Protein AF-A0A223NZZ7-F1 (afdb_monomer)

Mean predicted aligned error: 12.46 Å

Solvent-accessible surface area (backbone atoms only — not comparable to full-atom values): 20366 Å² total; per-residue (Å²): 135,74,71,70,68,56,54,58,55,52,51,55,54,51,55,56,48,53,51,50,51,50,50,53,50,53,52,50,52,50,52,50,52,53,50,51,53,49,51,53,51,51,52,52,51,51,52,50,52,51,56,57,59,68,68,74,76,74,84,75,76,86,71,84,75,83,88,75,85,91,85,79,91,77,83,76,76,84,88,73,86,75,86,69,79,71,74,71,56,69,60,80,87,71,56,55,80,60,72,72,20,53,35,27,52,51,10,44,48,48,32,52,42,22,5,54,37,30,2,76,68,23,78,78,38,70,36,34,41,19,54,30,56,25,80,64,16,28,77,68,17,52,31,71,26,25,37,24,29,42,56,49,52,41,54,45,68,36,77,34,52,47,72,66,41,77,38,55,66,63,56,58,52,37,52,39,27,48,11,51,27,54,28,53,52,75,65,70,87,37,69,65,48,51,14,37,51,43,24,34,45,56,40,17,62,92,52,54,68,84,60,85,57,74,44,37,42,48,43,86,67,84,72,51,93,53,50,44,41,35,74,62,6,45,54,50,34,65,77,61,41,26,93,55,22,30,95,77,27,64,20,33,67,33,96,85,67,40,36,48,72,29,58,33,66,24,34,83,56,10,41,17,68,65,17,76,64,50,20,32,63,44,29,14,17,30,35,26,25,55,30,44,90,87,23,29,82,92,51,50,75,42,54,71,67,54,19,34,8,29,25,32,27,48,61,66,48,64,48,42,82,54,96,53,85,77,47,26,77,50,45,82,60,45,64,75,36,50,58,61,75,83,66,79,61,94,72,52,47,67,35,20,45,35,29,43,47,57,66,58,54,50,52,56,52,51,53,56,52,56,68,71,78,109

Radius of gyration: 30.7 Å; Cα contacts (8 Å, |Δi|>4): 581; chains: 1; bounding box: 74×106×78 Å

Nearest PDB structures (foldseek):
  4v2k-assembly1_A-2  TM=9.300E-01  e=8.451E-21  Allochromatium vinosum
  4wqb-assembly1_A  TM=9.318E-01  e=1.172E-20  Allochromatium vinosum DSM 180
  4wq7-assembly1_A  TM=9.227E-01  e=8.002E-21  Allochromatium vinosum DSM 180
  4wq8-assembly1_A  TM=9.331E-01  e=4.111E-20  Allochromatium vinosum DSM 180
  4wqe-assembly1_A  TM=9.307E-01  e=3.686E-20  Allochromatium vinosum DSM 180

Foldseek 3Di:
DPPVVVVVVVVVVVVVVVVVVVVVVVVVVVVVVVVVVVVVVVVVVVVVVVVVVVVPPDPPPDDDDDDDDDDDDPPPPPPDDDPPPADAFDDLVPQDDDDLSVLLVLLLCCQAQVLCQADCVHPPYHWFLQAHNCLQCPPSQRAQLSQHLQCQQLAPQDQDLWQRDRDGSLVVQQLCRVFFRVGGDDDCPDSNVVSNVSNSCSRNPPPHRPDDHHRNAFDQDDFDPDFQAQVLLLVLCVVFPCVACNPQQCGAADPVNRHGPGHRLAAASGGELSDPLLQLRRQLRSCQACPDDPRHPVRGPDDSSNSSNNSLNSSVDHHDYDDSVSTRPPLLSPDLQNLDDDHPDPDHSSCSPTHSSVVVVVVSVVVVVVVVVD

Organism: NCBI:txid1234841

InterPro domains:
  IPR009056 Cytochrome c-like domain [PF00034] (231-316)
  IPR009056 Cytochrome c-like domain [PF21342] (128-204)
  IPR009056 Cytochrome c-like domain [PS51007] (228-318)
  IPR036909 Cytochrome c-like domain superfamily [G3DSA:1.10.760.10] (81-216)
  IPR036909 Cytochrome c-like domain superfamily [G3DSA:1.10.760.10] (220-334)
  IPR036909 Cytochrome c-like domain superfamily [SSF46626] (126-208)
  IPR036909 Cytochrome c-like domain superfamily [SSF46626] (220-322)
  IPR051459 Cytochrome c-type Dehydrogenase [PTHR35008] (192-319)

Secondary structure (DSSP, 8-state):
--SHHHHHHHHHHHHHHHHHHHHHHHHHHHHHHHHHHHHHHHHHHHHHHHHHHTTS-------PPPPPPP------------------PPPGGGSPSSHHHHHHHHHHHHHHSHHHHHSTT-SS---S-S--GGGTSHHHHTSTTS--STTTGGG-SEE-TTTSSEE-HHHHHHHHHHHTTSS-PPPTTSHHHHHHHHHHHHHTTTPPTTPPPTTSSS--PPPPSS---HHHHHHHHHHHTHHHH-TTS--EE-TTSSSEEE--SSBTTS--TTSGGGSHHHHHHHHHHH-STT-BTTB-SS-HHHHHHHHHHHTTS-B-----TTS-SSGGGS-TT--SS--SSS--HHHHHH---HHHHHHHHHHHHHTT--

pLDDT: mean 89.08, std 16.86, range [34.28, 98.94]

Structure (mmCIF, N/CA/C/O backbone):
data_AF-A0A223NZZ7-F1
#
_entry.id   AF-A0A223NZZ7-F1
#
loop_
_atom_site.group_PDB
_atom_site.id
_atom_site.type_symbol
_atom_site.label_atom_id
_atom_site.label_alt_id
_atom_site.label_comp_id
_atom_site.label_asym_id
_atom_site.label_entity_id
_atom_site.label_seq_id
_atom_site.pdbx_PDB_ins_code
_atom_site.Cartn_x
_atom_site.Cartn_y
_atom_site.Cartn_z
_atom_site.occupancy
_atom_site.B_iso_or_equiv
_atom_site.auth_seq_id
_atom_site.auth_comp_id
_atom_site.auth_asym_id
_atom_site.auth_atom_id
_atom_site.pdbx_PDB_model_num
ATOM 1 N N . MET A 1 1 ? -20.165 -72.805 -48.816 1.00 53.00 1 MET A N 1
ATOM 2 C CA . MET A 1 1 ? -20.071 -72.667 -47.343 1.00 53.00 1 MET A CA 1
ATOM 3 C C . MET A 1 1 ? -18.656 -72.905 -46.776 1.00 53.00 1 MET A C 1
ATOM 5 O O . MET A 1 1 ? -18.505 -72.920 -45.567 1.00 53.00 1 MET A O 1
ATOM 9 N N . LEU A 1 2 ? -17.601 -73.033 -47.603 1.00 52.88 2 LEU A N 1
ATOM 10 C CA . LEU A 1 2 ? -16.214 -73.268 -47.138 1.00 52.88 2 LEU A CA 1
ATOM 11 C C . LEU A 1 2 ? -15.301 -72.024 -47.174 1.00 52.88 2 LEU A C 1
ATOM 13 O O . LEU A 1 2 ? -14.226 -72.046 -46.591 1.00 52.88 2 LEU A O 1
ATOM 17 N N . ILE A 1 3 ? -15.727 -70.931 -47.818 1.00 52.84 3 ILE A N 1
ATOM 18 C CA . ILE A 1 3 ? -14.901 -69.719 -47.981 1.00 52.84 3 ILE A CA 1
ATOM 19 C C . ILE A 1 3 ? -15.071 -68.746 -46.797 1.00 52.84 3 ILE A C 1
ATOM 21 O O . ILE A 1 3 ? -14.115 -68.083 -46.410 1.00 52.84 3 ILE A O 1
ATOM 25 N N . PHE A 1 4 ? -16.238 -68.727 -46.142 1.00 51.16 4 PHE A N 1
ATOM 26 C CA . PHE A 1 4 ? -16.500 -67.824 -45.011 1.00 51.16 4 PHE A CA 1
ATOM 27 C C . PHE A 1 4 ? -15.818 -68.253 -43.696 1.00 51.16 4 PHE A C 1
ATOM 29 O O . PHE A 1 4 ? -15.387 -67.392 -42.941 1.00 51.16 4 PHE A O 1
ATOM 36 N N . ASN A 1 5 ? -15.588 -69.552 -43.462 1.00 52.72 5 ASN A N 1
ATOM 37 C CA . ASN A 1 5 ? -14.913 -70.025 -42.238 1.00 52.72 5 ASN A CA 1
ATOM 38 C C . ASN A 1 5 ? -13.404 -69.713 -42.182 1.00 52.72 5 ASN A C 1
ATOM 40 O O . ASN A 1 5 ? -12.802 -69.815 -41.113 1.00 52.72 5 ASN A O 1
ATOM 44 N N . ASN A 1 6 ? -12.771 -69.367 -43.309 1.00 53.22 6 ASN A N 1
ATOM 45 C CA . ASN A 1 6 ? -11.324 -69.126 -43.357 1.00 53.22 6 ASN A CA 1
ATOM 46 C C . ASN A 1 6 ? -10.953 -67.649 -43.126 1.00 53.22 6 ASN A C 1
ATOM 48 O O . ASN A 1 6 ? -9.854 -67.367 -42.649 1.00 53.22 6 ASN A O 1
ATOM 52 N N . LEU A 1 7 ? -11.872 -66.713 -43.405 1.00 55.41 7 LEU A N 1
ATOM 53 C CA . LEU A 1 7 ? -11.662 -65.283 -43.148 1.00 55.41 7 LEU A CA 1
ATOM 54 C C . LEU A 1 7 ? -11.720 -64.951 -41.654 1.00 55.41 7 LEU A C 1
ATOM 56 O O . LEU A 1 7 ? -10.827 -64.253 -41.173 1.00 55.41 7 LEU A O 1
ATOM 60 N N . ASP A 1 8 ? -12.685 -65.511 -40.918 1.00 55.94 8 ASP A N 1
ATOM 61 C CA . ASP A 1 8 ? -12.820 -65.294 -39.469 1.00 55.94 8 ASP A CA 1
ATOM 62 C C . ASP A 1 8 ? -11.627 -65.858 -38.690 1.00 55.94 8 ASP A C 1
ATOM 64 O O . ASP A 1 8 ? -11.154 -65.262 -37.724 1.00 55.94 8 ASP A O 1
ATOM 68 N N . LYS A 1 9 ? -11.063 -66.987 -39.136 1.00 56.53 9 LYS A N 1
ATOM 69 C CA . LYS A 1 9 ? -9.878 -67.576 -38.500 1.00 56.53 9 LYS A CA 1
ATOM 70 C C . LYS A 1 9 ? -8.635 -66.704 -38.705 1.00 56.53 9 LYS A C 1
ATOM 72 O O . LYS A 1 9 ? -7.840 -66.551 -37.781 1.00 56.53 9 LYS A O 1
ATOM 77 N N . HIS A 1 10 ? -8.481 -66.096 -39.882 1.00 57.81 10 HIS A N 1
ATOM 78 C CA . HIS A 1 10 ? -7.356 -65.206 -40.185 1.00 57.81 10 HIS A CA 1
ATOM 79 C C . HIS A 1 10 ? -7.435 -63.859 -39.452 1.00 57.81 10 HIS A C 1
ATOM 81 O O . HIS A 1 10 ? -6.409 -63.379 -38.971 1.00 57.81 10 HIS A O 1
ATOM 87 N N . THR A 1 11 ? -8.627 -63.270 -39.316 1.00 58.94 11 THR A N 1
ATOM 88 C CA . THR A 1 11 ? -8.822 -62.017 -38.559 1.00 58.94 11 THR A CA 1
ATOM 89 C C . THR A 1 11 ? -8.588 -62.220 -37.065 1.00 58.94 11 THR A C 1
ATOM 91 O O . THR A 1 11 ? -7.885 -61.425 -36.446 1.00 58.94 11 THR A O 1
ATOM 94 N N . ASN A 1 12 ? -9.061 -63.334 -36.500 1.00 58.56 12 ASN A N 1
ATOM 95 C CA . ASN A 1 12 ? -8.864 -63.650 -35.083 1.00 58.56 12 ASN A CA 1
ATOM 96 C C . ASN A 1 12 ? -7.381 -63.929 -34.740 1.00 58.56 12 ASN A C 1
ATOM 98 O O . ASN A 1 12 ? -6.896 -63.559 -33.672 1.00 58.56 12 ASN A O 1
ATOM 102 N N . ILE A 1 13 ? -6.615 -64.520 -35.668 1.00 60.41 13 ILE A N 1
ATOM 103 C CA . ILE A 1 13 ? -5.161 -64.724 -35.509 1.00 60.41 13 ILE A CA 1
ATOM 104 C C . ILE A 1 13 ? -4.390 -63.394 -35.572 1.00 60.41 13 ILE A C 1
ATOM 106 O O . ILE A 1 13 ? -3.450 -63.202 -34.800 1.00 60.41 13 ILE A O 1
ATOM 110 N N . MET A 1 14 ? -4.779 -62.477 -36.465 1.00 60.47 14 MET A N 1
ATOM 111 C CA . MET A 1 14 ? -4.142 -61.158 -36.603 1.00 60.47 14 MET A CA 1
ATOM 112 C C . MET A 1 14 ? -4.401 -60.279 -35.371 1.00 60.47 14 MET A C 1
ATOM 114 O O . MET A 1 14 ? -3.458 -59.721 -34.814 1.00 60.47 14 MET A O 1
ATOM 118 N N . GLN A 1 15 ? -5.640 -60.252 -34.875 1.00 63.25 15 GLN A N 1
ATOM 119 C CA . GLN A 1 15 ? -6.022 -59.480 -33.689 1.00 63.25 15 GLN A CA 1
ATOM 120 C C . GLN A 1 15 ? -5.305 -59.972 -32.416 1.00 63.25 15 GLN A C 1
ATOM 122 O O . GLN A 1 15 ? -4.792 -59.175 -31.635 1.00 63.25 15 GLN A O 1
ATOM 127 N N . ASN A 1 16 ? -5.157 -61.290 -32.256 1.00 69.25 16 ASN A N 1
ATOM 128 C CA . ASN A 1 16 ? -4.431 -61.894 -31.131 1.00 69.25 16 ASN A CA 1
ATOM 129 C C . ASN A 1 16 ? -2.903 -61.665 -31.217 1.00 69.25 16 ASN A C 1
ATOM 131 O O . ASN A 1 16 ? -2.193 -61.709 -30.212 1.00 69.25 16 ASN A O 1
ATOM 135 N N . ARG A 1 17 ? -2.363 -61.406 -32.417 1.00 74.31 17 ARG A N 1
ATOM 136 C CA . ARG A 1 17 ? -0.950 -61.045 -32.602 1.00 74.31 17 ARG A CA 1
ATOM 137 C C . ARG A 1 17 ? -0.685 -59.589 -32.216 1.00 74.31 17 ARG A C 1
ATOM 139 O O . ARG A 1 17 ? 0.277 -59.340 -31.494 1.00 74.31 17 ARG A O 1
ATOM 146 N N . GLU A 1 18 ? -1.537 -58.660 -32.644 1.00 78.62 18 GLU A N 1
ATOM 147 C CA . GLU A 1 18 ? -1.423 -57.239 -32.283 1.00 78.62 18 GLU A CA 1
ATOM 148 C C . GLU A 1 18 ? -1.588 -57.017 -30.774 1.00 78.62 18 GLU A C 1
ATOM 150 O O . GLU A 1 18 ? -0.804 -56.291 -30.165 1.00 78.62 18 GLU A O 1
ATOM 155 N N . GLU A 1 19 ? -2.535 -57.714 -30.140 1.00 81.00 19 GLU A N 1
ATOM 156 C CA . GLU A 1 19 ? -2.734 -57.648 -28.688 1.00 81.00 19 GLU A CA 1
ATOM 157 C C . GLU A 1 19 ? -1.502 -58.152 -27.916 1.00 81.00 19 GLU A C 1
ATOM 159 O O . GLU A 1 19 ? -1.045 -57.511 -26.967 1.00 81.00 19 GLU A O 1
ATOM 164 N N . LYS A 1 20 ? -0.885 -59.253 -28.365 1.00 82.31 20 LYS A N 1
ATOM 165 C CA . LYS A 1 20 ? 0.357 -59.772 -27.766 1.00 82.31 20 LYS A CA 1
ATOM 166 C C . LYS A 1 20 ? 1.543 -58.829 -27.946 1.00 82.31 20 LYS A C 1
ATOM 168 O O . LYS A 1 20 ? 2.358 -58.703 -27.030 1.00 82.31 20 LYS A O 1
ATOM 173 N N . GLU A 1 21 ? 1.665 -58.175 -29.099 1.00 88.31 21 GLU A N 1
ATOM 174 C CA . GLU A 1 21 ? 2.723 -57.185 -29.322 1.00 88.31 21 GLU A CA 1
ATOM 175 C C . GLU A 1 21 ? 2.521 -55.936 -28.455 1.00 88.31 21 GLU A C 1
ATOM 177 O O . GLU A 1 21 ? 3.486 -55.456 -27.853 1.00 88.31 21 GLU A O 1
ATOM 182 N N . LEU A 1 22 ? 1.276 -55.480 -28.289 1.00 85.50 22 LEU A N 1
ATOM 183 C CA . LEU A 1 22 ? 0.934 -54.371 -27.400 1.00 85.50 22 LEU A CA 1
ATOM 184 C C . LEU A 1 22 ? 1.252 -54.697 -25.933 1.00 85.50 22 LEU A C 1
ATOM 186 O O . LEU A 1 22 ? 1.915 -53.908 -25.258 1.00 85.50 22 LEU A O 1
ATOM 190 N N . ILE A 1 23 ? 0.851 -55.875 -25.448 1.00 85.44 23 ILE A N 1
ATOM 191 C CA . ILE A 1 23 ? 1.145 -56.324 -24.078 1.00 85.44 23 ILE A CA 1
ATOM 192 C C . ILE A 1 23 ? 2.661 -56.408 -23.854 1.00 85.44 23 ILE A C 1
ATOM 194 O O . ILE A 1 23 ? 3.169 -55.903 -22.851 1.00 85.44 23 ILE A O 1
ATOM 198 N N . ASN A 1 24 ? 3.412 -56.968 -24.807 1.00 87.00 24 ASN A N 1
ATOM 199 C CA . ASN A 1 24 ? 4.871 -57.029 -24.718 1.00 87.00 24 ASN A CA 1
ATOM 200 C C . ASN A 1 24 ? 5.523 -55.637 -24.712 1.00 87.00 24 ASN A C 1
ATOM 202 O O . ASN A 1 24 ? 6.501 -55.427 -23.990 1.00 87.00 24 ASN A O 1
ATOM 206 N N . ALA A 1 25 ? 5.003 -54.680 -25.484 1.00 88.50 25 ALA A N 1
ATOM 207 C CA . ALA A 1 25 ? 5.500 -53.307 -25.491 1.00 88.50 25 ALA A CA 1
ATOM 208 C C . ALA A 1 25 ? 5.249 -52.605 -24.146 1.00 88.50 25 ALA A C 1
ATOM 210 O O . ALA A 1 25 ? 6.173 -52.016 -23.581 1.00 88.50 25 ALA A O 1
ATOM 211 N N . VAL A 1 26 ? 4.041 -52.734 -23.587 1.00 90.00 26 VAL A N 1
ATOM 212 C CA . VAL A 1 26 ? 3.687 -52.173 -22.273 1.00 90.00 26 VAL A CA 1
ATOM 213 C C . VAL A 1 26 ? 4.552 -52.779 -21.168 1.00 90.00 26 VAL A C 1
ATOM 215 O O . VAL A 1 26 ? 5.105 -52.043 -20.351 1.00 90.00 26 VAL A O 1
ATOM 218 N N . MET A 1 27 ? 4.758 -54.098 -21.181 1.00 92.00 27 MET A N 1
ATOM 219 C CA . MET A 1 27 ? 5.625 -54.770 -20.210 1.00 92.00 27 MET A CA 1
ATOM 220 C C . MET A 1 27 ? 7.082 -54.313 -20.322 1.00 92.00 27 MET A C 1
ATOM 222 O O . MET A 1 27 ? 7.740 -54.129 -19.299 1.00 92.00 27 MET A O 1
ATOM 226 N N . LYS A 1 28 ? 7.609 -54.079 -21.531 1.00 90.50 28 LYS A N 1
ATOM 227 C CA . LYS A 1 28 ? 8.961 -53.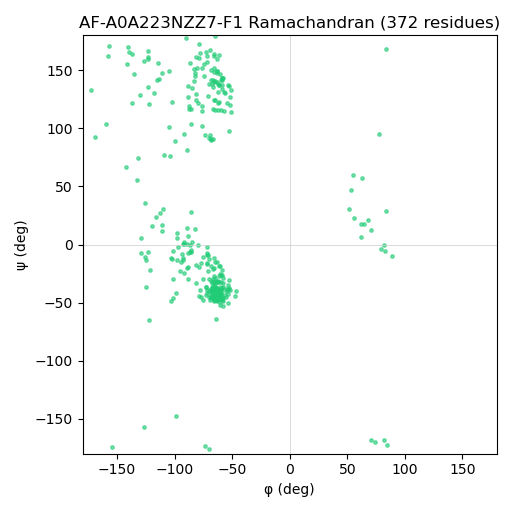517 -21.704 1.00 90.50 28 LYS A CA 1
ATOM 228 C C . LYS A 1 28 ? 9.058 -52.097 -21.150 1.00 90.50 28 LYS A C 1
ATOM 230 O O . LYS A 1 28 ? 10.003 -51.804 -20.425 1.00 90.50 28 LYS A O 1
ATOM 235 N N . ILE A 1 29 ? 8.081 -51.235 -21.438 1.00 91.69 29 ILE A N 1
ATOM 236 C CA . ILE A 1 29 ? 8.042 -49.858 -20.918 1.00 91.69 29 ILE A CA 1
ATOM 237 C C . ILE A 1 29 ? 7.975 -49.858 -19.387 1.00 91.69 29 ILE A C 1
ATOM 239 O O . ILE A 1 29 ? 8.715 -49.114 -18.747 1.00 91.69 29 ILE A O 1
ATOM 243 N N . ALA A 1 30 ? 7.153 -50.728 -18.794 1.00 91.12 30 ALA A N 1
ATOM 244 C CA . ALA A 1 30 ? 7.067 -50.872 -17.344 1.00 91.12 30 ALA A CA 1
ATOM 245 C C . ALA A 1 30 ? 8.415 -51.301 -16.737 1.00 91.12 30 ALA A C 1
ATOM 247 O O . ALA A 1 30 ? 8.882 -50.673 -15.788 1.00 91.12 30 ALA A O 1
ATOM 248 N N . HIS A 1 31 ? 9.092 -52.295 -17.324 1.00 91.94 31 HIS A N 1
ATOM 249 C CA . HIS A 1 31 ? 10.430 -52.703 -16.881 1.00 91.94 31 HIS A CA 1
ATOM 250 C C . HIS A 1 31 ? 11.464 -51.577 -17.012 1.00 91.94 31 HIS A C 1
ATOM 252 O O . HIS A 1 31 ? 12.262 -51.384 -16.096 1.00 91.94 31 HIS A O 1
ATOM 258 N N . TYR A 1 32 ? 11.438 -50.794 -18.098 1.00 94.00 32 TYR A N 1
ATOM 259 C CA . TYR A 1 32 ? 12.332 -49.643 -18.255 1.00 94.00 32 TYR A CA 1
ATOM 260 C C . TYR A 1 32 ? 12.066 -48.552 -17.215 1.00 94.00 32 TYR A C 1
ATOM 262 O O . TYR A 1 32 ? 13.017 -48.015 -16.652 1.00 94.00 32 TYR A O 1
ATOM 270 N N . LEU A 1 33 ? 10.802 -48.248 -16.911 1.00 92.06 33 LEU A N 1
ATOM 271 C CA . LEU A 1 33 ? 10.444 -47.282 -15.869 1.00 92.06 33 LEU A CA 1
ATOM 272 C C . LEU A 1 33 ? 10.936 -47.741 -14.492 1.00 92.06 33 LEU A C 1
ATOM 274 O O . LEU A 1 33 ? 11.584 -46.969 -13.786 1.00 92.06 33 LEU A O 1
ATOM 278 N N . VAL A 1 34 ? 10.711 -49.009 -14.137 1.00 93.75 34 VAL A N 1
ATOM 279 C CA . VAL A 1 34 ? 11.211 -49.588 -12.880 1.00 93.75 34 VAL A CA 1
ATOM 280 C C . VAL A 1 34 ? 12.741 -49.530 -12.827 1.00 93.75 34 VAL A C 1
ATOM 282 O O . VAL A 1 34 ? 13.304 -49.069 -11.836 1.00 93.75 34 VAL A O 1
ATOM 285 N N . PHE A 1 35 ? 13.427 -49.893 -13.911 1.00 94.75 35 PHE A N 1
ATOM 286 C CA . PHE A 1 35 ? 14.887 -49.842 -13.986 1.00 94.75 35 PHE A CA 1
ATOM 287 C C . PHE A 1 35 ? 15.438 -48.414 -13.833 1.00 94.75 35 PHE A C 1
ATOM 289 O O . PHE A 1 35 ? 16.354 -48.188 -13.042 1.00 94.75 35 PHE A O 1
ATOM 296 N N . ILE A 1 36 ? 14.846 -47.428 -14.516 1.00 94.69 36 ILE A N 1
ATOM 297 C CA . ILE A 1 36 ? 15.243 -46.015 -14.413 1.00 94.69 36 ILE A CA 1
ATOM 298 C C . ILE A 1 36 ? 15.007 -45.490 -12.993 1.00 94.69 36 ILE A C 1
ATOM 300 O O . ILE A 1 36 ? 15.893 -44.855 -12.424 1.00 94.69 36 ILE A O 1
ATOM 304 N N . THR A 1 37 ? 13.849 -45.779 -12.388 1.00 90.50 37 THR A N 1
ATOM 305 C CA . THR A 1 37 ? 13.582 -45.365 -11.000 1.00 90.50 37 THR A CA 1
ATOM 306 C C . THR A 1 37 ? 14.568 -45.998 -10.015 1.00 90.50 37 THR A C 1
ATOM 308 O O . THR A 1 37 ? 15.078 -45.296 -9.144 1.00 90.50 37 THR A O 1
ATOM 311 N N . SER A 1 38 ? 14.932 -47.273 -10.200 1.00 92.88 38 SER A N 1
ATOM 312 C CA . SER A 1 38 ? 15.957 -47.941 -9.391 1.00 92.88 38 SER A CA 1
ATOM 313 C C . SER A 1 38 ? 17.328 -47.276 -9.537 1.00 92.88 38 SER A C 1
ATOM 315 O O . SER A 1 38 ? 18.005 -47.066 -8.533 1.00 92.88 38 SER A O 1
ATOM 317 N N . LEU A 1 39 ? 17.735 -46.894 -10.753 1.00 95.31 39 LEU A N 1
ATOM 318 C CA . LEU A 1 39 ? 19.002 -46.188 -10.981 1.00 95.31 39 LEU A CA 1
ATOM 319 C C . LEU A 1 39 ? 19.033 -44.820 -10.289 1.00 95.31 39 LEU A C 1
ATOM 321 O O . LEU A 1 39 ? 20.042 -44.467 -9.679 1.00 95.31 39 LEU A O 1
ATOM 325 N N . VAL A 1 40 ? 17.929 -44.067 -10.336 1.00 94.88 40 VAL A N 1
ATOM 326 C CA . VAL A 1 40 ? 17.814 -42.764 -9.660 1.00 94.88 40 VAL A CA 1
ATOM 327 C C . VAL A 1 40 ? 17.902 -42.922 -8.141 1.00 94.88 40 VAL A C 1
ATOM 329 O O . VAL A 1 40 ? 18.617 -42.161 -7.489 1.00 94.88 40 VAL A O 1
ATOM 332 N N . VAL A 1 41 ? 17.233 -43.929 -7.571 1.00 95.06 41 VAL A N 1
ATOM 333 C CA . VAL A 1 41 ? 17.311 -44.225 -6.131 1.00 95.06 41 VAL A CA 1
ATOM 334 C C . VAL A 1 41 ? 18.732 -44.633 -5.733 1.00 95.06 41 VAL A C 1
ATOM 336 O O . VAL A 1 41 ? 19.260 -44.102 -4.758 1.00 95.06 41 VAL A O 1
ATOM 339 N N . CYS A 1 42 ? 19.396 -45.496 -6.509 1.00 94.88 42 CYS A N 1
ATOM 340 C CA . CYS A 1 42 ? 20.795 -45.858 -6.271 1.00 94.88 42 CYS A CA 1
ATOM 341 C C . CYS A 1 42 ? 21.727 -44.638 -6.332 1.00 94.88 42 CYS A C 1
ATOM 343 O O . CYS A 1 42 ? 22.565 -44.475 -5.448 1.00 94.88 42 CYS A O 1
ATOM 345 N N . ALA A 1 43 ? 21.559 -43.748 -7.314 1.00 94.38 43 ALA A N 1
ATOM 346 C CA . ALA A 1 43 ? 22.355 -42.525 -7.419 1.00 94.38 43 ALA A CA 1
ATOM 347 C C . ALA A 1 43 ? 22.141 -41.591 -6.215 1.00 94.38 43 ALA A C 1
ATOM 349 O O . ALA A 1 43 ? 23.108 -41.068 -5.663 1.00 94.38 43 ALA A O 1
ATOM 350 N N . MET A 1 44 ? 20.896 -41.430 -5.756 1.00 93.31 44 MET A N 1
ATOM 351 C CA . MET A 1 44 ? 20.578 -40.640 -4.561 1.00 93.31 44 MET A CA 1
ATOM 352 C C . MET A 1 44 ? 21.204 -41.239 -3.296 1.00 93.31 44 MET A C 1
ATOM 354 O O . MET A 1 44 ? 21.773 -40.504 -2.493 1.00 93.31 44 MET A O 1
ATOM 358 N N . LEU A 1 45 ? 21.169 -42.566 -3.140 1.00 93.50 45 LEU A N 1
ATOM 359 C CA . LEU A 1 45 ? 21.808 -43.254 -2.014 1.00 93.50 45 LEU A CA 1
ATOM 360 C C . LEU A 1 45 ? 23.335 -43.093 -2.028 1.00 93.50 45 LEU A C 1
ATOM 362 O O . LEU A 1 45 ? 23.916 -42.868 -0.969 1.00 93.50 45 LEU A O 1
ATOM 366 N N . ILE A 1 46 ? 23.974 -43.132 -3.204 1.00 93.00 46 ILE A N 1
ATOM 367 C CA . ILE A 1 46 ? 25.418 -42.878 -3.358 1.00 93.00 46 ILE A CA 1
ATOM 368 C C . ILE A 1 46 ? 25.766 -41.426 -2.993 1.00 93.00 46 ILE A C 1
ATOM 370 O O . ILE A 1 46 ? 26.753 -41.174 -2.306 1.00 93.00 46 ILE A O 1
ATOM 374 N N . ILE A 1 47 ? 24.951 -40.453 -3.410 1.00 90.44 47 ILE A N 1
ATOM 375 C CA . ILE A 1 47 ? 25.165 -39.042 -3.052 1.00 90.44 47 ILE A CA 1
ATOM 376 C C . ILE A 1 47 ? 25.052 -38.853 -1.533 1.00 90.44 47 ILE A C 1
ATOM 378 O O . ILE A 1 47 ? 25.885 -38.173 -0.932 1.00 90.44 47 ILE A O 1
ATOM 382 N N . ILE A 1 48 ? 24.063 -39.486 -0.895 1.00 89.06 48 ILE A N 1
ATOM 383 C CA . ILE A 1 48 ? 23.875 -39.423 0.559 1.00 89.06 48 ILE A CA 1
ATOM 384 C C . ILE A 1 48 ? 25.061 -40.063 1.293 1.00 89.06 48 ILE A C 1
ATOM 386 O O . ILE A 1 48 ? 25.563 -39.469 2.246 1.00 89.06 48 ILE A O 1
ATOM 390 N N . THR A 1 49 ? 25.561 -41.223 0.854 1.00 82.00 49 THR A N 1
ATOM 391 C CA . THR A 1 49 ? 26.725 -41.856 1.497 1.00 82.00 49 THR A CA 1
ATOM 392 C C . THR A 1 49 ? 28.003 -41.037 1.334 1.00 82.00 49 THR A C 1
ATOM 394 O O . THR A 1 49 ? 28.752 -40.918 2.300 1.00 82.00 49 THR A O 1
ATOM 397 N N . VAL A 1 50 ? 28.231 -40.397 0.181 1.00 84.88 50 VAL A N 1
ATOM 398 C CA . VAL A 1 50 ? 29.370 -39.478 -0.015 1.00 84.88 50 VAL A CA 1
ATOM 399 C C . VAL A 1 50 ? 29.266 -38.252 0.897 1.00 84.88 50 VAL A C 1
ATOM 401 O O . VAL A 1 50 ? 30.260 -37.854 1.504 1.00 84.88 50 VAL A O 1
ATOM 404 N N . LEU A 1 51 ? 28.071 -37.673 1.047 1.00 79.62 51 LEU A N 1
ATOM 405 C CA . LEU A 1 51 ? 27.855 -36.523 1.931 1.00 79.62 51 LEU A CA 1
ATOM 406 C C . LEU A 1 51 ? 28.041 -36.882 3.410 1.00 79.62 51 LEU A C 1
ATOM 408 O O . LEU A 1 51 ? 28.632 -36.102 4.150 1.00 79.62 51 LEU A O 1
ATOM 412 N N . VAL A 1 52 ? 27.585 -38.061 3.842 1.00 77.62 52 VAL A N 1
ATOM 413 C CA . VAL A 1 52 ? 27.758 -38.524 5.228 1.00 77.62 52 VAL A CA 1
ATOM 414 C C . VAL A 1 52 ? 29.220 -38.893 5.510 1.00 77.62 52 VAL A C 1
ATOM 416 O O . VAL A 1 52 ? 29.752 -38.502 6.547 1.00 77.62 52 VAL A O 1
ATOM 419 N N . ALA A 1 53 ? 29.907 -39.564 4.579 1.00 71.12 53 ALA A N 1
ATOM 420 C CA . ALA A 1 53 ? 31.324 -39.910 4.727 1.00 71.12 53 ALA A CA 1
ATOM 421 C C . ALA A 1 53 ? 32.248 -38.675 4.693 1.00 71.12 53 ALA A C 1
ATOM 423 O O . ALA A 1 53 ? 33.266 -38.645 5.387 1.00 71.12 53 ALA A O 1
ATOM 424 N N . GLY A 1 54 ? 31.873 -37.627 3.947 1.00 61.59 54 GLY A N 1
ATOM 425 C CA . GLY A 1 54 ? 32.603 -36.355 3.879 1.00 61.59 54 GLY A CA 1
ATOM 426 C C . GLY A 1 54 ? 32.546 -35.506 5.157 1.00 61.59 54 GLY A C 1
ATOM 427 O O . GLY A 1 54 ? 33.320 -34.562 5.294 1.00 61.59 54 GLY A O 1
ATOM 428 N N . VAL A 1 55 ? 31.669 -35.840 6.111 1.00 60.31 55 VAL A N 1
ATOM 429 C CA . VAL A 1 55 ? 31.536 -35.127 7.397 1.00 60.31 55 VAL A CA 1
ATOM 430 C C . VAL A 1 55 ? 32.392 -35.761 8.510 1.00 60.31 55 VAL A C 1
ATOM 432 O O . VAL A 1 55 ? 32.632 -35.127 9.536 1.00 60.31 55 VAL A O 1
ATOM 435 N N . SER A 1 56 ? 32.943 -36.964 8.308 1.00 56.25 56 SER A N 1
ATOM 436 C CA . SER A 1 56 ? 33.673 -37.718 9.347 1.00 56.25 56 SER A CA 1
ATOM 437 C C . SER A 1 56 ? 35.208 -37.616 9.329 1.00 56.25 56 SER A C 1
ATOM 439 O O . SER A 1 56 ? 35.860 -38.263 10.145 1.00 56.25 56 SER A O 1
ATOM 441 N N . SER A 1 57 ? 35.821 -36.787 8.476 1.00 53.00 57 SER A N 1
ATOM 442 C CA . SER A 1 57 ? 37.289 -36.638 8.429 1.00 53.00 57 SER A CA 1
ATOM 443 C C . SER A 1 57 ? 37.759 -35.181 8.409 1.00 53.00 57 SER A C 1
ATOM 445 O O . SER A 1 57 ? 38.506 -34.772 7.525 1.00 53.00 57 SER A O 1
ATOM 447 N N . ASN A 1 58 ? 37.346 -34.393 9.402 1.00 51.03 58 ASN A N 1
ATOM 448 C CA . ASN A 1 58 ? 38.016 -33.137 9.744 1.00 51.03 58 ASN A CA 1
ATOM 449 C C . ASN A 1 58 ? 38.258 -33.072 11.257 1.00 51.03 58 ASN A C 1
ATOM 451 O O . ASN A 1 58 ? 37.603 -32.344 12.000 1.00 51.03 58 ASN A O 1
ATOM 455 N N . THR A 1 59 ? 39.238 -33.844 11.727 1.00 47.00 59 THR A N 1
ATOM 456 C CA . THR A 1 59 ? 39.911 -33.558 12.996 1.00 47.00 59 THR A CA 1
ATOM 457 C C . THR A 1 59 ? 40.720 -32.276 12.812 1.00 47.00 59 THR A C 1
ATOM 459 O O . THR A 1 59 ? 41.867 -32.298 12.364 1.00 47.00 59 THR A O 1
ATOM 462 N N . TRP A 1 60 ? 40.089 -31.138 13.099 1.00 42.88 60 TRP A N 1
ATOM 463 C CA . TRP A 1 60 ? 40.736 -29.832 13.116 1.00 42.88 60 TRP A CA 1
ATOM 464 C C . TRP A 1 60 ? 41.705 -29.771 14.301 1.00 42.88 60 TRP A C 1
ATOM 466 O O . TRP A 1 60 ? 41.331 -29.480 15.437 1.00 42.88 60 TRP A O 1
ATOM 476 N N . SER A 1 61 ? 42.969 -30.085 14.029 1.00 39.25 61 SER A N 1
ATOM 477 C CA . SER A 1 61 ? 44.082 -29.907 14.955 1.00 39.25 61 SER A CA 1
ATOM 478 C C . SER A 1 61 ? 44.179 -28.442 15.381 1.00 39.25 61 SER A C 1
ATOM 480 O O . SER A 1 61 ? 44.469 -27.556 14.577 1.00 39.25 61 SER A O 1
ATOM 482 N N . TYR A 1 62 ? 43.955 -28.188 16.669 1.00 40.38 62 TYR A N 1
ATOM 483 C CA . TYR A 1 62 ? 44.099 -26.876 17.291 1.00 40.38 62 TYR A CA 1
ATOM 484 C C . TYR A 1 62 ? 45.585 -26.476 17.317 1.00 40.38 62 TYR A C 1
ATOM 486 O O . TYR A 1 62 ? 46.328 -26.797 18.245 1.00 40.38 62 TYR A O 1
ATOM 494 N N . ARG A 1 63 ? 46.055 -25.792 16.268 1.00 38.81 63 ARG A N 1
ATOM 495 C CA . ARG A 1 63 ? 47.383 -25.164 16.249 1.00 38.81 63 ARG A CA 1
ATOM 496 C C . ARG A 1 63 ? 47.331 -23.880 17.079 1.00 38.81 63 ARG A C 1
ATOM 498 O O . ARG A 1 63 ? 46.651 -22.926 16.708 1.00 38.81 63 ARG A O 1
ATOM 505 N N . LYS A 1 64 ? 48.072 -23.853 18.194 1.00 40.00 64 LYS A N 1
ATOM 506 C CA . LYS A 1 64 ? 48.394 -22.626 18.943 1.00 40.00 64 LYS A CA 1
ATOM 507 C C . LYS A 1 64 ? 48.986 -21.585 17.987 1.00 40.00 64 LYS A C 1
ATOM 509 O O . LYS A 1 64 ? 50.035 -21.825 17.392 1.00 40.00 64 LYS A O 1
ATOM 514 N N . VAL A 1 65 ? 48.328 -20.436 17.871 1.00 42.84 65 VAL A N 1
ATOM 515 C CA . VAL A 1 65 ? 48.858 -19.248 17.189 1.00 42.84 65 VAL A CA 1
ATOM 516 C C . VAL A 1 65 ? 49.715 -18.457 18.191 1.00 42.84 65 VAL A C 1
ATOM 518 O O . VAL A 1 65 ? 49.274 -18.284 19.330 1.00 42.84 65 VAL A O 1
ATOM 521 N N . PRO A 1 66 ? 50.924 -17.986 17.827 1.00 39.88 66 PRO A N 1
ATOM 522 C CA . PRO A 1 66 ? 51.753 -17.175 18.714 1.00 39.88 66 PRO A CA 1
ATOM 523 C C . PRO A 1 66 ? 51.123 -15.800 18.961 1.00 39.88 66 PRO A C 1
ATOM 525 O O . PRO A 1 66 ? 50.628 -15.150 18.041 1.00 39.88 66 PRO A O 1
ATOM 528 N N . SER A 1 67 ? 51.178 -15.344 20.209 1.00 39.91 67 SER A N 1
ATOM 529 C CA . SER A 1 67 ? 50.770 -14.006 20.636 1.00 39.91 67 SER A CA 1
ATOM 530 C C . SER A 1 67 ? 51.687 -12.929 20.044 1.00 39.91 67 SER A C 1
ATOM 532 O O . SER A 1 67 ? 52.868 -12.869 20.390 1.00 39.91 67 SER A O 1
ATOM 534 N N . VAL A 1 68 ? 51.139 -12.050 19.203 1.00 41.00 68 VAL A N 1
ATOM 535 C CA . VAL A 1 68 ? 51.793 -10.799 18.782 1.00 41.00 68 VAL A CA 1
ATOM 536 C C . VAL A 1 68 ? 51.444 -9.696 19.795 1.00 41.00 68 VAL A C 1
ATOM 538 O O . VAL A 1 68 ? 50.281 -9.609 20.200 1.00 41.00 68 VAL A O 1
ATOM 541 N N . PRO A 1 69 ? 52.399 -8.853 20.238 1.00 39.84 69 PRO A N 1
ATOM 542 C CA . PRO A 1 69 ? 52.146 -7.871 21.284 1.00 39.84 69 PRO A CA 1
ATOM 543 C C . PRO A 1 69 ? 51.253 -6.733 20.784 1.00 39.84 69 PRO A C 1
ATOM 545 O O . PRO A 1 69 ? 51.541 -6.064 19.793 1.00 39.84 69 PRO A O 1
ATOM 548 N N . SER A 1 70 ? 50.187 -6.483 21.538 1.00 44.31 70 SER A N 1
ATOM 549 C CA . SER A 1 70 ? 49.346 -5.293 21.449 1.00 44.31 70 SER A CA 1
ATOM 550 C C . SER A 1 70 ? 50.156 -4.040 21.784 1.00 44.31 70 SER A C 1
ATOM 552 O O . SER A 1 70 ? 50.569 -3.886 22.932 1.00 44.31 70 SER A O 1
ATOM 554 N N . LYS A 1 71 ? 50.317 -3.133 20.812 1.00 46.06 71 LYS A N 1
ATOM 555 C CA . LYS A 1 71 ? 50.441 -1.674 21.008 1.00 46.06 71 LYS A CA 1
ATOM 556 C C . LYS A 1 71 ? 50.335 -0.946 19.661 1.00 46.06 71 LYS A C 1
ATOM 558 O O . LYS A 1 71 ? 51.324 -0.729 18.974 1.00 46.06 71 LYS A O 1
ATOM 563 N N . SER A 1 72 ? 49.120 -0.539 19.307 1.00 36.75 72 SER A N 1
ATOM 564 C CA . SER A 1 72 ? 48.881 0.700 18.560 1.00 36.75 72 SER A CA 1
ATOM 565 C C . SER A 1 72 ? 47.427 1.110 18.761 1.00 36.75 72 SER A C 1
ATOM 567 O O . SER A 1 72 ? 46.494 0.504 18.237 1.00 36.75 72 SER A O 1
ATOM 569 N N . SER A 1 73 ? 47.240 2.112 19.609 1.00 42.44 73 SER A N 1
ATOM 570 C CA . SER A 1 73 ? 45.981 2.803 19.830 1.00 42.44 73 SER A CA 1
ATOM 571 C C . SER A 1 73 ? 45.632 3.635 18.595 1.00 42.44 73 SER A C 1
ATOM 573 O O . SER A 1 73 ? 46.018 4.800 18.497 1.00 42.44 73 SER A O 1
ATOM 575 N N . ILE A 1 74 ? 44.880 3.053 17.661 1.00 36.91 74 ILE A N 1
ATOM 576 C CA . ILE A 1 74 ? 44.130 3.836 16.677 1.00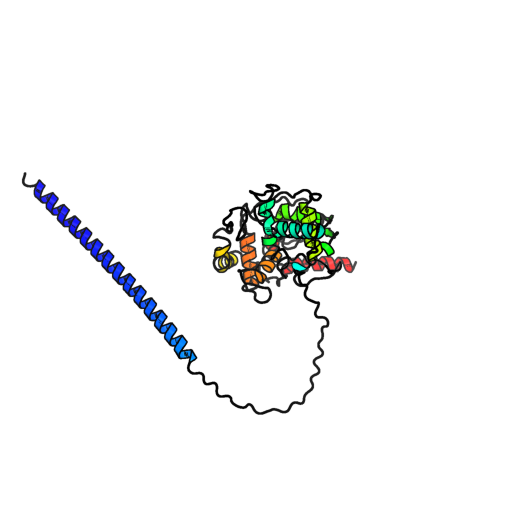 36.91 74 ILE A CA 1
ATOM 577 C C . ILE A 1 74 ? 42.797 4.183 17.331 1.00 36.91 74 ILE A C 1
ATOM 579 O O . ILE A 1 74 ? 41.902 3.349 17.462 1.00 36.91 74 ILE A O 1
ATOM 583 N N . ILE A 1 75 ? 42.685 5.433 17.776 1.00 42.31 75 ILE A N 1
ATOM 584 C CA . ILE A 1 75 ? 41.424 6.041 18.193 1.00 42.31 75 ILE A CA 1
ATOM 585 C C . ILE A 1 75 ? 40.552 6.152 16.938 1.00 42.31 75 ILE A C 1
ATOM 587 O O . ILE A 1 75 ? 40.608 7.137 16.204 1.00 42.31 75 ILE A O 1
ATOM 591 N N . ILE A 1 76 ? 39.745 5.126 16.673 1.00 38.66 76 ILE A N 1
ATOM 592 C CA . ILE A 1 76 ? 38.619 5.247 15.751 1.00 38.66 76 ILE A CA 1
ATOM 593 C C . ILE A 1 76 ? 37.534 6.001 16.514 1.00 38.66 76 ILE A C 1
ATOM 595 O O . ILE A 1 76 ? 36.847 5.442 17.367 1.00 38.66 76 ILE A O 1
ATOM 599 N N . LYS A 1 77 ? 37.396 7.298 16.222 1.00 34.28 77 LYS A N 1
ATOM 600 C CA . LYS A 1 77 ? 36.201 8.068 16.582 1.00 34.28 77 LYS A CA 1
ATOM 601 C C . LYS A 1 77 ? 34.970 7.343 16.018 1.00 34.28 77 LYS A C 1
ATOM 603 O O . LYS A 1 77 ? 34.884 7.206 14.797 1.00 34.28 77 LYS A O 1
ATOM 608 N N . PRO A 1 78 ? 33.981 6.947 16.836 1.00 39.47 78 PRO A N 1
ATOM 609 C CA . PRO A 1 78 ? 32.679 6.586 16.306 1.00 39.47 78 PRO A CA 1
ATOM 610 C C . PRO A 1 78 ? 31.968 7.877 15.889 1.00 39.47 78 PRO A C 1
ATOM 612 O O . PRO A 1 78 ? 31.341 8.550 16.702 1.00 39.47 78 PRO A O 1
ATOM 615 N N . SER A 1 79 ? 32.071 8.258 14.616 1.00 44.28 79 SER A N 1
ATOM 616 C CA . SER A 1 79 ? 31.185 9.268 14.032 1.00 44.28 79 SER A CA 1
ATOM 617 C C . SER A 1 79 ? 29.947 8.588 13.452 1.00 44.28 79 SER A C 1
ATOM 619 O O . SER A 1 79 ? 29.880 8.299 12.260 1.00 44.28 79 SER A O 1
ATOM 621 N N . ASN A 1 80 ? 28.982 8.289 14.318 1.00 42.28 80 ASN A N 1
ATOM 622 C CA . ASN A 1 80 ? 27.668 8.929 14.256 1.00 42.28 80 ASN A CA 1
ATOM 623 C C . ASN A 1 80 ? 26.814 8.529 15.474 1.00 42.28 80 ASN A C 1
ATOM 625 O O . ASN A 1 80 ? 26.751 7.348 15.818 1.00 42.28 80 ASN A O 1
ATOM 629 N N . PRO A 1 81 ? 26.170 9.502 16.140 1.00 45.75 81 PRO A N 1
ATOM 630 C CA . PRO A 1 81 ? 25.447 9.288 17.381 1.00 45.75 81 PRO A CA 1
ATOM 631 C C . PRO A 1 81 ? 23.995 8.841 17.146 1.00 45.75 81 PRO A C 1
ATOM 633 O O . PRO A 1 81 ? 23.361 9.190 16.153 1.00 45.75 81 PRO A O 1
ATOM 636 N N . VAL A 1 82 ? 23.471 8.162 18.171 1.00 39.69 82 VAL A N 1
ATOM 637 C CA . VAL A 1 82 ? 22.070 7.790 18.426 1.00 39.69 82 VAL A CA 1
ATOM 638 C C . VAL A 1 82 ? 21.556 6.607 17.603 1.00 39.69 82 VAL A C 1
ATOM 640 O O . VAL A 1 82 ? 21.008 6.751 16.510 1.00 39.69 82 VAL A O 1
ATOM 643 N N . ALA A 1 83 ? 21.623 5.420 18.215 1.00 43.62 83 ALA A N 1
ATOM 644 C CA . ALA A 1 83 ? 20.621 4.388 17.991 1.00 43.62 83 ALA A CA 1
ATOM 645 C C . ALA A 1 83 ? 19.250 5.031 18.239 1.00 43.62 83 ALA A C 1
ATOM 647 O O . ALA A 1 83 ? 18.827 5.220 19.377 1.00 43.62 83 ALA A O 1
ATOM 648 N N . THR A 1 84 ? 18.587 5.456 17.167 1.00 53.97 84 THR A N 1
ATOM 649 C CA . THR A 1 84 ? 17.166 5.773 17.225 1.00 53.97 84 THR A CA 1
ATOM 650 C C . THR A 1 84 ? 16.501 4.481 17.657 1.00 53.97 84 THR A C 1
ATOM 652 O O . THR A 1 84 ? 16.635 3.471 16.964 1.00 53.97 84 THR A O 1
ATOM 655 N N . GLU A 1 85 ? 15.878 4.472 18.836 1.00 72.06 85 GLU A N 1
ATOM 656 C CA . GLU A 1 85 ? 15.147 3.298 19.296 1.00 72.06 85 GLU A CA 1
ATOM 657 C C . GLU A 1 85 ? 14.194 2.867 18.183 1.00 72.06 85 GLU A C 1
ATOM 659 O O . GLU A 1 85 ? 13.299 3.610 17.767 1.00 72.06 85 GLU A O 1
ATOM 664 N N . VAL A 1 86 ? 14.462 1.687 17.623 1.00 88.69 86 VAL A N 1
ATOM 665 C CA . VAL A 1 86 ? 13.646 1.124 16.557 1.00 88.69 86 VAL A CA 1
ATOM 666 C C . VAL A 1 86 ? 12.250 0.939 17.133 1.00 88.69 86 VAL A C 1
ATOM 668 O O . VAL A 1 86 ? 12.094 0.264 18.151 1.00 88.69 86 VAL A O 1
ATOM 671 N N . TRP A 1 87 ? 11.253 1.553 16.492 1.00 93.38 87 TRP A N 1
ATOM 672 C CA . TRP A 1 87 ? 9.867 1.479 16.944 1.00 93.38 87 TRP A CA 1
ATOM 673 C C . TRP A 1 87 ? 9.428 0.023 17.114 1.00 93.38 87 TRP A C 1
ATOM 675 O O . TRP A 1 87 ? 9.718 -0.834 16.274 1.00 93.38 87 TRP A O 1
ATOM 685 N N . ARG A 1 88 ? 8.710 -0.239 18.206 1.00 92.38 88 ARG A N 1
ATOM 686 C CA . ARG A 1 88 ? 8.104 -1.532 18.509 1.00 92.38 88 ARG A CA 1
ATOM 687 C C . ARG A 1 88 ? 6.615 -1.328 18.705 1.00 92.38 88 ARG A C 1
ATOM 689 O O . ARG A 1 88 ? 6.205 -0.399 19.397 1.00 92.38 88 ARG A O 1
ATOM 696 N N . SER A 1 89 ? 5.825 -2.214 18.113 1.00 93.50 89 SER A N 1
ATOM 697 C CA . SER A 1 89 ? 4.390 -2.243 18.361 1.00 93.50 89 SER A CA 1
ATOM 698 C C . SER A 1 89 ? 4.113 -2.481 19.847 1.00 93.50 89 SER A C 1
ATOM 700 O O . SER A 1 89 ? 4.810 -3.299 20.460 1.00 93.50 89 SER A O 1
ATOM 702 N N . PRO A 1 90 ? 3.093 -1.829 20.432 1.00 95.00 90 PRO A N 1
ATOM 703 C CA . PRO A 1 90 ? 2.619 -2.200 21.757 1.00 95.00 90 PRO A CA 1
ATOM 704 C C . PRO A 1 90 ? 2.188 -3.674 21.774 1.00 95.00 90 PRO A C 1
ATOM 706 O O . PRO A 1 90 ? 1.647 -4.192 20.793 1.00 95.00 90 PRO A O 1
ATOM 709 N N . ALA A 1 91 ? 2.445 -4.358 22.891 1.00 94.56 91 ALA A N 1
ATOM 710 C CA . ALA A 1 91 ? 2.011 -5.739 23.085 1.00 94.56 91 ALA A CA 1
ATOM 711 C C . ALA A 1 91 ? 0.481 -5.789 23.245 1.00 94.56 91 ALA A C 1
ATOM 713 O O . ALA A 1 91 ? -0.041 -4.979 24.004 1.00 94.56 91 ALA A O 1
ATOM 714 N N . PRO A 1 92 ? -0.251 -6.743 22.639 1.00 93.44 92 PRO A N 1
ATOM 715 C CA . PRO A 1 92 ? -1.716 -6.806 22.738 1.00 93.44 92 PRO A CA 1
ATOM 716 C C . PRO A 1 92 ? -2.272 -6.779 24.174 1.00 93.44 92 PRO A C 1
ATOM 718 O O . PRO A 1 92 ? -3.342 -6.227 24.413 1.00 93.44 92 PRO A O 1
ATOM 721 N N . GLY A 1 93 ? -1.524 -7.309 25.149 1.00 95.25 93 GLY A N 1
ATOM 722 C CA . GLY A 1 93 ? -1.884 -7.262 26.571 1.00 95.25 93 GLY A CA 1
ATOM 723 C C . GLY A 1 93 ? -1.896 -5.859 27.197 1.00 95.25 93 GLY A C 1
ATOM 724 O O . GLY A 1 93 ? -2.397 -5.701 28.303 1.00 95.25 93 GLY A O 1
ATOM 725 N N . THR A 1 94 ? -1.377 -4.834 26.513 1.00 96.75 94 THR A N 1
ATOM 726 C CA . THR A 1 94 ? -1.414 -3.436 26.979 1.00 96.75 94 THR A CA 1
ATOM 727 C C . THR A 1 94 ? -2.711 -2.722 26.594 1.00 96.75 94 THR A C 1
ATOM 729 O O . THR A 1 94 ? -2.908 -1.568 26.978 1.00 96.75 94 THR A O 1
ATOM 732 N N . ILE A 1 95 ? -3.597 -3.366 25.824 1.00 97.81 95 ILE A N 1
ATOM 733 C CA . ILE A 1 95 ? -4.922 -2.816 25.530 1.00 97.81 95 ILE A CA 1
ATOM 734 C C . ILE A 1 95 ? -5.707 -2.736 26.851 1.00 97.81 95 ILE A C 1
ATOM 736 O O . ILE A 1 95 ? -5.865 -3.766 27.513 1.00 97.81 95 ILE A O 1
ATOM 740 N N . PRO A 1 96 ? -6.230 -1.555 27.239 1.00 97.06 96 PRO A N 1
ATOM 741 C CA . PRO A 1 96 ? -6.924 -1.384 28.514 1.00 97.06 96 PRO A CA 1
ATOM 742 C C . PRO A 1 96 ? -8.174 -2.272 28.625 1.00 97.06 96 PRO A C 1
ATOM 744 O O . PRO A 1 96 ? -8.694 -2.796 27.637 1.00 97.06 96 PRO A O 1
ATOM 747 N N . ALA A 1 97 ? -8.678 -2.450 29.843 1.00 97.19 97 ALA A N 1
ATOM 748 C CA . ALA A 1 97 ? -9.971 -3.087 30.074 1.00 97.19 97 ALA A CA 1
ATOM 749 C C . ALA A 1 97 ? -11.141 -2.121 29.787 1.00 97.19 97 ALA A C 1
ATOM 751 O O . ALA A 1 97 ? -10.965 -0.902 29.708 1.00 97.19 97 ALA A O 1
ATOM 752 N N . GLY A 1 98 ? -12.349 -2.676 29.657 1.00 97.69 98 GLY A N 1
ATOM 753 C CA . GLY A 1 98 ? -13.590 -1.925 29.462 1.00 97.69 98 GLY A CA 1
ATOM 754 C C . GLY A 1 98 ? -13.765 -1.341 28.057 1.00 97.69 98 GLY A C 1
ATOM 755 O O . GLY A 1 98 ? -12.990 -1.616 27.141 1.00 97.69 98 GLY A O 1
ATOM 756 N N . LYS A 1 99 ? -14.776 -0.473 27.909 1.00 97.75 99 LYS A N 1
ATOM 757 C CA . LYS A 1 99 ? -15.277 0.011 26.608 1.00 97.75 99 LYS A CA 1
ATOM 758 C C . LYS A 1 99 ? -14.195 0.573 25.679 1.00 97.75 99 LYS A C 1
ATOM 760 O O . LYS A 1 99 ? -14.237 0.345 24.476 1.00 97.75 99 LYS A O 1
ATOM 765 N N . ALA A 1 100 ? -13.221 1.309 26.222 1.00 97.25 100 ALA A N 1
ATOM 766 C CA . ALA A 1 100 ? -12.126 1.865 25.424 1.00 97.25 100 ALA A CA 1
ATOM 767 C C . ALA A 1 100 ? -11.226 0.766 24.836 1.00 97.25 100 ALA A C 1
ATOM 769 O O . ALA A 1 100 ? -10.822 0.846 23.677 1.00 97.25 100 ALA A O 1
ATOM 770 N N . GLY A 1 101 ? -10.941 -0.272 25.622 1.00 98.50 101 GLY A N 1
ATOM 771 C CA . GLY A 1 101 ? -10.215 -1.445 25.159 1.00 98.50 101 GLY A CA 1
ATOM 772 C C . GLY A 1 101 ? -10.993 -2.257 24.138 1.00 98.50 101 GLY A C 1
ATOM 773 O O . GLY A 1 101 ? -10.425 -2.679 23.135 1.00 98.50 101 GLY A O 1
ATOM 774 N N . ASP A 1 102 ? -12.292 -2.445 24.363 1.00 98.56 102 ASP A N 1
ATOM 775 C CA . ASP A 1 102 ? -13.159 -3.199 23.450 1.00 98.56 102 ASP A CA 1
ATOM 776 C C . ASP A 1 102 ? -13.202 -2.542 22.071 1.00 98.56 102 ASP A C 1
ATOM 778 O O . ASP A 1 102 ? -13.090 -3.221 21.053 1.00 98.56 102 ASP A O 1
ATOM 782 N N . GLN A 1 103 ? -13.225 -1.208 22.036 1.00 98.56 103 GLN A N 1
ATOM 783 C CA . GLN A 1 103 ? -13.148 -0.439 20.798 1.00 98.56 103 GLN A CA 1
ATOM 784 C C . GLN A 1 103 ? -11.808 -0.614 20.066 1.00 98.56 103 GLN A C 1
ATOM 786 O O . GLN A 1 103 ? -11.777 -0.688 18.838 1.00 98.56 103 GLN A O 1
ATOM 791 N N . ILE A 1 104 ? -10.695 -0.706 20.803 1.00 98.75 104 ILE A N 1
ATOM 792 C CA . ILE A 1 104 ? -9.367 -0.979 20.229 1.00 98.75 104 ILE A CA 1
ATOM 793 C C . ILE A 1 104 ? -9.312 -2.401 19.661 1.00 98.75 104 ILE A C 1
ATOM 795 O O . ILE A 1 104 ? -8.834 -2.583 18.542 1.00 98.75 104 ILE A O 1
ATOM 799 N N . ARG A 1 105 ? -9.823 -3.400 20.396 1.00 98.69 105 ARG A N 1
ATOM 800 C CA . ARG A 1 105 ? -9.878 -4.797 19.930 1.00 98.69 105 ARG A CA 1
ATOM 801 C C . ARG A 1 105 ? -10.737 -4.916 18.681 1.00 98.69 105 ARG A C 1
ATOM 803 O O . ARG A 1 105 ? -10.278 -5.470 17.691 1.00 98.69 105 ARG A O 1
ATOM 810 N N . TYR A 1 106 ? -11.921 -4.306 18.685 1.00 98.62 106 TYR A N 1
ATOM 811 C CA . TYR A 1 106 ? -12.793 -4.278 17.515 1.00 98.62 106 TYR A CA 1
ATOM 812 C C . TYR A 1 106 ? -12.121 -3.614 16.306 1.00 98.62 106 TYR A C 1
ATOM 814 O O . TYR A 1 106 ? -12.191 -4.129 15.195 1.00 98.62 106 TYR A O 1
ATOM 822 N N . GLY A 1 107 ? -11.395 -2.512 16.514 1.00 98.62 107 GLY A N 1
ATOM 823 C CA . GLY A 1 107 ? -10.593 -1.887 15.464 1.00 98.62 107 GLY A CA 1
ATOM 824 C C . GLY A 1 107 ? -9.515 -2.810 14.896 1.00 98.62 107 GLY A C 1
ATOM 825 O O . GLY A 1 107 ? -9.333 -2.855 13.680 1.00 98.62 107 GLY A O 1
ATOM 826 N N . GLY A 1 108 ? -8.833 -3.566 15.758 1.00 98.56 108 GLY A N 1
ATOM 827 C CA . GLY A 1 108 ? -7.868 -4.590 15.355 1.00 98.56 108 GLY A CA 1
ATOM 828 C C . GLY A 1 108 ? -8.509 -5.695 14.512 1.00 98.56 108 GLY A C 1
ATOM 829 O O . GLY A 1 108 ? -7.998 -6.011 13.438 1.00 98.56 108 GLY A O 1
ATOM 830 N N . GLU A 1 109 ? -9.670 -6.202 14.934 1.00 98.44 109 GLU A N 1
ATOM 831 C CA . GLU A 1 109 ? -10.453 -7.197 14.187 1.00 98.44 109 GLU A CA 1
ATOM 832 C C . GLU A 1 109 ? -10.872 -6.679 12.807 1.00 98.44 109 GLU A C 1
ATOM 834 O O . GLU A 1 109 ? -10.701 -7.361 11.800 1.00 98.44 109 GLU A O 1
ATOM 839 N N . LEU A 1 110 ? -11.343 -5.435 12.718 1.00 98.56 110 LEU A N 1
ATOM 840 C CA . LEU A 1 110 ? -11.712 -4.811 11.446 1.00 98.56 110 LEU A CA 1
ATOM 841 C C . LEU A 1 110 ? -10.521 -4.672 10.483 1.00 98.56 110 LEU A C 1
ATOM 843 O O . LEU A 1 110 ? -10.699 -4.733 9.265 1.00 98.56 110 LEU A O 1
ATOM 847 N N . ILE A 1 111 ? -9.303 -4.483 10.996 1.00 98.50 111 ILE A N 1
ATOM 848 C CA . ILE A 1 111 ? -8.075 -4.401 10.191 1.00 98.50 111 ILE A CA 1
ATOM 849 C C . ILE A 1 111 ? -7.589 -5.791 9.762 1.00 98.50 111 ILE A C 1
ATOM 851 O O . ILE A 1 111 ? -7.208 -5.985 8.602 1.00 98.50 111 ILE A O 1
ATOM 855 N N . ALA A 1 112 ? -7.590 -6.757 10.677 1.00 98.06 112 ALA A N 1
ATOM 856 C CA . ALA A 1 112 ? -7.135 -8.115 10.404 1.00 98.06 112 ALA A CA 1
ATOM 857 C C . ALA A 1 112 ? -8.129 -8.889 9.518 1.00 98.06 112 ALA A C 1
ATOM 859 O O . ALA A 1 112 ? -7.737 -9.621 8.610 1.00 98.06 112 ALA A O 1
ATOM 860 N N . HIS A 1 113 ? -9.422 -8.666 9.719 1.00 98.00 113 HIS A N 1
ATOM 861 C CA . HIS A 1 113 ? -10.505 -9.445 9.127 1.00 98.00 113 HIS A CA 1
ATOM 862 C C . HIS A 1 113 ? -11.511 -8.564 8.381 1.00 98.00 113 HIS A C 1
ATOM 864 O O . HIS A 1 113 ? -12.705 -8.850 8.366 1.00 98.00 113 HIS A O 1
ATOM 870 N N . THR A 1 114 ? -11.043 -7.494 7.732 1.00 98.38 114 THR A N 1
ATOM 871 C CA . THR A 1 114 ? -11.880 -6.530 6.995 1.00 98.38 114 THR A CA 1
ATOM 872 C C . THR A 1 114 ? -12.911 -7.189 6.077 1.00 98.38 114 THR A C 1
ATOM 874 O O . THR A 1 114 ? -14.050 -6.735 6.021 1.00 98.38 114 THR A O 1
ATOM 877 N N . ALA A 1 115 ? -12.552 -8.274 5.391 1.00 97.94 115 ALA A N 1
ATOM 878 C CA . ALA A 1 115 ? -13.435 -9.006 4.492 1.00 97.94 115 ALA A CA 1
ATOM 879 C C . ALA A 1 115 ? -14.645 -9.638 5.203 1.00 97.94 115 ALA A C 1
ATOM 881 O O . ALA A 1 115 ? -15.734 -9.679 4.631 1.00 97.94 115 ALA A O 1
ATOM 882 N N . ASN A 1 116 ? -14.496 -10.052 6.465 1.00 97.94 116 ASN A N 1
ATOM 883 C CA . ASN A 1 116 ? -15.598 -10.607 7.256 1.00 97.94 116 ASN A CA 1
ATOM 884 C C . ASN A 1 116 ? -16.682 -9.564 7.550 1.00 97.94 116 ASN A C 1
ATOM 886 O O . ASN A 1 116 ? -17.846 -9.924 7.706 1.00 97.94 116 ASN A O 1
ATOM 890 N N . TYR A 1 117 ? -16.312 -8.283 7.587 1.00 98.00 117 TYR A N 1
ATOM 891 C CA . TYR A 1 117 ? -17.221 -7.176 7.878 1.00 98.00 117 TYR A CA 1
ATOM 892 C C . TYR A 1 117 ? -17.703 -6.464 6.611 1.00 98.00 117 TYR A C 1
ATOM 894 O O . TYR A 1 117 ? -18.884 -6.142 6.506 1.00 98.00 117 TYR A O 1
ATOM 902 N N . PHE A 1 118 ? -16.803 -6.244 5.649 1.00 98.12 118 PHE A N 1
ATOM 903 C CA . PHE A 1 118 ? -17.027 -5.374 4.490 1.00 98.12 118 PHE A CA 1
ATOM 904 C C . PHE A 1 118 ? -16.841 -6.042 3.123 1.00 98.12 118 PHE A C 1
ATOM 906 O O . PHE A 1 118 ? -17.067 -5.396 2.096 1.00 98.12 118 PHE A O 1
ATOM 913 N N . GLY A 1 119 ? -16.379 -7.294 3.094 1.00 97.44 119 GLY A N 1
ATOM 914 C CA . GLY A 1 119 ? -16.157 -8.043 1.859 1.00 97.44 119 GLY A CA 1
ATOM 915 C C . GLY A 1 119 ? -17.459 -8.511 1.202 1.00 97.44 119 GLY A C 1
ATOM 916 O O . GLY A 1 119 ? -18.549 -8.197 1.678 1.00 97.44 119 GLY A O 1
ATOM 917 N N . PRO A 1 120 ? -17.379 -9.331 0.141 1.00 96.81 120 PRO A N 1
ATOM 918 C CA . PRO A 1 120 ? -18.558 -9.803 -0.592 1.00 96.81 120 PRO A CA 1
ATOM 919 C C . PRO A 1 120 ? -19.564 -10.578 0.274 1.00 96.81 120 PRO A C 1
ATOM 921 O O . PRO A 1 120 ? -20.752 -10.599 -0.022 1.00 96.81 120 PRO A O 1
ATOM 924 N N . LYS A 1 121 ? -19.093 -11.197 1.366 1.00 96.69 121 LYS A N 1
ATOM 925 C CA . LYS A 1 121 ? -19.908 -11.893 2.379 1.00 96.69 121 LYS A CA 1
ATOM 926 C C . LYS A 1 121 ? -19.872 -11.178 3.741 1.00 96.69 121 LYS A C 1
ATOM 928 O O . LYS A 1 121 ? -19.975 -11.825 4.786 1.00 96.69 121 LYS A O 1
ATOM 933 N N . GLY A 1 122 ? -19.647 -9.865 3.719 1.00 97.25 122 GLY A N 1
ATOM 934 C CA . GLY A 1 122 ? -19.477 -9.027 4.899 1.00 97.25 122 GLY A CA 1
ATOM 935 C C . GLY A 1 122 ? -20.739 -8.945 5.755 1.00 97.25 122 GLY A C 1
ATOM 936 O O . GLY A 1 122 ? -21.850 -8.875 5.231 1.00 97.25 122 GLY A O 1
ATOM 937 N N . THR A 1 123 ? -20.569 -8.951 7.076 1.00 97.44 123 THR A N 1
ATOM 938 C CA . THR A 1 123 ? -21.674 -8.864 8.047 1.00 97.44 123 THR A CA 1
ATOM 939 C C . THR A 1 123 ? -22.209 -7.447 8.253 1.00 97.44 123 THR A C 1
ATOM 941 O O . THR A 1 123 ? -23.323 -7.296 8.744 1.00 97.44 123 THR A O 1
ATOM 944 N N . ILE A 1 124 ? -21.439 -6.415 7.891 1.00 97.00 124 ILE A N 1
ATOM 945 C CA . ILE A 1 124 ? -21.822 -5.002 8.043 1.00 97.00 124 ILE A CA 1
ATOM 946 C C . ILE A 1 124 ? -22.258 -4.419 6.702 1.00 97.00 124 ILE A C 1
ATOM 948 O O . ILE A 1 124 ? -23.301 -3.775 6.619 1.00 97.00 124 ILE A O 1
ATOM 952 N N . ALA A 1 125 ? -21.461 -4.626 5.653 1.00 97.00 125 ALA A N 1
ATOM 953 C CA . ALA A 1 125 ? -21.793 -4.203 4.298 1.00 97.00 125 ALA A CA 1
ATOM 954 C C . ALA A 1 125 ? -21.018 -5.024 3.257 1.00 97.00 125 ALA A C 1
ATOM 956 O O . ALA A 1 125 ? -19.996 -5.625 3.564 1.00 97.00 125 ALA A O 1
ATOM 957 N N . GLN A 1 126 ? -21.475 -5.010 2.007 1.00 97.44 126 GLN A N 1
ATOM 958 C CA . GLN A 1 126 ? -20.807 -5.675 0.883 1.00 97.44 126 GLN A CA 1
ATOM 959 C C . GLN A 1 126 ? -20.213 -4.618 -0.045 1.00 97.44 126 GLN A C 1
ATOM 961 O O . GLN A 1 126 ? -20.796 -4.253 -1.063 1.00 97.44 126 GLN A O 1
ATOM 966 N N . ILE A 1 127 ? -19.086 -4.042 0.370 1.00 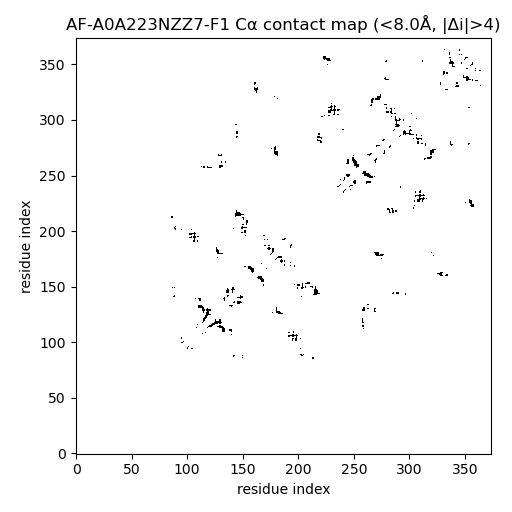96.88 127 ILE A N 1
ATOM 967 C CA . ILE A 1 127 ? -18.532 -2.825 -0.243 1.00 96.88 127 ILE A CA 1
ATOM 968 C C . ILE A 1 127 ? -17.058 -2.953 -0.625 1.00 96.88 127 ILE A C 1
ATOM 970 O O . ILE A 1 127 ? -16.475 -1.958 -1.039 1.00 96.88 127 ILE A O 1
ATOM 974 N N . SER A 1 128 ? -16.441 -4.131 -0.492 1.00 96.69 128 SER A N 1
ATOM 975 C CA . SER A 1 128 ? -15.009 -4.349 -0.734 1.00 96.69 128 SER A CA 1
ATOM 976 C C . SER A 1 128 ? -14.710 -5.674 -1.460 1.00 96.69 128 SER A C 1
ATOM 978 O O . SER A 1 128 ? -15.564 -6.554 -1.549 1.00 96.69 128 SER A O 1
ATOM 980 N N . ASN A 1 129 ? -13.486 -5.823 -1.979 1.00 94.31 129 ASN A N 1
ATOM 981 C CA . ASN A 1 129 ? -13.040 -6.938 -2.833 1.00 94.31 129 ASN A CA 1
ATOM 982 C C . ASN A 1 129 ? -12.618 -8.232 -2.098 1.00 94.31 129 ASN A C 1
ATOM 984 O O . ASN A 1 129 ? -12.000 -9.107 -2.699 1.00 94.31 129 ASN A O 1
ATOM 988 N N . GLY A 1 130 ? -12.929 -8.372 -0.806 1.00 95.88 130 GLY A N 1
ATOM 989 C CA . GLY A 1 130 ? -12.654 -9.593 -0.030 1.00 95.88 130 GLY A CA 1
ATOM 990 C C . GLY A 1 130 ? -11.223 -9.716 0.506 1.00 95.88 130 GLY A C 1
ATOM 991 O O . GLY A 1 130 ? -10.910 -10.684 1.203 1.00 95.88 130 GLY A O 1
ATOM 992 N N . MET A 1 131 ? -10.357 -8.736 0.232 1.00 97.88 131 MET A N 1
ATOM 993 C CA . MET A 1 131 ? -9.076 -8.591 0.923 1.00 97.88 131 MET A CA 1
ATOM 994 C C . MET A 1 131 ? -9.243 -7.949 2.307 1.00 97.88 131 MET A C 1
ATOM 996 O O . MET A 1 131 ? -10.217 -7.252 2.597 1.00 97.88 131 MET A O 1
ATOM 1000 N N . ASN A 1 132 ? -8.236 -8.150 3.151 1.00 98.31 132 ASN A N 1
ATOM 1001 C CA . ASN A 1 132 ? -8.099 -7.529 4.460 1.00 98.31 132 ASN A CA 1
ATOM 1002 C C . ASN A 1 132 ? -7.047 -6.416 4.426 1.00 98.31 132 ASN A C 1
ATOM 1004 O O . ASN A 1 132 ? -6.042 -6.529 3.720 1.00 98.31 132 ASN A O 1
ATOM 1008 N N . CYS A 1 133 ? -7.201 -5.380 5.257 1.00 98.31 133 CYS A N 1
ATOM 1009 C CA . CYS A 1 133 ? -6.171 -4.346 5.416 1.00 98.31 133 CYS A CA 1
ATOM 1010 C C . CYS A 1 133 ? -4.804 -4.966 5.751 1.00 98.31 133 CYS A C 1
ATOM 1012 O O . CYS A 1 133 ? -3.774 -4.541 5.215 1.00 98.31 133 CYS A O 1
ATOM 1014 N N . GLN A 1 134 ? -4.797 -6.029 6.564 1.00 97.44 134 GLN A N 1
ATOM 1015 C CA . GLN A 1 134 ? -3.571 -6.731 6.935 1.00 97.44 134 GLN A CA 1
ATOM 1016 C C . GLN A 1 134 ? -2.834 -7.425 5.781 1.00 97.44 134 GLN A C 1
ATOM 1018 O O . GLN A 1 134 ? -1.661 -7.754 5.927 1.00 97.44 134 GLN A O 1
ATOM 1023 N N . ASN A 1 135 ? -3.464 -7.613 4.614 1.00 97.19 135 ASN A N 1
ATOM 1024 C CA . ASN A 1 135 ? -2.769 -8.160 3.447 1.00 97.19 135 ASN A CA 1
ATOM 1025 C C . ASN A 1 135 ? -1.677 -7.210 2.915 1.00 97.19 135 ASN A C 1
ATOM 1027 O O . ASN A 1 135 ? -0.766 -7.657 2.223 1.00 97.19 135 ASN A O 1
ATOM 1031 N N . CYS A 1 136 ? -1.735 -5.914 3.249 1.00 97.19 136 CYS A N 1
ATOM 1032 C CA . CYS A 1 136 ? -0.681 -4.936 2.942 1.00 97.19 136 CYS A CA 1
ATOM 1033 C C . CYS A 1 136 ? -0.094 -4.254 4.186 1.00 97.19 136 CYS A C 1
ATOM 1035 O O . CYS A 1 136 ? 1.014 -3.720 4.114 1.00 97.19 136 CYS A O 1
ATOM 1037 N N . HIS A 1 137 ? -0.834 -4.252 5.296 1.00 98.12 137 HIS A N 1
ATOM 1038 C CA . HIS A 1 137 ? -0.416 -3.764 6.608 1.00 98.12 137 HIS A CA 1
ATOM 1039 C C . HIS A 1 137 ? -0.116 -4.966 7.505 1.00 98.12 137 HIS A C 1
ATOM 1041 O O . HIS A 1 137 ? -0.940 -5.371 8.322 1.00 98.12 137 HIS A O 1
ATOM 1047 N N . LEU A 1 138 ? 1.036 -5.593 7.282 1.00 97.56 138 LEU A N 1
ATOM 1048 C CA . LEU A 1 138 ? 1.324 -6.926 7.810 1.00 97.56 138 LEU A CA 1
ATOM 1049 C C . LEU A 1 138 ? 1.291 -6.964 9.342 1.00 97.56 138 LEU A C 1
ATOM 1051 O O . LEU A 1 138 ? 1.661 -5.992 10.008 1.00 97.56 138 LEU A O 1
ATOM 1055 N N . ASP A 1 139 ? 0.852 -8.101 9.881 1.00 96.62 139 ASP A N 1
ATOM 1056 C CA . ASP A 1 139 ? 0.648 -8.333 11.316 1.00 96.62 139 ASP A CA 1
ATOM 1057 C C . ASP A 1 139 ? -0.254 -7.259 11.957 1.00 96.62 139 ASP A C 1
ATOM 1059 O O . ASP A 1 139 ? 0.106 -6.644 12.964 1.00 96.62 139 ASP A O 1
ATOM 1063 N N . GLY A 1 140 ? -1.381 -6.939 11.311 1.00 97.25 140 GLY A N 1
ATOM 1064 C CA . GLY A 1 140 ? -2.279 -5.860 11.746 1.00 97.25 140 GLY A CA 1
ATOM 1065 C C . GLY A 1 140 ? -1.651 -4.461 11.685 1.00 97.25 140 GLY A C 1
ATOM 1066 O O . GLY A 1 140 ? -2.142 -3.527 12.308 1.00 97.25 140 GLY A O 1
ATOM 1067 N N . GLY A 1 141 ? -0.555 -4.290 10.945 1.00 97.62 141 GLY A N 1
ATOM 1068 C CA . GLY A 1 141 ? 0.208 -3.049 10.876 1.00 97.62 141 GLY A CA 1
ATOM 1069 C C . GLY A 1 141 ? 1.217 -2.895 12.012 1.00 97.62 141 GLY A C 1
ATOM 1070 O O . GLY A 1 141 ? 1.536 -1.766 12.383 1.00 97.62 141 GLY A O 1
ATOM 1071 N N . SER A 1 142 ? 1.734 -3.999 12.557 1.00 96.50 142 SER A N 1
ATOM 1072 C CA . SER A 1 142 ? 2.824 -3.999 13.545 1.00 96.50 142 SER A CA 1
ATOM 1073 C C . SER A 1 142 ? 4.210 -4.264 12.941 1.00 96.50 142 SER A C 1
ATOM 1075 O O . SER A 1 142 ? 5.226 -4.002 13.587 1.00 96.50 142 SER A O 1
ATOM 1077 N N . ARG A 1 143 ? 4.285 -4.729 11.685 1.00 96.19 143 ARG A N 1
ATOM 1078 C CA . ARG A 1 143 ? 5.547 -5.130 11.043 1.00 96.19 143 ARG A CA 1
ATOM 1079 C C . ARG A 1 143 ? 6.348 -3.947 10.478 1.00 96.19 143 ARG A C 1
ATOM 1081 O O . ARG A 1 143 ? 5.854 -3.139 9.686 1.00 96.19 143 ARG A O 1
ATOM 1088 N N . LEU A 1 144 ? 7.636 -3.874 10.825 1.00 96.56 144 LEU A N 1
ATOM 1089 C CA . LEU A 1 144 ? 8.593 -2.970 10.173 1.00 96.56 144 LEU A CA 1
ATOM 1090 C C . LEU A 1 144 ? 8.744 -3.322 8.693 1.00 96.56 144 LEU A C 1
ATOM 1092 O O . LEU A 1 144 ? 8.823 -4.491 8.336 1.00 96.56 144 LEU A O 1
ATOM 1096 N N . PHE A 1 145 ? 8.795 -2.304 7.840 1.00 97.00 145 PHE A N 1
ATOM 1097 C CA . PHE A 1 145 ? 8.801 -2.417 6.381 1.00 97.00 145 PHE A CA 1
ATOM 1098 C C . PHE A 1 145 ? 7.544 -3.066 5.769 1.00 97.00 145 PHE A C 1
ATOM 1100 O O . PHE A 1 145 ? 7.485 -3.276 4.558 1.00 97.00 145 PHE A O 1
ATOM 1107 N N . GLY A 1 146 ? 6.523 -3.343 6.587 1.00 96.69 146 GLY A N 1
ATOM 1108 C CA . GLY A 1 146 ? 5.239 -3.933 6.207 1.00 96.69 146 GLY A CA 1
ATOM 1109 C C . GLY A 1 146 ? 4.071 -2.949 6.310 1.00 96.69 146 GLY A C 1
ATOM 1110 O O . GLY A 1 146 ? 2.963 -3.372 6.621 1.00 96.69 146 GLY A O 1
ATOM 1111 N N . ASN A 1 147 ? 4.323 -1.650 6.090 1.00 96.94 147 ASN A N 1
ATOM 1112 C CA . ASN A 1 147 ? 3.358 -0.553 6.263 1.00 96.94 147 ASN A CA 1
ATOM 1113 C C . ASN A 1 147 ? 2.731 -0.512 7.671 1.00 96.94 147 ASN A C 1
ATOM 1115 O O . ASN A 1 147 ? 1.513 -0.617 7.815 1.00 96.94 147 ASN A O 1
ATOM 1119 N N . ASN A 1 148 ? 3.534 -0.359 8.724 1.00 96.75 148 ASN A N 1
ATOM 1120 C CA . ASN A 1 148 ? 2.983 -0.296 10.080 1.00 96.75 148 ASN A CA 1
ATOM 1121 C C . ASN A 1 148 ? 2.228 1.008 10.378 1.00 96.75 148 ASN A C 1
ATOM 1123 O O . ASN A 1 148 ? 2.382 2.033 9.710 1.00 96.75 148 ASN A O 1
ATOM 1127 N N . PHE A 1 149 ? 1.417 0.963 11.435 1.00 97.31 149 PHE A N 1
ATOM 1128 C CA . PHE A 1 149 ? 0.606 2.089 11.896 1.00 97.31 149 PHE A CA 1
ATOM 1129 C C . PHE A 1 149 ? 1.280 2.959 12.960 1.00 97.31 149 PHE A C 1
ATOM 1131 O O . PHE A 1 149 ? 0.683 3.951 13.372 1.00 97.31 149 PHE A O 1
ATOM 1138 N N . GLY A 1 150 ? 2.517 2.660 13.376 1.00 96.12 150 GLY A N 1
ATOM 1139 C CA . GLY A 1 150 ? 3.175 3.356 14.490 1.00 96.12 150 GLY A CA 1
ATOM 1140 C C . GLY A 1 150 ? 3.202 4.880 14.333 1.00 96.12 150 GLY A C 1
ATOM 1141 O O . GLY A 1 150 ? 2.892 5.620 15.259 1.00 96.12 150 GLY A O 1
ATOM 1142 N N . GLY A 1 151 ? 3.499 5.368 13.126 1.00 95.62 151 GLY A N 1
ATOM 1143 C CA . GLY A 1 151 ? 3.525 6.803 12.821 1.00 95.62 151 GLY A CA 1
ATOM 1144 C C . GLY A 1 151 ? 2.207 7.370 12.292 1.00 95.62 151 GLY A C 1
ATOM 1145 O O . GLY A 1 151 ? 2.156 8.550 11.947 1.00 95.62 151 GLY A O 1
ATOM 1146 N N . PHE A 1 152 ? 1.158 6.550 12.162 1.00 96.00 152 PHE A N 1
ATOM 1147 C CA . PHE A 1 152 ? -0.037 6.909 11.403 1.00 96.00 152 PHE A CA 1
ATOM 1148 C C . PHE A 1 152 ? -0.769 8.092 12.032 1.00 96.00 152 PHE A C 1
ATOM 1150 O O . PHE A 1 152 ? -0.808 9.159 11.423 1.00 96.00 152 PHE A O 1
ATOM 1157 N N . ILE A 1 153 ? -1.291 7.946 13.254 1.00 96.69 153 ILE A N 1
ATOM 1158 C CA . ILE A 1 153 ? -2.091 8.997 13.903 1.00 96.69 153 ILE A CA 1
ATOM 1159 C C . ILE A 1 153 ? -1.270 10.266 14.139 1.00 96.69 153 ILE A C 1
ATOM 1161 O O . ILE A 1 153 ? -1.753 11.359 13.857 1.00 96.69 153 ILE A O 1
ATOM 1165 N N . ALA A 1 154 ? -0.008 10.132 14.555 1.00 95.88 154 ALA A N 1
ATOM 1166 C CA . ALA A 1 154 ? 0.894 11.265 14.766 1.00 95.88 154 ALA A CA 1
ATOM 1167 C C . ALA A 1 154 ? 1.152 12.089 13.488 1.00 95.88 154 ALA A C 1
ATOM 1169 O O . ALA A 1 154 ? 1.599 13.234 13.571 1.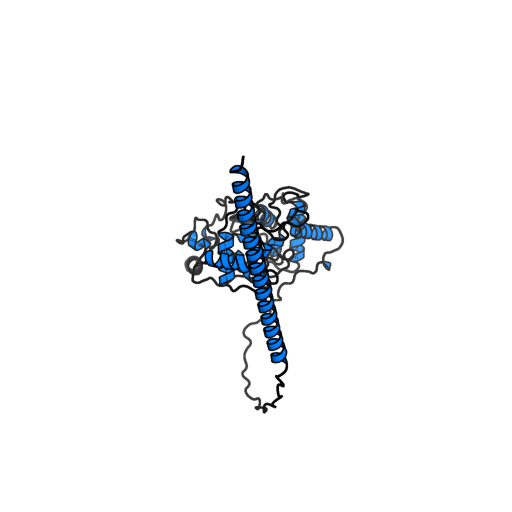00 95.88 154 ALA A O 1
ATOM 1170 N N . SER A 1 155 ? 0.875 11.525 12.306 1.00 94.88 155 SER A N 1
ATOM 1171 C CA . SER A 1 155 ? 1.006 12.221 11.028 1.00 94.88 155 SER A CA 1
ATOM 1172 C C . SER A 1 155 ? -0.225 13.033 10.621 1.00 94.88 155 SER A C 1
ATOM 1174 O O . SER A 1 155 ? -0.119 13.745 9.632 1.00 94.88 155 SER A O 1
ATOM 1176 N N . TYR A 1 156 ? -1.355 12.962 11.338 1.00 95.75 156 TYR A N 1
ATOM 1177 C CA . TYR A 1 156 ? -2.600 13.655 10.974 1.00 95.75 156 TYR A CA 1
ATOM 1178 C C . TYR A 1 156 ? -3.008 14.755 11.975 1.00 95.75 156 TYR A C 1
ATOM 1180 O O . TYR A 1 156 ? -2.626 14.700 13.146 1.00 95.75 156 TYR A O 1
ATOM 1188 N N . PRO A 1 157 ? -3.806 15.751 11.533 1.00 96.25 157 PRO A N 1
ATOM 1189 C CA . PRO A 1 157 ? -4.162 16.023 10.135 1.00 96.25 157 PRO A CA 1
ATOM 1190 C C . PRO A 1 157 ? -2.938 16.449 9.307 1.00 96.25 157 PRO A C 1
ATOM 1192 O O . PRO A 1 157 ? -1.976 16.998 9.855 1.00 96.25 157 PRO A O 1
ATOM 1195 N N . LYS A 1 158 ? -2.955 16.183 7.994 1.00 94.94 158 LYS A N 1
ATOM 1196 C CA . LYS A 1 158 ? -1.861 16.563 7.079 1.00 94.94 158 LYS A CA 1
ATOM 1197 C C . LYS A 1 158 ? -2.352 17.028 5.726 1.00 94.94 158 LYS A C 1
ATOM 1199 O O . LYS A 1 158 ? -3.400 16.597 5.264 1.00 94.94 158 LYS A O 1
ATOM 1204 N N . MET A 1 159 ? -1.521 17.831 5.069 1.00 96.12 159 MET A N 1
ATOM 1205 C CA . MET A 1 159 ? -1.676 18.145 3.655 1.00 96.12 159 MET A CA 1
ATOM 1206 C C . MET A 1 159 ? -1.482 16.876 2.812 1.00 96.12 159 MET A C 1
ATOM 1208 O O . MET A 1 159 ? -0.400 16.283 2.806 1.00 96.12 159 MET A O 1
ATOM 1212 N N . SER A 1 160 ? -2.531 16.450 2.116 1.00 96.31 160 SER A N 1
ATOM 1213 C CA . SER A 1 160 ? -2.496 15.340 1.171 1.00 96.31 160 SER A CA 1
ATOM 1214 C C . SER A 1 160 ? -2.094 15.859 -0.201 1.00 96.31 160 SER A C 1
ATOM 1216 O O . SER A 1 160 ? -2.815 16.634 -0.822 1.00 96.31 160 SER A O 1
ATOM 1218 N N . ASN A 1 161 ? -0.951 15.403 -0.715 1.00 95.88 161 ASN A N 1
ATOM 1219 C CA . ASN A 1 161 ? -0.541 15.722 -2.085 1.00 95.88 161 ASN A CA 1
ATOM 1220 C C . ASN A 1 161 ? -1.562 15.223 -3.122 1.00 95.88 161 ASN A C 1
ATOM 1222 O O . ASN A 1 161 ? -1.634 15.777 -4.214 1.00 95.88 161 ASN A O 1
ATOM 1226 N N . ARG A 1 162 ? -2.324 14.169 -2.793 1.00 96.06 162 ARG A N 1
ATOM 1227 C CA . ARG A 1 162 ? -3.299 13.576 -3.708 1.00 96.06 162 ARG A CA 1
ATOM 1228 C C . ARG A 1 162 ? -4.548 14.439 -3.826 1.00 96.06 162 ARG A C 1
ATOM 1230 O O . ARG A 1 162 ? -4.971 14.688 -4.940 1.00 96.06 162 ARG A O 1
ATOM 1237 N N . SER A 1 163 ? -5.129 14.903 -2.724 1.00 95.56 163 SER A N 1
ATOM 1238 C CA . SER A 1 163 ? -6.340 15.734 -2.788 1.00 95.56 163 SER A CA 1
ATOM 1239 C C . SER A 1 163 ? -6.062 17.236 -2.811 1.00 95.56 163 SER A C 1
ATOM 1241 O O . SER A 1 163 ? -6.973 18.016 -3.066 1.00 95.56 163 SER A O 1
ATOM 1243 N N . GLY A 1 164 ? -4.831 17.655 -2.503 1.00 95.81 164 GLY A N 1
ATOM 1244 C CA . GLY A 1 164 ? -4.456 19.061 -2.344 1.00 95.81 164 GLY A CA 1
ATOM 1245 C C . GLY A 1 164 ? -5.026 19.725 -1.087 1.00 95.81 164 GLY A C 1
ATOM 1246 O O . GLY A 1 164 ? -4.985 20.948 -0.983 1.00 95.81 164 GLY A O 1
ATOM 1247 N N . ARG A 1 165 ? -5.577 18.952 -0.141 1.00 96.19 165 ARG A N 1
ATOM 1248 C CA . ARG A 1 165 ? -6.254 19.469 1.059 1.00 96.19 165 ARG A CA 1
ATOM 1249 C C . ARG A 1 165 ? -5.632 18.930 2.342 1.00 96.19 165 ARG A C 1
ATOM 1251 O O . ARG A 1 165 ? -4.960 17.898 2.346 1.00 96.19 165 ARG A O 1
ATOM 1258 N N . VAL A 1 166 ? -5.879 19.627 3.451 1.00 97.44 166 VAL A N 1
ATOM 1259 C CA . VAL A 1 166 ? -5.592 19.102 4.791 1.00 97.44 166 VAL A CA 1
ATOM 1260 C C . VAL A 1 166 ? -6.666 18.082 5.150 1.00 97.44 166 VAL A C 1
ATOM 1262 O O . VAL A 1 166 ? -7.843 18.421 5.222 1.00 97.44 166 VAL A O 1
ATOM 1265 N N . GLU A 1 167 ? -6.257 16.839 5.377 1.00 96.25 167 GLU A N 1
ATOM 1266 C CA . GLU A 1 167 ? -7.169 15.723 5.622 1.00 96.25 167 GLU A CA 1
ATOM 1267 C C . GLU A 1 167 ? -7.041 15.185 7.052 1.00 96.25 167 GLU A C 1
ATOM 1269 O O . GLU A 1 167 ? -5.924 15.109 7.586 1.00 96.25 167 GLU A O 1
ATOM 1274 N N . PRO A 1 168 ? -8.162 14.781 7.681 1.00 97.12 168 PRO A N 1
ATOM 1275 C CA . PRO A 1 168 ? -8.140 14.012 8.917 1.00 97.12 168 PRO A CA 1
ATOM 1276 C C . PRO A 1 168 ? -7.698 12.564 8.657 1.00 97.12 168 PRO A C 1
ATOM 1278 O O . PRO A 1 168 ? -7.714 12.073 7.530 1.00 97.12 168 PRO A O 1
ATOM 1281 N N . ALA A 1 169 ? -7.351 11.835 9.721 1.00 96.88 169 ALA A N 1
ATOM 1282 C CA . ALA A 1 169 ? -6.922 10.437 9.613 1.00 96.88 169 ALA A CA 1
ATOM 1283 C C . ALA A 1 169 ? -7.992 9.511 8.996 1.00 96.88 169 ALA A C 1
ATOM 1285 O O . ALA A 1 169 ? -7.643 8.563 8.292 1.00 96.88 169 ALA A O 1
ATOM 1286 N N . ALA A 1 170 ? -9.280 9.796 9.230 1.00 97.50 170 ALA A N 1
ATOM 1287 C CA . ALA A 1 170 ? -10.402 9.021 8.696 1.00 97.50 170 ALA A CA 1
ATOM 1288 C C . ALA A 1 170 ? -10.428 9.002 7.158 1.00 97.50 170 ALA A C 1
ATOM 1290 O O . ALA A 1 170 ? -10.693 7.961 6.563 1.00 97.50 170 ALA A O 1
ATOM 1291 N N . GLU A 1 171 ? -10.061 10.111 6.511 1.00 96.62 171 GLU A N 1
ATOM 1292 C CA . GLU A 1 171 ? -10.036 10.210 5.045 1.00 96.62 171 GLU A CA 1
ATOM 1293 C C . GLU A 1 171 ? -9.051 9.207 4.434 1.00 96.62 171 GLU A C 1
ATOM 1295 O O . GLU A 1 171 ? -9.286 8.619 3.381 1.00 96.62 171 GLU A O 1
ATOM 1300 N N . ARG A 1 172 ? -7.959 8.898 5.140 1.00 95.75 172 ARG A N 1
ATOM 1301 C CA . ARG A 1 172 ? -7.012 7.895 4.655 1.00 95.75 172 ARG A CA 1
ATOM 1302 C C . ARG A 1 172 ? -7.611 6.485 4.633 1.00 95.75 172 ARG A C 1
ATOM 1304 O O . ARG A 1 172 ? -7.218 5.682 3.786 1.00 95.75 172 ARG A O 1
ATOM 1311 N N . ILE A 1 173 ? -8.552 6.183 5.529 1.00 97.56 173 ILE A N 1
ATOM 1312 C CA . ILE A 1 173 ? -9.308 4.922 5.510 1.00 97.56 173 ILE A CA 1
ATOM 1313 C C . ILE A 1 173 ? -10.232 4.910 4.287 1.00 97.56 173 ILE A C 1
ATOM 1315 O O . ILE A 1 173 ? -10.213 3.934 3.536 1.00 97.56 173 ILE A O 1
ATOM 1319 N N . VAL A 1 174 ? -10.932 6.019 4.018 1.00 97.00 174 VAL A N 1
ATOM 1320 C CA . VAL A 1 174 ? -11.778 6.197 2.822 1.00 97.00 174 VAL A CA 1
ATOM 1321 C C . VAL A 1 174 ? -10.988 5.913 1.545 1.00 97.00 174 VAL A C 1
ATOM 1323 O O . VAL A 1 174 ? -11.396 5.098 0.712 1.00 97.00 174 VAL A O 1
ATOM 1326 N N . GLU A 1 175 ? -9.807 6.516 1.404 1.00 96.25 175 GLU A N 1
ATOM 1327 C CA . GLU A 1 175 ? -8.927 6.264 0.264 1.00 96.25 175 GLU A CA 1
ATOM 1328 C C . GLU A 1 175 ? -8.507 4.793 0.140 1.00 96.25 175 GLU A C 1
ATOM 1330 O O . GLU A 1 175 ? -8.391 4.284 -0.977 1.00 96.25 175 GLU A O 1
ATOM 1335 N N . CYS A 1 176 ? -8.237 4.110 1.256 1.00 97.69 176 CYS A N 1
ATOM 1336 C CA . CYS A 1 176 ? -7.849 2.699 1.252 1.00 97.69 176 CYS A CA 1
ATOM 1337 C C . CYS A 1 176 ? -8.983 1.797 0.753 1.00 97.69 176 CYS A C 1
ATOM 1339 O O . CYS A 1 176 ? -8.728 0.960 -0.115 1.00 97.69 176 CYS A O 1
ATOM 1341 N N . PHE A 1 177 ? -10.219 1.992 1.221 1.00 98.25 177 PHE A N 1
ATOM 1342 C CA . PHE A 1 177 ? -11.382 1.247 0.721 1.00 98.25 177 PHE A CA 1
ATOM 1343 C C . PHE A 1 177 ? -11.574 1.449 -0.782 1.00 98.25 177 PHE A C 1
ATOM 1345 O O . PHE A 1 177 ? -11.668 0.495 -1.553 1.00 98.25 177 PHE A O 1
ATOM 1352 N N . ASN A 1 178 ? -11.521 2.708 -1.204 1.00 97.31 178 ASN A N 1
ATOM 1353 C CA . ASN A 1 178 ? -11.743 3.124 -2.581 1.00 97.31 178 ASN A CA 1
ATOM 1354 C C . ASN A 1 178 ? -10.643 2.667 -3.564 1.00 97.31 178 ASN A C 1
ATOM 1356 O O . ASN A 1 178 ? -10.836 2.690 -4.783 1.00 97.31 178 ASN A O 1
ATOM 1360 N N . ARG A 1 179 ? -9.457 2.301 -3.066 1.00 97.75 179 ARG A N 1
ATOM 1361 C CA . ARG A 1 179 ? -8.281 1.997 -3.898 1.00 97.75 179 ARG A CA 1
ATOM 1362 C C . ARG A 1 179 ? -7.748 0.592 -3.662 1.00 97.75 179 ARG A C 1
ATOM 1364 O O . ARG A 1 179 ? -7.801 -0.258 -4.547 1.00 97.75 179 ARG A O 1
ATOM 1371 N N . SER A 1 180 ? -7.253 0.344 -2.454 1.00 98.25 180 SER A N 1
ATOM 1372 C CA . SER A 1 180 ? -6.658 -0.939 -2.079 1.00 98.25 180 SER A CA 1
ATOM 1373 C C . SER A 1 180 ? -7.697 -2.056 -2.018 1.00 98.25 180 SER A C 1
ATOM 1375 O O . SER A 1 180 ? -7.406 -3.165 -2.448 1.00 98.25 180 SER A O 1
ATOM 1377 N N . LEU A 1 181 ? -8.907 -1.762 -1.534 1.00 98.12 181 LEU A N 1
ATOM 1378 C CA . LEU A 1 181 ? -9.989 -2.749 -1.452 1.00 98.12 181 LEU A CA 1
ATOM 1379 C C . LEU A 1 181 ? -10.981 -2.679 -2.624 1.00 98.12 181 LEU A C 1
ATOM 1381 O O . LEU A 1 181 ? -12.026 -3.324 -2.567 1.00 98.12 181 LEU A O 1
ATOM 1385 N N . GLY A 1 182 ? -10.668 -1.898 -3.669 1.00 94.94 182 GLY A N 1
ATOM 1386 C CA . GLY A 1 182 ? -11.443 -1.847 -4.917 1.00 94.94 182 GLY A CA 1
ATOM 1387 C C . GLY A 1 182 ? -12.925 -1.501 -4.741 1.00 94.94 182 GLY A C 1
ATOM 1388 O O . GLY A 1 182 ? -13.737 -1.882 -5.575 1.00 94.94 182 GLY A O 1
ATOM 1389 N N . GLY A 1 183 ? -13.279 -0.838 -3.641 1.00 93.81 183 GLY A N 1
ATOM 1390 C CA . GLY A 1 183 ? -14.641 -0.786 -3.135 1.00 93.81 183 GLY A CA 1
ATOM 1391 C C . GLY A 1 183 ? -15.174 0.622 -2.898 1.00 93.81 183 GLY A C 1
ATOM 1392 O O . GLY A 1 183 ? -14.691 1.599 -3.473 1.00 93.81 183 GLY A O 1
ATOM 1393 N N . LYS A 1 184 ? -16.171 0.719 -2.017 1.00 95.31 184 LYS A N 1
ATOM 1394 C CA . LYS A 1 184 ? -16.684 1.976 -1.459 1.00 95.31 184 LYS A CA 1
ATOM 1395 C C . LYS A 1 184 ? -16.324 2.055 0.020 1.00 95.31 184 LYS A C 1
ATOM 1397 O O . LYS A 1 184 ? -16.249 1.037 0.701 1.00 95.31 184 LYS A O 1
ATOM 1402 N N . SER A 1 185 ? -16.093 3.264 0.517 1.00 92.94 185 SER A N 1
ATOM 1403 C CA . SER A 1 185 ? -15.827 3.468 1.941 1.00 92.94 185 SER A CA 1
ATOM 1404 C C . SER A 1 185 ? -17.098 3.348 2.784 1.00 92.94 185 SER A C 1
ATOM 1406 O O . SER A 1 185 ? -18.147 3.826 2.343 1.00 92.94 185 SER A O 1
ATOM 1408 N N . PRO A 1 186 ? -17.013 2.806 4.015 1.00 93.44 186 PRO A N 1
ATOM 1409 C CA . PRO A 1 186 ? -18.015 3.086 5.035 1.00 93.44 186 PRO A CA 1
ATOM 1410 C C . PRO A 1 186 ? -18.021 4.581 5.391 1.00 93.44 186 PRO A C 1
ATOM 1412 O O . PRO A 1 186 ? -17.039 5.295 5.161 1.00 93.44 186 PRO A O 1
ATOM 1415 N N . ASP A 1 187 ? -19.126 5.038 5.975 1.00 93.44 187 ASP A N 1
ATOM 1416 C CA . ASP A 1 187 ? -19.244 6.381 6.544 1.00 93.44 187 ASP A CA 1
ATOM 1417 C C . ASP A 1 187 ? -18.243 6.560 7.704 1.00 93.44 187 ASP A C 1
ATOM 1419 O O . ASP A 1 187 ? -18.112 5.704 8.586 1.00 93.44 187 ASP A O 1
ATOM 1423 N N . THR A 1 188 ? -17.504 7.671 7.674 1.00 92.81 188 THR A N 1
ATOM 1424 C CA . THR A 1 188 ? -16.417 7.981 8.607 1.00 92.81 188 THR A CA 1
ATOM 1425 C C . THR A 1 188 ? -16.879 8.206 10.041 1.00 92.81 188 THR A C 1
ATOM 1427 O O . THR A 1 188 ? -16.074 8.055 10.961 1.00 92.81 188 THR A O 1
ATOM 1430 N N . ASP A 1 189 ? -18.159 8.523 10.249 1.00 90.81 189 ASP A N 1
ATOM 1431 C CA . ASP A 1 189 ? -18.733 8.715 11.581 1.00 90.81 189 ASP A CA 1
ATOM 1432 C C . ASP A 1 189 ? -19.233 7.428 12.237 1.00 90.81 189 ASP A C 1
ATOM 1434 O O . ASP A 1 189 ? -19.584 7.415 13.423 1.00 90.81 189 ASP A O 1
ATOM 1438 N N . ARG A 1 190 ? -19.222 6.316 11.501 1.00 93.88 190 ARG A N 1
ATOM 1439 C CA . ARG A 1 190 ? -19.680 5.024 12.006 1.00 93.88 190 ARG A CA 1
ATOM 1440 C C . ARG A 1 190 ? -18.704 4.432 13.015 1.00 93.88 190 ARG A C 1
ATOM 1442 O O . ARG A 1 190 ? -17.504 4.726 13.037 1.00 93.88 190 ARG A O 1
ATOM 1449 N N . ASN A 1 191 ? -19.248 3.551 13.851 1.00 96.88 191 ASN A N 1
ATOM 1450 C CA . ASN A 1 191 ? -18.514 2.882 14.916 1.00 96.88 191 ASN A CA 1
ATOM 1451 C C . ASN A 1 191 ? -17.252 2.176 14.395 1.00 96.88 191 ASN A C 1
ATOM 1453 O O . ASN A 1 191 ? -16.203 2.233 15.028 1.00 96.88 191 ASN A O 1
ATOM 1457 N N . GLU A 1 192 ? -17.335 1.579 13.210 1.00 97.94 192 GLU A N 1
ATOM 1458 C CA . GLU A 1 192 ? -16.271 0.799 12.581 1.00 97.94 192 GLU A CA 1
ATOM 1459 C C . GLU A 1 192 ? -15.037 1.653 12.273 1.00 97.94 192 GLU A C 1
ATOM 1461 O O . GLU A 1 192 ? -13.916 1.293 12.635 1.00 97.94 192 GLU A O 1
ATOM 1466 N N . VAL A 1 193 ? -15.224 2.823 11.654 1.00 98.00 193 VAL A N 1
ATOM 1467 C CA . VAL A 1 193 ? -14.110 3.729 11.333 1.00 98.00 193 VAL A CA 1
ATOM 1468 C C . VAL A 1 193 ? -13.515 4.310 12.615 1.00 98.00 193 VAL A C 1
ATOM 1470 O O . VAL A 1 193 ? -12.292 4.367 12.762 1.00 98.00 193 VAL A O 1
ATOM 1473 N N . ARG A 1 194 ? -14.357 4.662 13.596 1.00 98.19 194 ARG A N 1
ATOM 1474 C CA . ARG A 1 194 ? -13.901 5.114 14.921 1.00 98.19 194 ARG A CA 1
ATOM 1475 C C . ARG A 1 194 ? -13.084 4.038 15.642 1.00 98.19 194 ARG A C 1
ATOM 1477 O O . ARG A 1 194 ? -12.071 4.364 16.257 1.00 98.19 194 ARG A O 1
ATOM 1484 N N . ALA A 1 195 ? -13.481 2.770 15.541 1.00 98.62 195 ALA A N 1
ATOM 1485 C CA . ALA A 1 195 ? -12.755 1.635 16.103 1.00 98.62 195 ALA A CA 1
ATOM 1486 C C . ALA A 1 195 ? -11.391 1.436 15.431 1.00 98.62 195 ALA A C 1
ATOM 1488 O O . ALA A 1 195 ? -10.375 1.366 16.123 1.00 98.62 195 ALA A O 1
ATOM 1489 N N . MET A 1 196 ? -11.333 1.446 14.094 1.00 98.69 196 MET A N 1
ATOM 1490 C CA . MET A 1 196 ? -10.063 1.380 13.354 1.00 98.69 196 MET A CA 1
ATOM 1491 C C . MET A 1 196 ? -9.105 2.509 13.767 1.00 98.69 196 MET A C 1
ATOM 1493 O O . MET A 1 196 ? -7.920 2.268 13.996 1.00 98.69 196 MET A O 1
ATOM 1497 N N . LEU A 1 197 ? -9.608 3.739 13.919 1.00 98.44 197 LEU A N 1
ATOM 1498 C CA . LEU A 1 197 ? -8.803 4.874 14.382 1.00 98.44 197 LEU A CA 1
ATOM 1499 C C . LEU A 1 197 ? -8.347 4.718 15.837 1.00 98.44 197 LEU A C 1
ATOM 1501 O O . LEU A 1 197 ? -7.214 5.082 16.153 1.00 98.44 197 LEU A O 1
ATOM 1505 N N . ALA A 1 198 ? -9.185 4.162 16.716 1.00 98.56 198 ALA A N 1
ATOM 1506 C CA . ALA A 1 198 ? -8.806 3.859 18.095 1.00 98.56 198 ALA A CA 1
ATOM 1507 C C . ALA A 1 198 ? -7.664 2.832 18.143 1.00 98.56 198 ALA A C 1
ATOM 1509 O O . ALA A 1 198 ? -6.679 3.043 18.854 1.00 98.56 198 ALA A O 1
ATOM 1510 N N . TYR A 1 199 ? -7.745 1.782 17.322 1.00 98.75 199 TYR A N 1
ATOM 1511 C CA . TYR A 1 199 ? -6.679 0.796 17.164 1.00 98.75 199 TYR A CA 1
ATOM 1512 C C . TYR A 1 199 ? -5.375 1.426 16.662 1.00 98.75 199 TYR A C 1
ATOM 1514 O O . TYR A 1 199 ? -4.330 1.268 17.290 1.00 98.75 199 TYR A O 1
ATOM 1522 N N . MET A 1 200 ? -5.425 2.226 15.592 1.00 98.38 200 MET A N 1
ATOM 1523 C CA . MET A 1 200 ? -4.237 2.913 15.068 1.00 98.38 200 MET A CA 1
ATOM 1524 C C . MET A 1 200 ? -3.652 3.929 16.064 1.00 98.38 200 MET A C 1
ATOM 1526 O O . MET A 1 200 ? -2.440 4.143 16.090 1.00 98.38 200 MET A O 1
ATOM 1530 N N . LYS A 1 201 ? -4.491 4.549 16.906 1.00 97.88 201 LYS A N 1
ATOM 1531 C CA . LYS A 1 201 ? -4.049 5.445 17.986 1.00 97.88 201 LYS A CA 1
ATOM 1532 C C . LYS A 1 201 ? -3.318 4.684 19.083 1.00 97.88 201 LYS A C 1
ATOM 1534 O O . LYS A 1 201 ? -2.284 5.159 19.541 1.00 97.88 201 LYS A O 1
ATOM 1539 N N . TRP A 1 202 ? -3.828 3.520 19.478 1.00 98.25 202 TRP A N 1
ATOM 1540 C CA . TRP A 1 202 ? -3.148 2.638 20.424 1.00 98.25 202 TRP A CA 1
ATOM 1541 C C . TRP A 1 202 ? -1.807 2.141 19.860 1.00 98.25 202 TRP A C 1
ATOM 1543 O O . TRP A 1 202 ? -0.788 2.280 20.530 1.00 98.25 202 TRP A O 1
ATOM 1553 N N . MET A 1 203 ? -1.777 1.691 18.599 1.00 97.50 203 MET A N 1
ATOM 1554 C CA . MET A 1 203 ? -0.559 1.254 17.894 1.00 97.50 203 MET A CA 1
ATOM 1555 C C . MET A 1 203 ? 0.551 2.315 17.877 1.00 97.50 203 MET A C 1
ATOM 1557 O O . MET A 1 203 ? 1.729 1.995 18.021 1.00 97.50 203 MET A O 1
ATOM 1561 N N . GLY A 1 204 ? 0.178 3.583 17.691 1.00 96.00 204 GLY A N 1
ATOM 1562 C CA . GLY A 1 204 ? 1.096 4.724 17.696 1.00 96.00 204 GLY A CA 1
ATOM 1563 C C . GLY A 1 204 ? 1.332 5.354 19.071 1.00 96.00 204 GLY A C 1
ATOM 1564 O O . GLY A 1 204 ? 1.837 6.477 19.136 1.00 96.00 204 GLY A O 1
ATOM 1565 N N . GLY A 1 205 ? 0.948 4.688 20.166 1.00 93.56 205 GLY A N 1
ATOM 1566 C CA . GLY A 1 205 ? 1.141 5.195 21.524 1.00 93.56 205 GLY A CA 1
ATOM 1567 C C . GLY A 1 205 ? 2.595 5.609 21.779 1.00 93.56 205 GLY A C 1
ATOM 1568 O O . GLY A 1 205 ? 3.522 4.847 21.525 1.00 93.56 205 GLY A O 1
ATOM 1569 N N . GLY A 1 206 ? 2.800 6.841 22.250 1.00 88.69 206 GLY A N 1
ATOM 1570 C CA . GLY A 1 206 ? 4.133 7.392 22.534 1.00 88.69 206 GLY A CA 1
ATOM 1571 C C . GLY A 1 206 ? 4.884 7.976 21.330 1.00 88.69 206 GLY A C 1
ATOM 1572 O O . GLY A 1 206 ? 5.927 8.600 21.522 1.00 88.69 206 GLY A O 1
ATOM 1573 N N . VAL A 1 207 ? 4.362 7.853 20.104 1.00 94.62 207 VAL A N 1
ATOM 1574 C CA . VAL A 1 207 ? 4.973 8.459 18.911 1.00 94.62 207 VAL A CA 1
ATOM 1575 C C . VAL A 1 207 ? 4.586 9.934 18.806 1.00 94.62 207 VAL A C 1
ATOM 1577 O O . VAL A 1 207 ? 3.408 10.292 18.772 1.00 94.62 207 VAL A O 1
ATOM 1580 N N . LYS A 1 208 ? 5.589 10.813 18.725 1.00 93.44 208 LYS A N 1
ATOM 1581 C CA . LYS A 1 208 ? 5.385 12.267 18.633 1.00 93.44 208 LYS A CA 1
ATOM 1582 C C . LYS A 1 208 ? 5.107 12.706 17.194 1.00 93.44 208 LYS A C 1
ATOM 1584 O O . LYS A 1 208 ? 5.621 12.129 16.234 1.00 93.44 208 LYS A O 1
ATOM 1589 N N . LYS A 1 209 ? 4.344 13.793 17.028 1.00 92.12 209 LYS A N 1
ATOM 1590 C CA . LYS A 1 209 ? 4.130 14.425 15.715 1.00 92.12 209 LYS A CA 1
ATOM 1591 C C . LYS A 1 209 ? 5.475 14.798 15.081 1.00 92.12 209 LYS A C 1
ATOM 1593 O O . LYS A 1 209 ? 6.321 15.405 15.726 1.00 92.12 209 LYS A O 1
ATOM 1598 N N . GLY A 1 210 ? 5.668 14.419 13.818 1.00 86.56 210 GLY A N 1
ATOM 1599 C CA . GLY A 1 210 ? 6.910 14.665 13.073 1.00 86.56 210 GLY A CA 1
ATOM 1600 C C . GLY A 1 210 ? 8.063 13.697 13.375 1.00 86.56 210 GLY A C 1
ATOM 1601 O O . GLY A 1 210 ? 9.090 13.762 12.698 1.00 86.56 210 GLY A O 1
ATOM 1602 N N . GLN A 1 211 ? 7.908 12.771 14.328 1.00 90.81 211 GLN A N 1
ATOM 1603 C CA . GLN A 1 211 ? 8.914 11.747 14.599 1.00 90.81 211 GLN A CA 1
ATOM 1604 C C . GLN A 1 211 ? 9.044 10.801 13.400 1.00 90.81 211 GLN A C 1
ATOM 1606 O O . GLN A 1 211 ? 8.075 10.182 12.958 1.00 90.81 211 GLN A O 1
ATOM 1611 N N . LYS A 1 212 ? 10.263 10.666 12.872 1.00 89.31 212 LYS A N 1
ATOM 1612 C CA . LYS A 1 212 ? 10.562 9.688 11.824 1.00 89.31 212 LYS A CA 1
ATOM 1613 C C . LYS A 1 212 ? 10.746 8.316 12.461 1.00 89.31 212 LYS A C 1
ATOM 1615 O O . LYS A 1 212 ? 11.624 8.144 13.300 1.00 89.31 212 LYS A O 1
ATOM 1620 N N . LEU A 1 213 ? 9.942 7.347 12.035 1.00 92.38 213 LEU A N 1
ATOM 1621 C CA . LEU A 1 213 ? 10.075 5.959 12.467 1.00 92.38 213 LEU A CA 1
ATOM 1622 C C . LEU A 1 213 ? 10.749 5.136 11.374 1.00 92.38 213 LEU A C 1
ATOM 1624 O O . LEU A 1 213 ? 10.254 5.061 10.240 1.00 92.38 213 LEU A O 1
ATOM 1628 N N . TYR A 1 214 ? 11.871 4.516 11.733 1.00 93.56 214 TYR A N 1
ATOM 1629 C CA . TYR A 1 214 ? 12.559 3.552 10.885 1.00 93.56 214 TYR A CA 1
ATOM 1630 C C . TYR A 1 214 ? 11.609 2.403 10.527 1.00 93.56 214 TYR A C 1
ATOM 1632 O O . TYR A 1 214 ? 10.927 1.870 11.396 1.00 93.56 214 TYR A O 1
ATOM 1640 N N . GLY A 1 215 ? 11.528 2.058 9.240 1.00 93.69 215 GLY A N 1
ATOM 1641 C CA . GLY A 1 215 ? 10.671 0.974 8.755 1.00 93.69 215 GLY A CA 1
ATOM 1642 C C . GLY A 1 215 ? 9.160 1.227 8.849 1.00 93.69 215 GLY A C 1
ATOM 1643 O O . GLY A 1 215 ? 8.407 0.265 8.842 1.00 93.69 215 GLY A O 1
ATOM 1644 N N . SER A 1 216 ? 8.685 2.474 8.945 1.00 92.12 216 SER A N 1
ATOM 1645 C CA . SER A 1 216 ? 7.239 2.796 8.986 1.00 92.12 216 SER A CA 1
ATOM 1646 C C . SER A 1 216 ? 6.454 2.402 7.724 1.00 92.12 216 SER A C 1
ATOM 1648 O O . SER A 1 216 ? 5.360 1.852 7.816 1.00 92.12 216 SER A O 1
ATOM 1650 N N . GLY A 1 217 ? 6.998 2.693 6.540 1.00 94.12 217 GLY A N 1
ATOM 1651 C CA . GLY A 1 217 ? 6.402 2.347 5.242 1.00 94.12 217 GLY A CA 1
ATOM 1652 C C . GLY A 1 217 ? 7.011 1.086 4.635 1.00 94.12 217 GLY A C 1
ATOM 1653 O O . GLY A 1 217 ? 7.434 0.195 5.357 1.00 94.12 217 GLY A O 1
ATOM 1654 N N . THR A 1 218 ? 7.094 1.027 3.309 1.00 96.62 218 THR A N 1
ATOM 1655 C CA . THR A 1 218 ? 7.928 0.055 2.585 1.00 96.62 218 THR A CA 1
ATOM 1656 C C . THR A 1 218 ? 9.377 0.537 2.532 1.00 96.62 218 THR A C 1
ATOM 1658 O O . THR A 1 218 ? 9.644 1.735 2.686 1.00 96.62 218 THR A O 1
ATOM 1661 N N . GLU A 1 219 ? 10.325 -0.360 2.264 1.00 95.94 219 GLU A N 1
ATOM 1662 C CA . GLU A 1 219 ? 11.709 0.063 2.036 1.00 95.94 219 GLU A CA 1
ATOM 1663 C C . GLU A 1 219 ? 11.829 0.948 0.789 1.00 95.94 219 GLU A C 1
ATOM 1665 O O . GLU A 1 219 ? 11.055 0.833 -0.166 1.00 95.94 219 GLU A O 1
ATOM 1670 N N . LYS A 1 220 ? 12.790 1.874 0.815 1.00 95.50 220 LYS A N 1
ATOM 1671 C CA . LYS A 1 220 ? 13.171 2.683 -0.342 1.00 95.50 220 LYS A CA 1
ATOM 1672 C C . LYS A 1 220 ? 14.421 2.076 -0.958 1.00 95.50 220 LYS A C 1
ATOM 1674 O O . LYS A 1 220 ? 15.530 2.433 -0.577 1.00 95.50 220 LYS A O 1
ATOM 1679 N N . LEU A 1 221 ? 14.209 1.139 -1.880 1.00 97.75 221 LEU A N 1
ATOM 1680 C CA . LEU A 1 221 ? 15.299 0.487 -2.599 1.00 97.75 221 LEU A CA 1
ATOM 1681 C C . LEU A 1 221 ? 16.071 1.502 -3.451 1.00 97.75 221 LEU A C 1
ATOM 1683 O O . LEU A 1 221 ? 15.462 2.443 -3.979 1.00 97.75 221 LEU A O 1
ATOM 1687 N N . PRO A 1 222 ? 17.381 1.294 -3.655 1.00 98.12 222 PRO A N 1
ATOM 1688 C CA . PRO A 1 222 ? 18.129 2.031 -4.659 1.00 98.12 222 PRO A CA 1
ATOM 1689 C C . PRO A 1 222 ? 17.449 1.932 -6.029 1.00 98.12 222 PRO A C 1
ATOM 1691 O O . PRO A 1 222 ? 17.012 0.858 -6.454 1.00 98.12 222 PRO A O 1
ATOM 1694 N N . TYR A 1 223 ? 17.366 3.057 -6.740 1.00 98.31 223 TYR A N 1
ATOM 1695 C CA . TYR A 1 223 ? 16.859 3.049 -8.108 1.00 98.31 223 TYR A CA 1
ATOM 1696 C C . TYR A 1 223 ? 17.805 2.294 -9.033 1.00 98.31 223 TYR A C 1
ATOM 1698 O O . TYR A 1 223 ? 19.018 2.530 -9.038 1.00 98.31 223 TYR A O 1
ATOM 1706 N N . LEU A 1 224 ? 17.211 1.456 -9.877 1.00 97.75 224 LEU A N 1
ATOM 1707 C CA . LEU A 1 224 ? 17.911 0.809 -10.971 1.00 97.75 224 LEU A CA 1
ATOM 1708 C C . LEU A 1 224 ? 18.437 1.844 -11.976 1.00 97.75 224 LEU A C 1
ATOM 1710 O O . LEU A 1 224 ? 17.824 2.889 -12.213 1.00 97.75 224 LEU A O 1
ATOM 1714 N N . ASN A 1 225 ? 19.577 1.527 -12.591 1.00 96.38 225 ASN A N 1
ATOM 1715 C CA . ASN A 1 225 ? 20.129 2.313 -13.702 1.00 96.38 225 ASN A CA 1
ATOM 1716 C C . ASN A 1 225 ? 19.395 2.043 -15.027 1.00 96.38 225 ASN A C 1
ATOM 1718 O O . ASN A 1 225 ? 19.524 2.816 -15.970 1.00 96.38 225 ASN A O 1
ATOM 1722 N N . VAL A 1 226 ? 18.623 0.958 -15.087 1.00 96.88 226 VAL A N 1
ATOM 1723 C CA . VAL A 1 226 ? 17.822 0.523 -16.236 1.00 96.88 226 VAL A CA 1
ATOM 1724 C C . VAL A 1 226 ? 16.352 0.388 -15.822 1.00 96.88 226 VAL A C 1
ATOM 1726 O O . VAL A 1 226 ? 16.080 0.296 -14.623 1.00 96.88 226 VAL A O 1
ATOM 1729 N N . PRO A 1 227 ? 15.392 0.364 -16.764 1.00 98.38 227 PRO A N 1
ATOM 1730 C CA . PRO A 1 227 ? 14.007 0.053 -16.430 1.00 98.38 227 PRO A CA 1
ATOM 1731 C C . PRO A 1 227 ? 13.880 -1.337 -15.791 1.00 98.38 227 PRO A C 1
ATOM 1733 O O . PRO A 1 227 ? 14.559 -2.280 -16.206 1.00 98.38 227 PRO A O 1
ATOM 1736 N N . ALA A 1 228 ? 12.977 -1.477 -14.824 1.00 98.62 228 ALA A N 1
ATOM 1737 C CA . ALA A 1 228 ? 12.569 -2.770 -14.291 1.00 98.62 228 ALA A CA 1
ATOM 1738 C C . ALA A 1 228 ? 11.991 -3.652 -15.412 1.00 98.62 228 ALA A C 1
ATOM 1740 O O . ALA A 1 228 ? 11.226 -3.196 -16.269 1.00 98.62 228 ALA A O 1
ATOM 1741 N N . ASN A 1 229 ? 12.364 -4.929 -15.417 1.00 98.69 229 ASN A N 1
ATOM 1742 C CA . ASN A 1 229 ? 12.079 -5.859 -16.497 1.00 98.69 229 ASN A CA 1
ATOM 1743 C C . ASN A 1 229 ? 10.962 -6.835 -16.102 1.00 98.69 229 ASN A C 1
ATOM 1745 O O . ASN A 1 229 ? 11.196 -7.847 -15.443 1.00 98.69 229 ASN A O 1
ATOM 1749 N N . ALA A 1 230 ? 9.743 -6.574 -16.578 1.00 98.50 230 ALA A N 1
ATOM 1750 C CA . ALA A 1 230 ? 8.580 -7.421 -16.307 1.00 98.50 230 ALA A CA 1
ATOM 1751 C C . ALA A 1 230 ? 8.720 -8.866 -16.836 1.00 98.50 230 ALA A C 1
ATOM 1753 O O . ALA A 1 230 ? 8.129 -9.784 -16.269 1.00 98.50 230 ALA A O 1
ATOM 1754 N N . VAL A 1 231 ? 9.512 -9.105 -17.890 1.00 98.56 231 VAL A N 1
ATOM 1755 C CA . VAL A 1 231 ? 9.756 -10.464 -18.411 1.00 98.56 231 VAL A CA 1
ATOM 1756 C C . VAL A 1 231 ? 10.609 -11.264 -17.427 1.00 98.56 231 VAL A C 1
ATOM 1758 O O . VAL A 1 231 ? 10.256 -12.394 -17.094 1.00 98.56 231 VAL A O 1
ATOM 1761 N N . LYS A 1 232 ? 11.679 -10.666 -16.885 1.00 98.81 232 LYS A N 1
ATOM 1762 C CA . LYS A 1 232 ? 12.459 -11.272 -15.789 1.00 98.81 232 LYS A CA 1
ATOM 1763 C C . LYS A 1 232 ? 11.620 -11.414 -14.520 1.00 98.81 232 LYS A C 1
ATOM 1765 O O . LYS A 1 232 ? 11.683 -12.439 -13.848 1.00 98.81 232 LYS A O 1
ATOM 1770 N N . GLY A 1 233 ? 10.761 -10.436 -14.245 1.00 98.88 233 GLY A N 1
ATOM 1771 C CA . GLY A 1 233 ? 9.824 -10.468 -13.127 1.00 98.88 233 GLY A CA 1
ATOM 1772 C C . GLY A 1 233 ? 8.861 -11.646 -13.168 1.00 98.88 233 GLY A C 1
ATOM 1773 O O . GLY A 1 233 ? 8.586 -12.247 -12.132 1.00 98.88 233 GLY A O 1
ATOM 1774 N N . LYS A 1 234 ? 8.401 -12.035 -14.364 1.00 98.81 234 LYS A N 1
ATOM 1775 C CA . LYS A 1 234 ? 7.580 -13.237 -14.552 1.00 98.81 234 LYS A CA 1
ATOM 1776 C C . LYS A 1 234 ? 8.308 -14.498 -14.087 1.00 98.81 234 LYS A C 1
ATOM 1778 O O . LYS A 1 234 ? 7.688 -15.360 -13.475 1.00 98.81 234 LYS A O 1
ATOM 1783 N N . ILE A 1 235 ? 9.613 -14.603 -14.342 1.00 98.75 235 ILE A N 1
ATOM 1784 C CA . ILE A 1 235 ? 10.425 -15.747 -13.901 1.00 98.75 235 ILE A CA 1
ATOM 1785 C C . ILE A 1 235 ? 10.474 -15.788 -12.369 1.00 98.75 235 ILE A C 1
ATOM 1787 O O . ILE A 1 235 ? 10.193 -16.829 -11.779 1.00 98.75 235 ILE A O 1
ATOM 1791 N N . VAL A 1 236 ? 10.737 -14.647 -11.721 1.00 98.81 236 VAL A N 1
ATOM 1792 C CA . VAL A 1 236 ? 10.711 -14.537 -10.251 1.00 98.81 236 VAL A CA 1
ATOM 1793 C C . VAL A 1 236 ? 9.342 -14.944 -9.700 1.00 98.81 236 VAL A C 1
ATOM 1795 O O . VAL A 1 236 ? 9.271 -15.746 -8.772 1.00 98.81 236 VAL A O 1
ATOM 1798 N N . PHE A 1 237 ? 8.255 -14.453 -10.302 1.00 98.88 237 PHE A N 1
ATOM 1799 C CA . PHE A 1 237 ? 6.894 -14.800 -9.898 1.00 98.88 237 PHE A CA 1
ATOM 1800 C C . PHE A 1 237 ? 6.635 -16.311 -9.966 1.00 98.88 237 PHE A C 1
ATOM 1802 O O . PHE A 1 237 ? 6.154 -16.898 -8.996 1.00 98.88 237 PHE A O 1
ATOM 1809 N N . LEU A 1 238 ? 6.987 -16.951 -11.084 1.00 98.56 238 LEU A N 1
ATOM 1810 C CA . LEU A 1 238 ? 6.781 -18.387 -11.286 1.00 98.56 238 LEU A CA 1
ATOM 1811 C C . LEU A 1 238 ? 7.575 -19.238 -10.288 1.00 98.56 238 LEU A C 1
ATOM 1813 O O . LEU A 1 238 ? 7.055 -20.243 -9.811 1.00 98.56 238 LEU A O 1
ATOM 1817 N N . LEU A 1 239 ? 8.803 -18.831 -9.963 1.00 98.19 239 LEU A N 1
ATOM 1818 C CA . LEU A 1 239 ? 9.687 -19.584 -9.071 1.00 98.19 239 LEU A CA 1
ATOM 1819 C C . LEU A 1 239 ? 9.386 -19.361 -7.586 1.00 98.19 239 LEU A C 1
ATOM 1821 O O . LEU A 1 239 ? 9.603 -20.264 -6.783 1.00 98.19 239 LEU A O 1
ATOM 1825 N N . LYS A 1 240 ? 8.937 -18.158 -7.206 1.00 98.38 240 LYS A N 1
ATOM 1826 C CA . LYS A 1 240 ? 8.929 -17.720 -5.800 1.00 98.38 240 LYS A CA 1
ATOM 1827 C C . LYS A 1 240 ? 7.564 -17.256 -5.275 1.00 98.38 240 LYS A C 1
ATOM 1829 O O . LYS A 1 240 ? 7.421 -17.097 -4.066 1.00 98.38 240 LYS A O 1
ATOM 1834 N N . CYS A 1 241 ? 6.571 -17.015 -6.135 1.00 98.50 241 CYS A N 1
ATOM 1835 C CA . CYS A 1 241 ? 5.297 -16.390 -5.734 1.00 98.50 241 CYS A CA 1
ATOM 1836 C C . CYS A 1 241 ? 4.054 -17.218 -6.099 1.00 98.50 241 CYS A C 1
ATOM 1838 O O . CYS A 1 241 ? 3.089 -17.241 -5.331 1.00 98.50 241 CYS A O 1
ATOM 1840 N N . LYS A 1 242 ? 4.076 -17.892 -7.256 1.00 98.19 242 LYS A N 1
ATOM 1841 C CA . LYS A 1 242 ? 2.949 -18.645 -7.835 1.00 98.19 242 LYS A CA 1
ATOM 1842 C C . LYS A 1 242 ? 2.341 -19.672 -6.871 1.00 98.19 242 LYS A C 1
ATOM 1844 O O . LYS A 1 242 ? 1.124 -19.802 -6.818 1.00 98.19 242 LYS A O 1
ATOM 1849 N N . SER A 1 243 ? 3.159 -20.365 -6.078 1.00 97.25 243 SER A N 1
ATOM 1850 C CA . SER A 1 243 ? 2.690 -21.405 -5.144 1.00 97.25 243 SER A CA 1
ATOM 1851 C C . SER A 1 243 ? 1.665 -20.904 -4.118 1.00 97.25 243 SER A C 1
ATOM 1853 O O . SER A 1 243 ? 0.810 -21.677 -3.689 1.00 97.25 243 SER A O 1
ATOM 1855 N N . CYS A 1 244 ? 1.724 -19.620 -3.752 1.00 98.06 244 CYS A N 1
ATOM 1856 C CA . CYS A 1 244 ? 0.772 -18.990 -2.838 1.00 98.06 244 CYS A CA 1
ATOM 1857 C C . CYS A 1 244 ? -0.267 -18.145 -3.586 1.00 98.06 244 CYS A C 1
ATOM 1859 O O . CYS A 1 244 ? -1.457 -18.229 -3.299 1.00 98.06 244 CYS A O 1
ATOM 1861 N N . HIS A 1 245 ? 0.173 -17.322 -4.542 1.00 98.50 245 HIS A N 1
ATOM 1862 C CA . HIS A 1 245 ? -0.691 -16.336 -5.199 1.00 98.50 245 HIS A CA 1
ATOM 1863 C C . HIS A 1 245 ? -1.426 -16.857 -6.442 1.00 98.50 245 HIS A C 1
ATOM 1865 O O . HIS A 1 245 ? -2.174 -16.096 -7.049 1.00 98.50 245 HIS A O 1
ATOM 1871 N N . GLY A 1 246 ? -1.243 -18.125 -6.807 1.00 98.12 246 GLY A N 1
ATOM 1872 C CA . GLY A 1 246 ? -1.889 -18.740 -7.963 1.00 98.12 246 GLY A CA 1
ATOM 1873 C C . GLY A 1 246 ? -1.161 -18.472 -9.278 1.00 98.12 246 GLY A C 1
ATOM 1874 O O . GLY A 1 246 ? -0.258 -17.636 -9.376 1.00 98.12 246 GLY A O 1
ATOM 1875 N N . ASP A 1 247 ? -1.555 -19.205 -10.314 1.00 97.12 247 ASP A N 1
ATOM 1876 C CA . ASP A 1 247 ? -0.909 -19.175 -11.633 1.00 97.12 247 ASP A CA 1
ATOM 1877 C C . ASP A 1 247 ? -1.155 -17.863 -12.372 1.00 97.12 247 ASP A C 1
ATOM 1879 O O . ASP A 1 247 ? -0.327 -17.409 -13.167 1.00 97.12 247 ASP A O 1
ATOM 1883 N N . LYS A 1 248 ? -2.305 -17.256 -12.091 1.00 97.12 248 LYS A N 1
ATOM 1884 C CA . LYS A 1 248 ? -2.796 -16.011 -12.662 1.00 97.12 248 LYS A CA 1
ATOM 1885 C C . LYS A 1 248 ? -2.928 -14.938 -11.581 1.00 97.12 248 LYS A C 1
ATOM 1887 O O . LYS A 1 248 ? -3.707 -14.010 -11.775 1.00 97.12 248 LYS A O 1
ATOM 1892 N N . GLY A 1 249 ? -2.186 -15.041 -10.472 1.00 98.25 249 GLY A N 1
ATOM 1893 C CA . GLY A 1 249 ? -2.194 -14.038 -9.402 1.00 98.25 249 GLY A CA 1
ATOM 1894 C C . GLY A 1 249 ? -3.553 -13.858 -8.722 1.00 98.25 249 GLY A C 1
ATOM 1895 O O . GLY A 1 249 ? -3.772 -12.831 -8.082 1.00 98.25 249 GLY A O 1
ATOM 1896 N N . GLU A 1 250 ? -4.460 -14.823 -8.877 1.00 97.69 250 GLU A N 1
ATOM 1897 C CA . GLU A 1 250 ? -5.835 -14.832 -8.379 1.00 97.69 250 GLU A CA 1
ATOM 1898 C C . GLU A 1 250 ? -5.932 -15.011 -6.857 1.00 97.69 250 GLU A C 1
ATOM 1900 O O . GLU A 1 250 ? -7.002 -14.844 -6.269 1.00 97.69 250 GLU A O 1
ATOM 1905 N N . GLY A 1 251 ? -4.807 -15.313 -6.208 1.00 97.75 251 GLY A N 1
ATOM 1906 C CA . GLY A 1 251 ? -4.745 -15.599 -4.786 1.00 97.75 251 GLY A CA 1
ATOM 1907 C C . GLY A 1 251 ? -5.384 -16.940 -4.435 1.00 97.75 251 GLY A C 1
ATOM 1908 O O . GLY A 1 251 ? -5.692 -17.774 -5.283 1.00 97.75 251 GLY A O 1
ATOM 1909 N N . ARG A 1 252 ? -5.590 -17.156 -3.139 1.00 97.56 252 ARG A N 1
ATOM 1910 C CA . ARG A 1 252 ? -6.265 -18.336 -2.604 1.00 97.56 252 ARG A CA 1
ATOM 1911 C C . ARG A 1 252 ? -7.217 -17.916 -1.501 1.00 97.56 252 ARG A C 1
ATOM 1913 O O . ARG A 1 252 ? -6.788 -17.326 -0.509 1.00 97.56 252 ARG A O 1
ATOM 1920 N N . LEU A 1 253 ? -8.496 -18.236 -1.664 1.00 96.62 253 LEU A N 1
ATOM 1921 C CA . LEU A 1 253 ? -9.493 -18.048 -0.614 1.00 96.62 253 LEU A CA 1
ATOM 1922 C C . LEU A 1 253 ? -9.208 -18.965 0.582 1.00 96.62 253 LEU A C 1
ATOM 1924 O O . LEU A 1 253 ? -8.687 -20.073 0.433 1.00 96.62 253 LEU A O 1
ATOM 1928 N N . ALA A 1 254 ? -9.558 -18.488 1.771 1.00 95.75 254 ALA A N 1
ATOM 1929 C CA . ALA A 1 254 ? -9.639 -19.312 2.967 1.00 95.75 254 ALA A CA 1
ATOM 1930 C C . ALA A 1 254 ? -10.768 -20.352 2.834 1.00 95.75 254 ALA A C 1
ATOM 1932 O O . ALA A 1 254 ? -11.647 -20.234 1.978 1.00 95.75 254 ALA A O 1
ATOM 1933 N N . ILE A 1 255 ? -10.749 -21.378 3.693 1.00 95.19 255 ILE A N 1
ATOM 1934 C CA . ILE A 1 255 ? -11.708 -22.501 3.656 1.00 95.19 255 ILE A CA 1
ATOM 1935 C C . ILE A 1 255 ? -13.157 -22.014 3.796 1.00 95.19 255 ILE A C 1
ATOM 1937 O O . ILE A 1 255 ? -14.049 -22.530 3.131 1.00 95.19 255 ILE A O 1
ATOM 1941 N N . ASP A 1 256 ? -13.385 -20.984 4.612 1.00 93.38 256 ASP A N 1
ATOM 1942 C CA . ASP A 1 256 ? -14.703 -20.370 4.809 1.00 93.38 256 ASP A CA 1
ATOM 1943 C C . ASP A 1 256 ? -15.203 -19.562 3.595 1.00 93.38 256 ASP A C 1
ATOM 1945 O O . ASP A 1 256 ? -16.355 -19.123 3.564 1.00 93.38 256 ASP A O 1
ATOM 1949 N N . GLN A 1 257 ? -14.340 -19.356 2.594 1.00 93.94 257 GLN A N 1
ATOM 1950 C CA . GLN A 1 257 ? -14.580 -18.547 1.405 1.00 93.94 257 GLN A CA 1
ATOM 1951 C C . GLN A 1 257 ? -15.085 -17.128 1.716 1.00 93.94 257 GLN A C 1
ATOM 1953 O O . GLN A 1 257 ? -15.880 -16.576 0.945 1.00 93.94 257 GLN A O 1
ATOM 1958 N N . ARG A 1 258 ? -14.688 -16.554 2.857 1.00 93.44 258 ARG A N 1
ATOM 1959 C CA . ARG A 1 258 ? -15.032 -15.176 3.255 1.00 93.44 258 ARG A CA 1
ATOM 1960 C C . ARG A 1 258 ? -13.891 -14.201 3.013 1.00 93.44 258 ARG A C 1
ATOM 1962 O O . ARG A 1 258 ? -14.142 -13.030 2.744 1.00 93.44 258 ARG A O 1
ATOM 1969 N N . SER A 1 259 ? -12.657 -14.685 3.092 1.00 95.50 259 SER A N 1
ATOM 1970 C CA . SER A 1 259 ? -11.450 -13.880 2.926 1.00 95.50 259 SER A CA 1
ATOM 1971 C C . SER A 1 259 ? -10.374 -14.632 2.146 1.00 95.50 259 SER A C 1
ATOM 1973 O O . SER A 1 259 ? -10.491 -15.832 1.887 1.00 95.50 259 SER A O 1
ATOM 1975 N N . TYR A 1 260 ? -9.311 -13.927 1.766 1.00 96.69 260 TYR A N 1
ATOM 1976 C CA . TYR A 1 260 ? -8.140 -14.529 1.138 1.00 96.69 260 TYR A CA 1
ATOM 1977 C C . TYR A 1 260 ? -7.109 -14.990 2.173 1.00 96.69 260 TYR A C 1
ATOM 1979 O O . TYR A 1 260 ? -6.630 -14.190 2.977 1.00 96.69 260 TYR A O 1
ATOM 1987 N N . LEU A 1 261 ? -6.709 -16.262 2.083 1.00 95.75 261 LEU A N 1
ATOM 1988 C CA . LEU A 1 261 ? -5.510 -16.783 2.743 1.00 95.75 261 LEU A CA 1
ATOM 1989 C C . LEU A 1 261 ? -4.251 -16.179 2.104 1.00 95.75 261 LEU A C 1
ATOM 1991 O O . LEU A 1 261 ? -3.362 -15.698 2.802 1.00 95.75 261 LEU A O 1
ATOM 1995 N N . TYR A 1 262 ? -4.216 -16.151 0.770 1.00 97.12 262 TYR A N 1
ATOM 1996 C CA . TYR A 1 262 ? -3.220 -15.423 -0.011 1.00 97.12 262 TYR A CA 1
ATOM 1997 C C . TYR A 1 262 ? -3.946 -14.430 -0.917 1.00 97.12 262 TYR A C 1
ATOM 1999 O O . TYR A 1 262 ? -4.794 -14.858 -1.703 1.00 97.12 262 TYR A O 1
ATOM 2007 N N . PRO A 1 263 ? -3.676 -13.119 -0.811 1.00 97.50 263 PRO A N 1
ATOM 2008 C CA . PRO A 1 263 ? -4.439 -12.116 -1.543 1.00 97.50 263 PRO A CA 1
ATOM 2009 C C . PRO A 1 263 ? -4.186 -12.204 -3.056 1.00 97.50 263 PRO A C 1
ATOM 2011 O O . PRO A 1 263 ? -3.071 -12.558 -3.467 1.00 97.50 263 PRO A O 1
ATOM 2014 N N . PRO A 1 264 ? -5.179 -11.842 -3.887 1.00 98.31 264 PRO A N 1
ATOM 2015 C CA . PRO A 1 264 ? -4.966 -11.633 -5.309 1.00 98.31 264 PRO A CA 1
ATOM 2016 C C . PRO A 1 264 ? -4.002 -10.461 -5.519 1.00 98.31 264 PRO A C 1
ATOM 2018 O O . PRO A 1 264 ? -4.061 -9.444 -4.825 1.00 98.31 264 PRO A O 1
ATOM 2021 N N . LEU A 1 265 ? -3.096 -10.600 -6.480 1.00 98.62 265 LEU A N 1
ATOM 2022 C CA . LEU A 1 265 ? -2.097 -9.578 -6.808 1.00 98.62 265 LEU A CA 1
ATOM 2023 C C . LEU A 1 265 ? -2.540 -8.669 -7.962 1.00 98.62 265 LEU A C 1
ATOM 2025 O O . LEU A 1 265 ? -2.037 -7.547 -8.102 1.00 98.62 265 LEU A O 1
ATOM 2029 N N . TRP A 1 266 ? -3.455 -9.160 -8.799 1.00 98.75 266 TRP A N 1
ATOM 2030 C CA . TRP A 1 266 ? -4.090 -8.445 -9.904 1.00 98.75 266 TRP A CA 1
ATOM 2031 C C . TRP A 1 266 ? -5.465 -9.060 -10.220 1.00 98.75 266 TRP A C 1
ATOM 2033 O O . TRP A 1 266 ? -5.949 -9.918 -9.486 1.00 98.75 266 TRP A O 1
ATOM 2043 N N . GLY A 1 267 ? -6.122 -8.593 -11.283 1.00 97.81 267 GLY A N 1
ATOM 2044 C CA . GLY A 1 267 ? -7.491 -8.976 -11.627 1.00 97.81 267 GLY A CA 1
ATOM 2045 C C . GLY A 1 267 ? -8.552 -8.151 -10.895 1.00 97.81 267 GLY A C 1
ATOM 2046 O O . GLY A 1 267 ? -8.249 -7.156 -10.233 1.00 97.81 267 GLY A O 1
ATOM 2047 N N . GLU A 1 268 ? -9.813 -8.556 -11.049 1.00 95.06 268 GLU A N 1
ATOM 2048 C CA . GLU A 1 268 ? -10.987 -7.825 -10.549 1.00 95.06 268 GLU A CA 1
ATOM 2049 C C . GLU A 1 268 ? -11.044 -7.745 -9.016 1.00 95.06 268 GLU A C 1
ATOM 2051 O O . GLU A 1 268 ? -11.471 -6.736 -8.461 1.00 95.06 268 GLU A O 1
ATOM 2056 N N . HIS A 1 269 ? -10.549 -8.772 -8.321 1.00 95.56 269 HIS A N 1
ATOM 2057 C CA . HIS A 1 269 ? -10.594 -8.855 -6.857 1.00 95.56 269 HIS A CA 1
ATOM 2058 C C . HIS A 1 269 ? -9.352 -8.279 -6.155 1.00 95.56 269 HIS A C 1
ATOM 2060 O O . HIS A 1 269 ? -9.250 -8.314 -4.932 1.00 95.56 269 HIS A O 1
ATOM 2066 N N . SER A 1 270 ? -8.398 -7.733 -6.911 1.00 98.19 270 SER A N 1
ATOM 2067 C CA . SER A 1 270 ? -7.193 -7.094 -6.376 1.00 98.19 270 SER A CA 1
ATOM 2068 C C . SER A 1 270 ? -7.402 -5.589 -6.137 1.00 98.19 270 SER A C 1
ATOM 2070 O O . SER A 1 270 ? -8.449 -5.013 -6.431 1.00 98.19 270 SER A O 1
ATOM 2072 N N . TYR A 1 271 ? -6.382 -4.917 -5.597 1.00 98.56 271 TYR A N 1
ATOM 2073 C CA . TYR A 1 271 ? -6.298 -3.458 -5.574 1.00 98.56 271 TYR A CA 1
ATOM 2074 C C . TYR A 1 271 ? -6.337 -2.869 -6.994 1.00 98.56 271 TYR A C 1
ATOM 2076 O O . TYR A 1 271 ? -5.738 -3.429 -7.922 1.00 98.56 271 TYR A O 1
ATOM 2084 N N . ASN A 1 272 ? -7.001 -1.719 -7.148 1.00 98.31 272 ASN A N 1
ATOM 2085 C CA . ASN A 1 272 ? -7.095 -1.004 -8.423 1.00 98.31 272 ASN A CA 1
ATOM 2086 C C . ASN A 1 272 ? -5.827 -0.196 -8.741 1.00 98.31 272 ASN A C 1
ATOM 2088 O O . ASN A 1 272 ? -4.919 -0.055 -7.917 1.00 98.31 272 ASN A O 1
ATOM 2092 N N . ASP A 1 273 ? -5.765 0.350 -9.951 1.00 97.75 273 ASP A N 1
ATOM 2093 C CA . ASP A 1 273 ? -4.627 1.141 -10.434 1.00 97.75 273 ASP A CA 1
ATOM 2094 C C . ASP A 1 273 ? -4.484 2.540 -9.793 1.00 97.75 273 ASP A C 1
ATOM 2096 O O . ASP A 1 273 ? -3.507 3.251 -10.027 1.00 97.75 273 ASP A O 1
ATOM 2100 N N . GLY A 1 274 ? -5.412 2.925 -8.913 1.00 97.31 274 GLY A N 1
ATOM 2101 C CA . GLY A 1 274 ? -5.294 4.110 -8.068 1.00 97.31 274 GLY A CA 1
ATOM 2102 C C . GLY A 1 274 ? -4.596 3.855 -6.729 1.00 97.31 274 GLY A C 1
ATOM 2103 O O . GLY A 1 274 ? -4.353 4.811 -5.979 1.00 97.31 274 GLY A O 1
ATOM 2104 N N . ALA A 1 275 ? -4.309 2.594 -6.390 1.00 98.06 275 ALA A N 1
ATOM 2105 C CA . ALA A 1 275 ? -3.761 2.191 -5.100 1.00 98.06 275 ALA A CA 1
ATOM 2106 C C . ALA A 1 275 ? -2.267 2.491 -4.952 1.00 98.06 275 ALA A C 1
ATOM 2108 O O . ALA A 1 275 ? -1.486 2.479 -5.899 1.00 98.06 275 ALA A O 1
ATOM 2109 N N . GLY A 1 276 ? -1.835 2.699 -3.705 1.00 97.44 276 GLY A N 1
ATOM 2110 C CA . GLY A 1 276 ? -0.424 2.937 -3.394 1.00 97.44 276 GLY A CA 1
ATOM 2111 C C . GLY A 1 276 ? 0.498 1.777 -3.781 1.00 97.44 276 GLY A C 1
ATOM 2112 O O . GLY A 1 276 ? 1.672 2.032 -4.031 1.00 97.44 276 GLY A O 1
ATOM 2113 N N . MET A 1 277 ? -0.032 0.551 -3.851 1.00 98.00 277 MET A N 1
ATOM 2114 C CA . MET A 1 277 ? 0.699 -0.660 -4.237 1.00 98.00 277 MET A CA 1
ATOM 2115 C C . MET A 1 277 ? 0.830 -0.827 -5.761 1.00 98.00 277 MET A C 1
ATOM 2117 O O . MET A 1 277 ? 1.726 -1.518 -6.228 1.00 98.00 277 MET A O 1
ATOM 2121 N N . PHE A 1 278 ? 0.016 -0.121 -6.554 1.00 98.25 278 PHE A N 1
ATOM 2122 C CA . PHE A 1 278 ? 0.177 -0.084 -8.013 1.00 98.25 278 PHE A CA 1
ATOM 2123 C C . PHE A 1 278 ? 1.403 0.737 -8.463 1.00 98.25 278 PHE A C 1
ATOM 2125 O O . PHE A 1 278 ? 1.802 0.729 -9.625 1.00 98.25 278 PHE A O 1
ATOM 2132 N N . ARG A 1 279 ? 2.049 1.421 -7.519 1.00 98.19 279 ARG A N 1
ATOM 2133 C CA . ARG A 1 279 ? 3.291 2.157 -7.726 1.00 98.19 279 ARG A CA 1
ATOM 2134 C C . ARG A 1 279 ? 4.489 1.231 -7.533 1.00 98.19 279 ARG A C 1
ATOM 2136 O O . ARG A 1 279 ? 4.659 0.652 -6.455 1.00 98.19 279 ARG A O 1
ATOM 2143 N N . VAL A 1 280 ? 5.298 1.067 -8.580 1.00 98.69 280 VAL A N 1
ATOM 2144 C CA . VAL A 1 280 ? 6.347 0.035 -8.630 1.00 98.69 280 VAL A CA 1
ATOM 2145 C C . VAL A 1 280 ? 7.424 0.224 -7.555 1.00 98.69 280 VAL A C 1
ATOM 2147 O O . VAL A 1 280 ? 7.889 -0.775 -7.013 1.00 98.69 280 VAL A O 1
ATOM 2150 N N . ILE A 1 281 ? 7.754 1.465 -7.153 1.00 98.56 281 ILE A N 1
ATOM 2151 C CA . ILE A 1 281 ? 8.738 1.721 -6.083 1.00 98.56 281 ILE A CA 1
ATOM 2152 C C . ILE A 1 281 ? 8.235 1.137 -4.761 1.00 98.56 281 ILE A C 1
ATOM 2154 O O . ILE A 1 281 ? 8.986 0.500 -4.022 1.00 98.56 281 ILE A O 1
ATOM 2158 N N . ASN A 1 282 ? 6.956 1.358 -4.445 1.00 98.44 282 ASN A N 1
ATOM 2159 C CA . ASN A 1 282 ? 6.374 0.859 -3.202 1.00 98.44 282 ASN A CA 1
ATOM 2160 C C . ASN A 1 282 ? 6.268 -0.664 -3.209 1.00 98.44 282 ASN A C 1
ATOM 2162 O O . ASN A 1 282 ? 6.638 -1.292 -2.220 1.00 98.44 282 ASN A O 1
ATOM 2166 N N . LEU A 1 283 ? 5.781 -1.253 -4.307 1.00 98.81 283 LEU A N 1
ATOM 2167 C CA . LEU A 1 283 ? 5.627 -2.703 -4.388 1.00 98.81 283 LEU A CA 1
ATOM 2168 C C . LEU A 1 283 ? 6.981 -3.415 -4.324 1.00 98.81 283 LEU A C 1
ATOM 2170 O O . LEU A 1 283 ? 7.101 -4.378 -3.575 1.00 98.81 283 LEU A O 1
ATOM 2174 N N . ALA A 1 284 ? 8.012 -2.912 -5.009 1.00 98.81 284 ALA A N 1
ATOM 2175 C CA . ALA A 1 284 ? 9.357 -3.481 -4.939 1.00 98.81 284 ALA A CA 1
ATOM 2176 C C . ALA A 1 284 ? 9.907 -3.458 -3.502 1.00 98.81 284 ALA A C 1
ATOM 2178 O O . ALA A 1 284 ? 10.369 -4.480 -2.994 1.00 98.81 284 ALA A O 1
ATOM 2179 N N . GLY A 1 285 ? 9.777 -2.324 -2.803 1.00 98.44 285 GLY A N 1
ATOM 2180 C CA . GLY A 1 285 ? 10.195 -2.201 -1.404 1.00 98.44 285 GLY A CA 1
ATOM 2181 C C . GLY A 1 285 ? 9.379 -3.050 -0.425 1.00 98.44 285 GLY A C 1
ATOM 2182 O O . GLY A 1 285 ? 9.912 -3.511 0.581 1.00 98.44 285 GLY A O 1
ATOM 2183 N N . PHE A 1 286 ? 8.088 -3.269 -0.696 1.00 98.69 286 PHE A N 1
ATOM 2184 C CA . PHE A 1 286 ? 7.256 -4.179 0.094 1.00 98.69 286 PHE A CA 1
ATOM 2185 C C . PHE A 1 286 ? 7.691 -5.630 -0.118 1.00 98.69 286 PHE A C 1
ATOM 2187 O O . PHE A 1 286 ? 7.896 -6.364 0.845 1.00 98.69 286 PHE A O 1
ATOM 2194 N N . VAL A 1 287 ? 7.865 -6.031 -1.377 1.00 98.44 287 VAL A N 1
ATOM 2195 C CA . VAL A 1 287 ? 8.229 -7.393 -1.766 1.00 98.44 287 VAL A CA 1
ATOM 2196 C C . VAL A 1 287 ? 9.610 -7.769 -1.236 1.00 98.44 287 VAL A C 1
ATOM 2198 O O . VAL A 1 287 ? 9.731 -8.829 -0.637 1.00 98.44 287 VAL A O 1
ATOM 2201 N N . LYS A 1 288 ? 10.613 -6.885 -1.339 1.00 98.44 288 LYS A N 1
ATOM 2202 C CA . LYS A 1 288 ? 11.983 -7.125 -0.846 1.00 98.44 288 LYS A CA 1
ATOM 2203 C C . LYS A 1 288 ? 12.035 -7.673 0.585 1.00 98.44 288 LYS A C 1
ATOM 2205 O O . LYS A 1 288 ? 12.798 -8.599 0.858 1.00 98.44 288 LYS A O 1
ATOM 2210 N N . ASN A 1 289 ? 11.234 -7.091 1.478 1.00 97.75 289 ASN A N 1
ATOM 2211 C CA . ASN A 1 289 ? 11.320 -7.347 2.917 1.00 97.75 289 ASN A CA 1
ATOM 2212 C C . ASN A 1 289 ? 10.254 -8.279 3.462 1.00 97.75 289 ASN A C 1
ATOM 2214 O O . ASN A 1 289 ? 10.365 -8.686 4.613 1.00 97.75 289 ASN A O 1
ATOM 2218 N N . ASN A 1 290 ? 9.220 -8.579 2.681 1.00 98.00 290 ASN A N 1
ATOM 2219 C CA . ASN A 1 290 ? 8.065 -9.316 3.183 1.00 98.00 290 ASN A CA 1
ATOM 2220 C C . ASN A 1 290 ? 7.678 -10.512 2.314 1.00 98.00 290 ASN A C 1
ATOM 2222 O O . ASN A 1 290 ? 6.780 -11.258 2.697 1.00 98.00 290 ASN A O 1
ATOM 2226 N N . MET A 1 291 ? 8.309 -10.679 1.149 1.00 98.06 291 MET A N 1
ATOM 2227 C CA . MET A 1 291 ? 8.021 -11.763 0.220 1.00 98.06 291 MET A CA 1
ATOM 2228 C C . MET A 1 291 ? 9.317 -12.401 -0.305 1.00 98.06 291 MET A C 1
ATOM 2230 O O . MET A 1 291 ? 10.306 -11.700 -0.530 1.00 98.06 291 MET A O 1
ATOM 2234 N N . PRO A 1 292 ? 9.321 -13.719 -0.573 1.00 97.06 292 PRO A N 1
ATOM 2235 C CA . PRO A 1 292 ? 8.278 -14.710 -0.268 1.00 97.06 292 PRO A CA 1
ATOM 2236 C C . PRO A 1 292 ? 8.053 -14.924 1.238 1.00 97.06 292 PRO A C 1
ATOM 2238 O O . PRO A 1 292 ? 8.707 -14.293 2.067 1.00 97.06 292 PRO A O 1
ATOM 2241 N N . TYR A 1 293 ? 7.117 -15.807 1.603 1.00 90.94 293 TYR A N 1
ATOM 2242 C CA . TYR A 1 293 ? 6.854 -16.133 3.008 1.00 90.94 293 TYR A CA 1
ATOM 2243 C C . TYR A 1 293 ? 8.151 -16.510 3.748 1.00 90.94 293 TYR A C 1
ATOM 2245 O O . TYR A 1 293 ? 8.972 -17.277 3.246 1.00 90.94 293 TYR A O 1
ATOM 2253 N N . GLY A 1 294 ? 8.347 -15.937 4.937 1.00 92.69 294 GLY A N 1
ATOM 2254 C CA . GLY A 1 294 ? 9.578 -16.069 5.723 1.00 92.69 294 GLY A CA 1
ATOM 2255 C C . GLY A 1 294 ? 10.656 -15.020 5.420 1.00 92.69 294 GLY A C 1
ATOM 2256 O O . GLY A 1 294 ? 11.622 -14.926 6.174 1.00 92.69 294 GLY A O 1
ATOM 2257 N N . ALA A 1 295 ? 10.509 -14.202 4.371 1.00 96.69 295 ALA A N 1
ATOM 2258 C CA . ALA A 1 295 ? 11.378 -13.048 4.165 1.00 96.69 295 ALA A CA 1
ATOM 2259 C C . ALA A 1 295 ? 11.158 -11.996 5.263 1.00 96.69 295 ALA A C 1
ATOM 2261 O O . ALA A 1 295 ? 10.034 -11.744 5.703 1.00 96.69 295 ALA A O 1
ATOM 2262 N N . THR A 1 296 ? 12.251 -11.367 5.691 1.00 95.81 296 THR A N 1
ATOM 2263 C CA . THR A 1 296 ? 12.229 -10.210 6.594 1.00 95.81 296 THR A CA 1
ATOM 2264 C C . THR A 1 296 ? 13.230 -9.171 6.104 1.00 95.81 296 THR A C 1
ATOM 2266 O O . THR A 1 296 ? 14.155 -9.505 5.368 1.00 95.81 296 THR A O 1
ATOM 2269 N N . TYR A 1 297 ? 13.142 -7.930 6.584 1.00 94.44 297 TYR A N 1
ATOM 2270 C CA . TYR A 1 297 ? 14.152 -6.909 6.268 1.00 94.44 297 TYR A CA 1
ATOM 2271 C C . TYR A 1 297 ? 15.576 -7.255 6.747 1.00 94.44 297 TYR A C 1
ATOM 2273 O O . TYR A 1 297 ? 16.546 -6.677 6.268 1.00 94.44 297 TYR A O 1
ATOM 2281 N N . LYS A 1 298 ? 15.721 -8.196 7.693 1.00 95.75 298 LYS A N 1
ATOM 2282 C CA . LYS A 1 298 ? 17.026 -8.709 8.150 1.00 95.75 298 LYS A CA 1
ATOM 2283 C C . LYS A 1 298 ? 17.514 -9.906 7.337 1.00 95.75 298 LYS A C 1
ATOM 2285 O O . LYS A 1 298 ? 18.697 -10.229 7.367 1.00 95.75 298 LYS A O 1
ATOM 2290 N N . SER A 1 299 ? 16.605 -10.587 6.652 1.00 97.19 299 SER A N 1
ATOM 2291 C CA . SER A 1 299 ? 16.883 -11.789 5.870 1.00 97.19 299 SER A CA 1
ATOM 2292 C C . SER A 1 299 ? 16.034 -11.762 4.597 1.00 97.19 299 SER A C 1
ATOM 2294 O O . SER A 1 299 ? 15.092 -12.551 4.465 1.00 97.19 299 SER A O 1
ATOM 2296 N N . PRO A 1 300 ? 16.300 -10.807 3.684 1.00 97.19 300 PRO A N 1
ATOM 2297 C CA . PRO A 1 300 ? 15.575 -10.727 2.429 1.00 97.19 300 PRO A CA 1
ATOM 2298 C C . PRO A 1 300 ? 15.939 -11.922 1.544 1.00 97.19 300 PRO A C 1
ATOM 2300 O O . PRO A 1 300 ? 17.094 -12.337 1.485 1.00 97.19 300 PRO A O 1
ATOM 2303 N N . GLN A 1 301 ? 14.954 -12.460 0.827 1.00 98.25 301 GLN A N 1
ATOM 2304 C CA . GLN A 1 301 ? 15.138 -13.620 -0.062 1.00 98.25 301 GLN A CA 1
ATOM 2305 C C . GLN A 1 301 ? 15.237 -13.241 -1.548 1.00 98.25 301 GLN A C 1
ATOM 2307 O O . GLN A 1 301 ? 15.463 -14.093 -2.414 1.00 98.25 301 GLN A O 1
ATOM 2312 N N . LEU A 1 302 ? 15.027 -11.962 -1.854 1.00 98.50 302 LEU A N 1
ATOM 2313 C CA . LEU A 1 302 ? 15.140 -11.397 -3.190 1.00 98.50 302 LEU A CA 1
ATOM 2314 C C . LEU A 1 302 ? 16.277 -10.385 -3.217 1.00 98.50 302 LEU A C 1
ATOM 2316 O O . LEU A 1 302 ? 16.458 -9.597 -2.284 1.00 98.50 302 LEU A O 1
ATOM 2320 N N . THR A 1 303 ? 17.022 -10.364 -4.313 1.00 98.44 303 THR A N 1
ATOM 2321 C CA . THR A 1 303 ? 17.867 -9.222 -4.666 1.00 98.44 303 THR A CA 1
ATOM 2322 C C . THR A 1 303 ? 17.001 -8.001 -4.982 1.00 98.44 303 THR A C 1
ATOM 2324 O O . THR A 1 303 ? 15.804 -8.117 -5.251 1.00 98.44 303 THR A O 1
ATOM 2327 N N . ASP A 1 304 ? 17.596 -6.808 -4.967 1.00 98.44 304 ASP A N 1
ATOM 2328 C CA . ASP A 1 304 ? 16.858 -5.583 -5.298 1.00 98.44 304 ASP A CA 1
ATOM 2329 C C . ASP A 1 304 ? 16.331 -5.645 -6.735 1.00 98.44 304 ASP A C 1
ATOM 2331 O O . ASP A 1 304 ? 15.171 -5.326 -6.980 1.00 98.44 304 ASP A O 1
ATOM 2335 N N . GLN A 1 305 ? 17.150 -6.136 -7.671 1.00 98.62 305 GLN A N 1
ATOM 2336 C CA . GLN A 1 305 ? 16.759 -6.315 -9.069 1.00 98.62 305 GLN A CA 1
ATOM 2337 C C . GLN A 1 305 ? 15.555 -7.257 -9.209 1.00 98.62 305 GLN A C 1
ATOM 2339 O O . GLN A 1 305 ? 14.597 -6.906 -9.891 1.00 98.62 305 GLN A O 1
ATOM 2344 N N . GLU A 1 306 ? 15.561 -8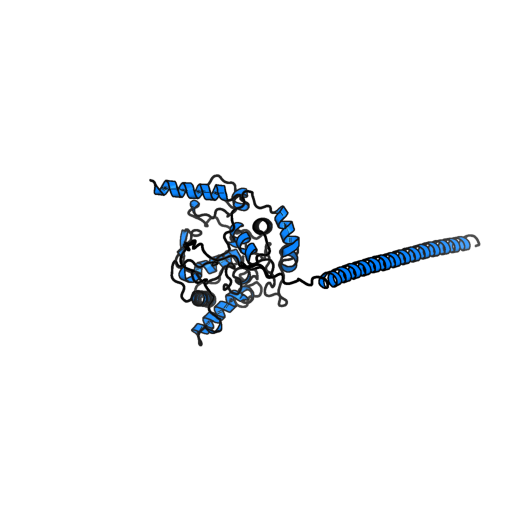.415 -8.537 1.00 98.88 306 GLU A N 1
ATOM 2345 C CA . GLU A 1 306 ? 14.414 -9.333 -8.554 1.00 98.88 306 GLU A CA 1
ATOM 2346 C C . GLU A 1 306 ? 13.152 -8.683 -7.973 1.00 98.88 306 GLU A C 1
ATOM 2348 O O . GLU A 1 306 ? 12.070 -8.867 -8.529 1.00 98.88 306 GLU A O 1
ATOM 2353 N N . ALA A 1 307 ? 13.277 -7.911 -6.886 1.00 98.88 307 ALA A N 1
ATOM 2354 C CA . ALA A 1 307 ? 12.151 -7.219 -6.258 1.00 98.88 307 ALA A CA 1
ATOM 2355 C C . ALA A 1 307 ? 11.538 -6.151 -7.184 1.00 98.88 307 ALA A C 1
ATOM 2357 O O . ALA A 1 307 ? 10.315 -6.056 -7.301 1.00 98.88 307 ALA A O 1
ATOM 2358 N N . TRP A 1 308 ? 12.375 -5.382 -7.886 1.00 98.88 308 TRP A N 1
ATOM 2359 C CA . TRP A 1 308 ? 11.937 -4.436 -8.914 1.00 98.88 308 TRP A CA 1
ATOM 2360 C C . TRP A 1 308 ? 1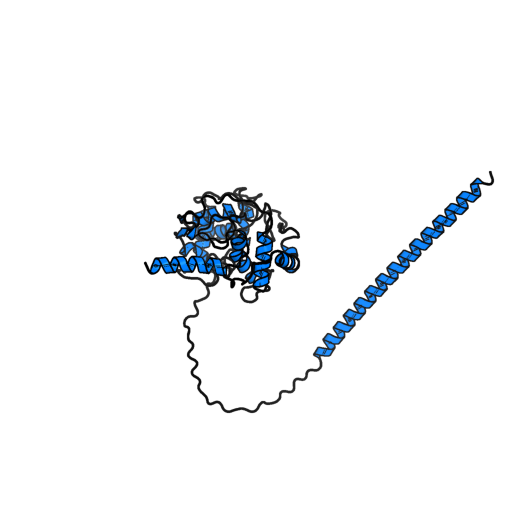1.265 -5.131 -10.098 1.00 98.88 308 TRP A C 1
ATOM 2362 O O . TRP A 1 308 ? 10.180 -4.726 -10.520 1.00 98.88 308 TRP A O 1
ATOM 2372 N N . ASP A 1 309 ? 11.888 -6.184 -10.622 1.00 98.94 309 ASP A N 1
ATOM 2373 C CA . ASP A 1 309 ? 11.407 -6.898 -11.800 1.00 98.94 309 ASP A CA 1
ATOM 2374 C C . ASP A 1 309 ? 10.055 -7.572 -11.522 1.00 98.94 309 ASP A C 1
ATOM 2376 O O . ASP A 1 309 ? 9.117 -7.428 -12.311 1.00 98.94 309 ASP A O 1
ATOM 2380 N N . VAL A 1 310 ? 9.904 -8.256 -10.380 1.00 98.94 310 VAL A N 1
ATOM 2381 C CA . VAL A 1 310 ? 8.634 -8.906 -10.014 1.00 98.94 310 VAL A CA 1
ATOM 2382 C C . VAL A 1 310 ? 7.532 -7.887 -9.720 1.00 98.94 310 VAL A C 1
ATOM 2384 O O . VAL A 1 310 ? 6.390 -8.095 -10.127 1.00 98.94 310 VAL A O 1
ATOM 2387 N N . ALA A 1 311 ? 7.860 -6.746 -9.103 1.00 98.88 311 ALA A N 1
ATOM 2388 C CA . ALA A 1 311 ? 6.907 -5.656 -8.911 1.00 98.88 311 ALA A CA 1
ATOM 2389 C C . ALA A 1 311 ? 6.423 -5.086 -10.254 1.00 98.88 311 ALA A C 1
ATOM 2391 O O . ALA A 1 311 ? 5.225 -4.868 -10.442 1.00 98.88 311 ALA A O 1
ATOM 2392 N N . ALA A 1 312 ? 7.335 -4.901 -11.214 1.00 98.88 312 ALA A N 1
ATOM 2393 C CA . ALA A 1 312 ? 6.996 -4.481 -12.569 1.00 98.88 312 ALA A CA 1
ATOM 2394 C C . ALA A 1 312 ? 6.103 -5.504 -13.284 1.00 98.88 312 ALA A C 1
ATOM 2396 O O . ALA A 1 312 ? 5.145 -5.114 -13.953 1.00 98.88 312 ALA A O 1
ATOM 2397 N N . PHE A 1 313 ? 6.373 -6.803 -13.125 1.00 98.88 313 PHE A N 1
ATOM 2398 C CA . PHE A 1 313 ? 5.520 -7.862 -13.662 1.00 98.88 313 PHE A CA 1
ATOM 2399 C C . PHE A 1 313 ? 4.103 -7.803 -13.077 1.00 98.88 313 PHE A C 1
ATOM 2401 O O . PHE A 1 313 ? 3.145 -7.725 -13.846 1.00 98.88 313 PHE A O 1
ATOM 2408 N N . ILE A 1 314 ? 3.970 -7.763 -11.747 1.00 98.88 314 ILE A N 1
ATOM 2409 C CA . ILE A 1 314 ? 2.680 -7.711 -11.036 1.00 98.88 314 ILE A CA 1
ATOM 2410 C C . ILE A 1 314 ? 1.864 -6.470 -11.441 1.00 98.88 314 ILE A C 1
ATOM 2412 O O . ILE A 1 314 ? 0.679 -6.571 -11.767 1.00 98.88 314 ILE A O 1
ATOM 2416 N N . ASN A 1 315 ? 2.492 -5.290 -11.482 1.00 98.62 315 ASN A N 1
ATOM 2417 C CA . ASN A 1 315 ? 1.818 -4.036 -11.848 1.00 98.62 315 ASN A CA 1
ATOM 2418 C C . ASN A 1 315 ? 1.645 -3.847 -13.367 1.00 98.62 315 ASN A C 1
ATOM 2420 O O . ASN A 1 315 ? 1.063 -2.857 -13.811 1.00 98.62 315 ASN A O 1
ATOM 2424 N N . SER A 1 316 ? 2.104 -4.799 -14.181 1.00 98.00 316 SER A N 1
ATOM 2425 C CA . SER A 1 316 ? 1.789 -4.853 -15.614 1.00 98.00 316 SER A CA 1
ATOM 2426 C C . SER A 1 316 ? 0.573 -5.724 -15.928 1.00 98.00 316 SER A C 1
ATOM 2428 O O . SER A 1 316 ? 0.115 -5.710 -17.067 1.00 98.00 316 SER A O 1
ATOM 2430 N N . GLN A 1 317 ? 0.038 -6.453 -14.945 1.00 98.50 317 GLN A N 1
ATOM 2431 C CA . GLN A 1 317 ? -1.134 -7.303 -15.141 1.00 98.50 317 GLN A CA 1
ATOM 2432 C C . GLN A 1 317 ? -2.450 -6.500 -15.105 1.00 98.50 317 GLN A C 1
ATOM 2434 O O . GLN A 1 317 ? -2.512 -5.469 -14.420 1.00 98.50 317 GLN A O 1
ATOM 2439 N N . PRO A 1 318 ? -3.510 -6.968 -15.798 1.00 97.81 318 PRO A N 1
ATOM 2440 C CA . PRO A 1 318 ? -4.820 -6.319 -15.796 1.00 97.81 318 PRO A CA 1
ATOM 2441 C C . PRO A 1 318 ? -5.418 -6.212 -14.391 1.00 97.81 318 PRO A C 1
ATOM 2443 O O . PRO A 1 318 ? -5.309 -7.136 -13.584 1.00 97.81 318 PRO A O 1
ATOM 2446 N N . ARG A 1 319 ? -6.080 -5.093 -14.103 1.00 97.62 319 ARG A N 1
ATOM 2447 C CA . ARG A 1 319 ? -6.805 -4.830 -12.852 1.00 97.62 319 ARG A CA 1
ATOM 2448 C C . ARG A 1 319 ? -7.864 -3.759 -13.086 1.00 97.62 319 ARG A C 1
ATOM 2450 O O . ARG A 1 319 ? -7.873 -3.120 -14.135 1.00 97.62 319 ARG A O 1
ATOM 2457 N N . MET A 1 320 ? -8.727 -3.550 -12.099 1.00 97.19 320 MET A N 1
ATOM 2458 C CA . MET A 1 320 ? -9.738 -2.497 -12.149 1.00 97.19 320 MET A CA 1
ATOM 2459 C C . MET A 1 320 ? -9.093 -1.110 -12.314 1.00 97.19 320 MET A C 1
ATOM 2461 O O . MET A 1 320 ? -8.140 -0.778 -11.601 1.00 97.19 320 MET A O 1
ATOM 2465 N N . HIS A 1 321 ? -9.641 -0.310 -13.232 1.00 96.62 321 HIS A N 1
ATOM 2466 C CA . HIS A 1 321 ? -9.271 1.091 -13.409 1.00 96.62 321 HIS A CA 1
ATOM 2467 C C . HIS A 1 321 ? -10.025 1.987 -12.423 1.00 96.62 321 HIS A C 1
ATOM 2469 O O . HIS A 1 321 ? -11.219 1.801 -12.184 1.00 96.62 321 HIS A O 1
ATOM 2475 N N . ARG A 1 322 ? -9.345 2.994 -11.879 1.00 94.75 322 ARG A N 1
ATOM 2476 C CA . ARG A 1 322 ? -9.937 4.066 -11.083 1.00 94.75 322 ARG A CA 1
ATOM 2477 C C . ARG A 1 322 ? -9.704 5.407 -11.768 1.00 94.75 322 ARG A C 1
ATOM 2479 O O . ARG A 1 322 ? -8.564 5.779 -12.038 1.00 94.75 322 ARG A O 1
ATOM 2486 N N . ASN A 1 323 ? -10.777 6.184 -11.919 1.00 94.06 323 ASN A N 1
ATOM 2487 C CA . ASN A 1 323 ? -10.672 7.575 -12.347 1.00 94.06 323 ASN A CA 1
ATOM 2488 C C . ASN A 1 323 ? -9.876 8.389 -11.308 1.00 94.06 323 ASN A C 1
ATOM 2490 O O . A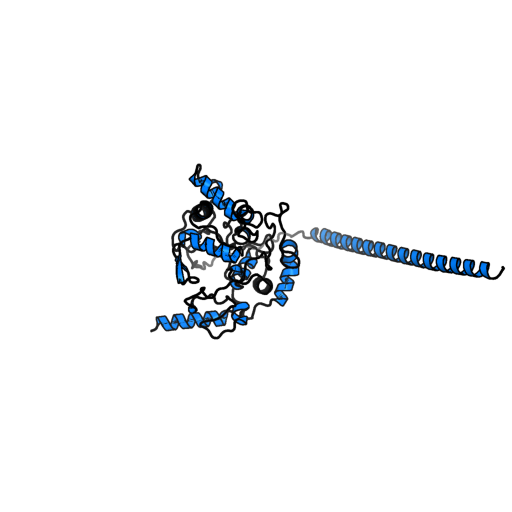SN A 1 323 ? -10.238 8.448 -10.130 1.00 94.06 323 ASN A O 1
ATOM 2494 N N . GLN A 1 324 ? -8.782 8.996 -11.764 1.00 93.69 324 GLN A N 1
ATOM 2495 C CA . GLN A 1 324 ? -7.832 9.769 -10.962 1.00 93.69 324 GLN A CA 1
ATOM 2496 C C . GLN A 1 324 ? -7.721 11.228 -11.434 1.00 93.69 324 GLN A C 1
ATOM 2498 O O . GLN A 1 324 ? -6.775 11.906 -11.056 1.00 93.69 324 GLN A O 1
ATOM 2503 N N . HIS A 1 325 ? -8.666 11.733 -12.237 1.00 91.06 325 HIS A N 1
ATOM 2504 C CA . HIS A 1 325 ? -8.634 13.105 -12.767 1.00 91.06 325 HIS A CA 1
ATOM 2505 C C . HIS A 1 325 ? -8.526 14.174 -11.667 1.00 91.06 325 HIS A C 1
ATOM 2507 O O . HIS A 1 325 ? -7.818 15.162 -11.825 1.00 91.06 325 HIS A O 1
ATOM 2513 N N . SER A 1 326 ? -9.214 13.969 -10.541 1.00 92.19 326 SER A N 1
ATOM 2514 C CA . SER A 1 326 ? -9.174 14.888 -9.396 1.00 92.19 326 SER A CA 1
ATOM 2515 C C . SER A 1 326 ? -8.017 14.610 -8.429 1.00 92.19 326 SER A C 1
ATOM 2517 O O . SER A 1 326 ? -7.895 15.299 -7.417 1.00 92.19 326 SER A O 1
ATOM 2519 N N . ASP A 1 327 ? -7.189 13.594 -8.700 1.00 95.81 327 ASP A N 1
ATOM 2520 C CA . ASP A 1 327 ? -5.980 13.344 -7.925 1.00 95.81 327 ASP A CA 1
ATOM 2521 C C . ASP A 1 327 ? -4.842 14.243 -8.432 1.00 95.81 327 ASP A C 1
ATOM 2523 O O . ASP A 1 327 ? -4.656 14.434 -9.631 1.00 95.81 327 ASP A O 1
ATOM 2527 N N . TRP A 1 328 ? -3.992 14.684 -7.509 1.00 95.94 328 TRP A N 1
ATOM 2528 C CA . TRP A 1 328 ? -2.769 15.451 -7.761 1.00 95.94 328 TRP A CA 1
ATOM 2529 C C . TRP A 1 328 ? -3.033 16.819 -8.414 1.00 95.94 328 TRP A C 1
ATOM 2531 O O . TRP A 1 328 ? -2.454 17.107 -9.462 1.00 95.94 328 TRP A O 1
ATOM 2541 N N . PRO A 1 329 ? -3.851 17.696 -7.789 1.00 96.12 329 PRO A N 1
ATOM 2542 C CA . PRO A 1 329 ? -4.127 19.030 -8.332 1.00 96.12 329 PRO A CA 1
ATOM 2543 C C . PRO A 1 329 ? -2.844 19.854 -8.533 1.00 96.12 329 PRO A C 1
ATOM 2545 O O . PRO A 1 329 ? -2.730 20.613 -9.490 1.00 96.12 329 PRO A O 1
ATOM 2548 N N . ASP A 1 330 ? -1.843 19.656 -7.669 1.00 94.88 330 ASP A N 1
ATOM 2549 C CA . ASP A 1 330 ? -0.466 20.080 -7.921 1.00 94.88 330 ASP A CA 1
ATOM 2550 C C . ASP A 1 330 ? 0.306 18.930 -8.587 1.00 94.88 330 ASP A C 1
ATOM 2552 O O . ASP A 1 330 ? 0.856 18.050 -7.914 1.00 94.88 330 ASP A O 1
ATOM 2556 N N . ILE A 1 331 ? 0.369 18.942 -9.922 1.00 93.62 331 ILE A N 1
ATOM 2557 C CA . ILE A 1 331 ? 1.045 17.901 -10.713 1.00 93.62 331 ILE A CA 1
ATOM 2558 C C . ILE A 1 331 ? 2.537 17.755 -10.373 1.00 93.62 331 ILE A C 1
ATOM 2560 O O . ILE A 1 331 ? 3.099 16.681 -10.570 1.00 93.62 331 ILE A O 1
ATOM 2564 N N . LYS A 1 332 ? 3.181 18.781 -9.791 1.00 92.62 332 LYS A N 1
ATOM 2565 C CA . LYS A 1 332 ? 4.591 18.716 -9.356 1.00 92.62 332 LYS A CA 1
ATOM 2566 C C . LYS A 1 332 ? 4.777 17.844 -8.113 1.00 92.62 332 LYS A C 1
ATOM 2568 O O . LYS A 1 332 ? 5.897 17.452 -7.793 1.00 92.62 332 LYS A O 1
ATOM 2573 N N . ARG A 1 333 ? 3.691 17.556 -7.390 1.00 92.81 333 ARG A N 1
ATOM 2574 C CA . ARG A 1 333 ? 3.661 16.680 -6.209 1.00 92.81 333 ARG A CA 1
ATOM 2575 C C . ARG A 1 333 ? 3.222 15.254 -6.520 1.00 92.81 333 ARG A C 1
ATOM 2577 O O . ARG A 1 333 ? 3.188 14.420 -5.606 1.00 92.81 333 ARG A O 1
ATOM 2584 N N . LYS A 1 334 ? 2.880 14.975 -7.778 1.00 95.25 334 LYS A N 1
ATOM 2585 C CA . LYS A 1 334 ? 2.530 13.640 -8.252 1.00 95.25 334 LYS A CA 1
ATOM 2586 C C . LYS A 1 334 ? 3.725 12.696 -8.067 1.00 95.25 334 LYS A C 1
ATOM 2588 O O . LYS A 1 334 ? 4.862 13.096 -8.315 1.00 95.25 334 LYS A O 1
ATOM 2593 N N . PRO A 1 335 ? 3.518 11.454 -7.601 1.00 96.69 335 PRO A N 1
ATOM 2594 C CA . PRO A 1 335 ? 4.619 10.518 -7.454 1.00 96.69 335 PRO A CA 1
ATOM 2595 C C . PRO A 1 335 ? 5.299 10.212 -8.785 1.00 96.69 335 PRO A C 1
ATOM 2597 O O . PRO A 1 335 ? 4.624 9.939 -9.774 1.00 96.69 335 PRO A O 1
ATOM 2600 N N . ILE A 1 336 ? 6.632 10.165 -8.770 1.00 97.19 336 ILE A N 1
ATOM 2601 C CA . ILE A 1 336 ? 7.447 9.894 -9.962 1.00 97.19 336 ILE A CA 1
ATOM 2602 C C . ILE A 1 336 ? 7.215 8.503 -10.561 1.00 97.19 336 ILE A C 1
ATOM 2604 O O . ILE A 1 336 ? 7.639 8.249 -11.678 1.00 97.19 336 ILE A O 1
ATOM 2608 N N . ASP A 1 337 ? 6.586 7.591 -9.824 1.00 97.69 337 ASP A N 1
ATOM 2609 C CA . ASP A 1 337 ? 6.319 6.220 -10.251 1.00 97.69 337 ASP A CA 1
ATOM 2610 C C . ASP A 1 337 ? 4.836 5.927 -10.492 1.00 97.69 337 ASP A C 1
ATOM 2612 O O . ASP A 1 337 ? 4.411 4.770 -10.509 1.00 97.69 337 ASP A O 1
ATOM 2616 N N . LEU A 1 338 ? 4.023 6.979 -10.629 1.00 96.62 338 LEU A N 1
ATOM 2617 C CA . LEU A 1 338 ? 2.630 6.845 -11.028 1.00 96.62 338 LEU A CA 1
ATOM 2618 C C . LEU A 1 338 ? 2.545 6.800 -12.566 1.00 96.62 338 LEU A C 1
ATOM 2620 O O . LEU A 1 338 ? 2.882 7.791 -13.216 1.00 96.62 338 LEU A O 1
ATOM 2624 N N . PRO A 1 339 ? 2.074 5.696 -13.173 1.00 95.44 339 PRO A N 1
ATOM 2625 C CA . PRO A 1 339 ? 2.218 5.446 -14.609 1.00 95.44 339 PRO A CA 1
ATOM 2626 C C . PRO A 1 339 ? 1.107 6.077 -15.463 1.00 95.44 339 PRO A C 1
ATOM 2628 O O . PRO A 1 339 ? 0.770 5.536 -16.509 1.00 95.44 339 PRO A O 1
ATOM 2631 N N . PHE A 1 340 ? 0.515 7.177 -14.998 1.00 95.25 340 PHE A N 1
ATOM 2632 C CA . PHE A 1 340 ? -0.521 7.915 -15.716 1.00 95.25 340 PHE A CA 1
ATOM 2633 C C . PHE A 1 340 ? -0.162 9.392 -15.744 1.00 95.25 340 PHE A C 1
ATOM 2635 O O . PHE A 1 340 ? 0.090 9.963 -14.680 1.00 95.25 340 PHE A O 1
ATOM 2642 N N . GLY A 1 341 ? -0.171 10.013 -16.921 1.00 93.94 341 GLY A N 1
ATOM 2643 C CA . GLY A 1 341 ? 0.001 11.450 -17.099 1.00 93.94 341 GLY A CA 1
ATOM 2644 C C . GLY A 1 341 ? -1.203 12.269 -16.598 1.00 93.94 341 GLY A C 1
ATOM 2645 O O . GLY A 1 341 ? -2.115 11.727 -15.967 1.00 93.94 341 GLY A O 1
ATOM 2646 N N . PRO A 1 342 ? -1.192 13.599 -16.787 1.00 95.44 342 PRO A N 1
ATOM 2647 C CA . PRO A 1 342 ? -0.041 14.397 -17.211 1.00 95.44 342 PRO A CA 1
ATOM 2648 C C . PRO A 1 342 ? 1.042 14.479 -16.117 1.00 95.44 342 PRO A C 1
ATOM 2650 O O . PRO A 1 342 ? 0.792 14.132 -14.953 1.00 95.44 342 PRO A O 1
ATOM 2653 N N . TYR A 1 343 ? 2.231 14.951 -16.502 1.00 96.25 343 TYR A N 1
ATOM 2654 C CA . TYR A 1 343 ? 3.392 15.167 -15.633 1.00 96.25 343 TYR A CA 1
ATOM 2655 C C . TYR A 1 343 ? 3.916 16.599 -15.771 1.00 96.25 343 TYR A C 1
ATOM 2657 O O . TYR A 1 343 ? 3.682 17.260 -16.779 1.00 96.25 343 TYR A O 1
ATOM 2665 N N . ALA A 1 344 ? 4.636 17.079 -14.755 1.00 95.56 344 ALA A N 1
ATOM 2666 C CA . ALA A 1 344 ? 5.336 18.367 -14.812 1.00 95.56 344 ALA A CA 1
ATOM 2667 C C . ALA A 1 344 ? 6.731 18.263 -15.462 1.00 95.56 344 ALA A C 1
ATOM 2669 O O . ALA A 1 344 ? 7.479 19.241 -15.493 1.00 95.56 344 ALA A O 1
ATOM 2670 N N . ASP A 1 345 ? 7.093 17.070 -15.919 1.00 96.75 345 ASP A N 1
ATOM 2671 C CA . ASP A 1 345 ? 8.387 16.702 -16.472 1.00 96.75 345 ASP A CA 1
ATOM 2672 C C . ASP A 1 345 ? 8.211 16.133 -17.898 1.00 96.75 345 ASP A C 1
ATOM 2674 O O . ASP A 1 345 ? 7.080 15.860 -18.311 1.00 96.75 345 ASP A O 1
ATOM 2678 N N . PRO A 1 346 ? 9.295 15.992 -18.683 1.00 97.06 346 PRO A N 1
ATOM 2679 C CA . PRO A 1 346 ? 9.206 15.530 -20.067 1.00 97.06 346 PRO A CA 1
ATOM 2680 C C . PRO A 1 346 ? 9.267 13.998 -20.215 1.00 97.06 346 PRO A C 1
ATOM 2682 O O . PRO A 1 346 ? 9.415 13.505 -21.334 1.00 97.06 346 PRO A O 1
ATOM 2685 N N . PHE A 1 347 ? 9.240 13.224 -19.124 1.00 98.25 347 PHE A N 1
ATOM 2686 C CA . PHE A 1 347 ? 9.429 11.777 -19.186 1.00 98.25 347 PHE A CA 1
ATOM 2687 C C . PHE A 1 347 ? 8.129 11.049 -19.560 1.00 98.25 347 PHE A C 1
ATOM 2689 O O . PHE A 1 347 ? 7.014 11.465 -19.255 1.00 98.25 347 PHE A O 1
ATOM 2696 N N . SER A 1 348 ? 8.272 9.927 -20.268 1.00 98.12 348 SER A N 1
ATOM 2697 C CA . SER A 1 348 ? 7.123 9.145 -20.745 1.00 98.12 348 SER A CA 1
ATOM 2698 C C . SER A 1 348 ? 6.435 8.361 -19.623 1.00 98.12 348 SER A C 1
ATOM 2700 O O . SER A 1 348 ? 7.089 7.921 -18.675 1.00 98.12 348 SER A O 1
ATOM 2702 N N . GLU A 1 349 ? 5.146 8.042 -19.787 1.00 97.75 349 GLU A N 1
ATOM 2703 C CA . GLU A 1 349 ? 4.420 7.138 -18.874 1.00 97.75 349 GLU A CA 1
ATOM 2704 C C . GLU A 1 349 ? 5.128 5.787 -18.704 1.00 97.75 349 GLU A C 1
ATOM 2706 O O . GLU A 1 349 ? 5.164 5.233 -17.608 1.00 97.75 349 GLU A O 1
ATOM 2711 N N . LYS A 1 350 ? 5.767 5.269 -19.764 1.00 98.00 350 LYS A N 1
ATOM 2712 C CA . LYS A 1 350 ? 6.571 4.038 -19.700 1.00 98.00 350 LYS A CA 1
ATOM 2713 C C . LYS A 1 350 ? 7.735 4.176 -18.717 1.00 98.00 350 LYS A C 1
ATOM 2715 O O . LYS A 1 350 ? 8.005 3.242 -17.961 1.00 98.00 350 LYS A O 1
ATOM 2720 N N . GLN A 1 351 ? 8.404 5.327 -18.707 1.00 98.38 351 GLN A N 1
ATOM 2721 C CA . GLN A 1 351 ? 9.492 5.599 -17.773 1.00 98.38 351 GLN A CA 1
ATOM 2722 C C . GLN A 1 351 ? 8.973 5.838 -16.350 1.00 98.38 351 GLN A C 1
ATOM 2724 O O . GLN A 1 351 ? 9.576 5.340 -15.407 1.00 98.38 351 GLN A O 1
ATOM 2729 N N . HIS A 1 352 ? 7.824 6.491 -16.170 1.00 98.25 352 HIS A N 1
ATOM 2730 C CA . HIS A 1 352 ? 7.156 6.554 -14.862 1.00 98.25 352 HIS A CA 1
ATOM 2731 C C . HIS A 1 352 ? 6.676 5.176 -14.377 1.00 98.25 352 HIS A C 1
ATOM 2733 O O . HIS A 1 352 ? 6.630 4.916 -13.180 1.00 98.25 352 HIS A O 1
ATOM 2739 N N . LYS A 1 353 ? 6.348 4.252 -15.284 1.00 98.00 353 LYS A N 1
ATOM 2740 C CA . LYS A 1 353 ? 5.905 2.899 -14.928 1.00 98.00 353 LYS A CA 1
ATOM 2741 C C . LYS A 1 353 ? 7.047 1.977 -14.520 1.00 98.00 353 LYS A C 1
ATOM 2743 O O . LYS A 1 353 ? 6.866 1.159 -13.623 1.00 98.00 353 LYS A O 1
ATOM 2748 N N . LEU A 1 354 ? 8.190 2.061 -15.200 1.00 98.31 354 LEU A N 1
ATOM 2749 C CA . LEU A 1 354 ? 9.261 1.059 -15.101 1.00 98.31 354 LEU A CA 1
ATOM 2750 C C . LEU A 1 354 ? 10.631 1.643 -14.739 1.00 98.31 354 LEU A C 1
ATOM 2752 O O . LEU A 1 354 ? 11.547 0.890 -14.426 1.00 98.31 354 LEU A O 1
ATOM 2756 N N . GLY A 1 355 ? 10.795 2.959 -14.764 1.00 98.00 355 GLY A N 1
ATOM 2757 C CA . GLY A 1 355 ? 12.085 3.625 -14.640 1.00 98.00 355 GLY A CA 1
ATOM 2758 C C . GLY A 1 355 ? 12.867 3.673 -15.965 1.00 98.00 355 GLY A C 1
ATOM 2759 O O . GLY A 1 355 ? 12.309 3.392 -17.028 1.00 98.00 355 GLY A O 1
ATOM 2760 N N . PRO A 1 356 ? 14.164 4.034 -15.923 1.00 98.06 356 PRO A N 1
ATOM 2761 C CA . PRO A 1 356 ? 14.925 4.377 -14.723 1.00 98.06 356 PRO A CA 1
ATOM 2762 C C . PRO A 1 356 ? 14.398 5.659 -14.061 1.00 98.06 356 PRO A C 1
ATOM 2764 O O . PRO A 1 356 ? 14.057 6.633 -14.734 1.00 98.06 356 PRO A O 1
ATOM 2767 N N . PHE A 1 357 ? 14.347 5.660 -12.726 1.00 98.19 357 PHE A N 1
ATOM 2768 C CA . PHE A 1 357 ? 13.755 6.750 -11.935 1.00 98.19 357 PHE A CA 1
ATOM 2769 C C . PHE A 1 357 ? 14.742 7.866 -11.578 1.00 98.19 357 PHE A C 1
ATOM 2771 O O . PHE A 1 357 ? 14.319 8.981 -11.277 1.00 98.19 357 PHE A O 1
ATOM 2778 N N . LYS A 1 358 ? 16.057 7.600 -11.640 1.00 97.56 358 LYS A N 1
ATOM 2779 C CA . LYS A 1 358 ? 17.096 8.599 -11.327 1.00 97.56 358 LYS A CA 1
ATOM 2780 C C . LYS A 1 358 ? 16.969 9.885 -12.161 1.00 97.56 358 LYS A C 1
ATOM 2782 O O . LYS A 1 358 ? 17.034 10.950 -11.552 1.00 97.56 358 LYS A O 1
ATOM 2787 N N . PRO A 1 359 ? 16.745 9.839 -13.494 1.00 97.94 359 PRO A N 1
ATOM 2788 C CA . PRO A 1 359 ? 16.552 11.057 -14.286 1.00 97.94 359 PRO A CA 1
ATOM 2789 C C . PRO A 1 359 ? 15.330 11.876 -13.850 1.00 97.94 359 PRO A C 1
ATOM 2791 O O . PRO A 1 359 ? 15.417 13.099 -13.759 1.00 97.94 359 PRO A O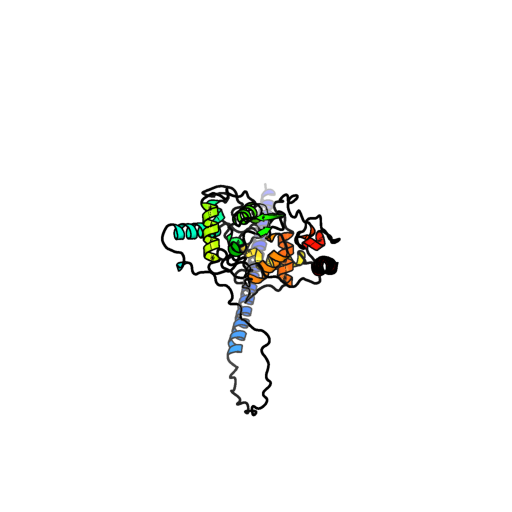 1
ATOM 2794 N N . ILE A 1 360 ? 14.224 11.204 -13.508 1.00 97.81 360 ILE A N 1
ATOM 2795 C CA . ILE A 1 360 ? 12.993 11.857 -13.041 1.00 97.81 360 ILE A CA 1
ATOM 2796 C C . ILE A 1 360 ? 13.245 12.549 -11.699 1.00 97.81 360 ILE A C 1
ATOM 2798 O O . ILE A 1 360 ? 12.960 13.731 -11.528 1.00 97.81 360 ILE A O 1
ATOM 2802 N N . GLU A 1 361 ? 13.855 11.841 -10.745 1.00 96.12 361 GLU A N 1
ATOM 2803 C CA . GLU A 1 361 ? 14.187 12.418 -9.442 1.00 96.12 361 GLU A CA 1
ATOM 2804 C C . GLU A 1 361 ? 15.149 13.614 -9.566 1.00 96.12 361 GLU A C 1
ATOM 2806 O O . GLU A 1 361 ? 14.954 14.636 -8.902 1.00 96.12 361 GLU A O 1
ATOM 2811 N N . ALA A 1 362 ? 16.166 13.513 -10.427 1.00 96.06 362 ALA A N 1
ATOM 2812 C CA . ALA A 1 362 ? 17.108 14.599 -10.685 1.00 96.06 362 ALA A CA 1
ATOM 2813 C C . ALA A 1 362 ? 16.408 15.847 -11.251 1.00 96.06 362 ALA A C 1
ATOM 2815 O O . ALA A 1 362 ? 16.691 16.961 -10.802 1.00 96.06 362 ALA A O 1
ATOM 2816 N N . PHE A 1 363 ? 15.448 15.669 -12.165 1.00 96.06 363 PHE A N 1
ATOM 2817 C CA . PHE A 1 363 ? 14.645 16.764 -12.709 1.00 96.06 363 PHE A CA 1
ATOM 2818 C C . PHE A 1 363 ? 13.899 17.522 -11.600 1.00 96.06 363 PHE A C 1
ATOM 2820 O O . PHE A 1 363 ? 14.087 18.732 -11.450 1.00 96.06 363 PHE A O 1
ATOM 2827 N N . TYR A 1 364 ? 13.144 16.829 -10.742 1.00 93.44 364 TYR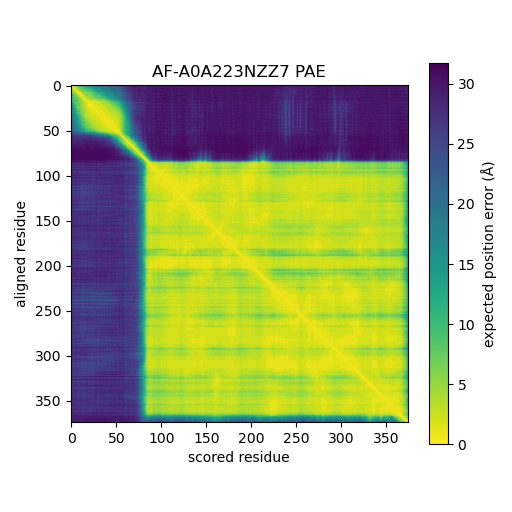 A N 1
ATOM 2828 C CA . TYR A 1 364 ? 12.400 17.480 -9.652 1.00 93.44 364 TYR A CA 1
ATOM 2829 C C . TYR A 1 364 ? 13.309 18.115 -8.586 1.00 93.44 364 TYR A C 1
ATOM 2831 O O . TYR A 1 364 ? 13.003 19.192 -8.057 1.00 93.44 364 TYR A O 1
ATOM 2839 N N . LYS A 1 365 ? 14.465 17.502 -8.292 1.00 92.38 365 LYS A N 1
ATOM 2840 C CA . LYS A 1 365 ? 15.485 18.107 -7.418 1.00 92.38 365 LYS A CA 1
ATOM 2841 C C . LYS A 1 365 ? 16.008 19.424 -7.998 1.00 92.38 365 LYS A C 1
ATOM 2843 O O . LYS A 1 365 ? 16.141 20.397 -7.256 1.00 92.38 365 LYS A O 1
ATOM 2848 N N . SER A 1 366 ? 16.231 19.485 -9.313 1.00 90.75 366 SER A N 1
ATOM 2849 C CA . SER A 1 366 ? 16.706 20.695 -9.996 1.00 90.75 366 SER A CA 1
ATOM 2850 C C . SER A 1 366 ? 15.692 21.846 -9.946 1.00 90.75 366 SER A C 1
ATOM 2852 O O . SER A 1 366 ? 16.081 22.992 -9.724 1.00 90.75 366 SER A O 1
ATOM 2854 N N . LEU A 1 367 ? 14.389 21.551 -10.055 1.00 85.69 367 LEU A N 1
ATOM 2855 C CA . LEU A 1 367 ? 13.324 22.551 -9.911 1.00 85.69 367 LEU A CA 1
ATOM 2856 C C . LEU A 1 367 ? 13.282 23.132 -8.494 1.00 85.69 367 LEU A C 1
ATOM 2858 O O . LEU A 1 367 ? 13.151 24.339 -8.312 1.00 85.69 367 LEU A O 1
ATOM 2862 N N . THR A 1 368 ? 13.435 22.273 -7.484 1.00 79.44 368 THR A N 1
ATOM 2863 C CA . THR A 1 368 ? 13.427 22.704 -6.079 1.00 79.44 368 THR A CA 1
ATOM 2864 C C . THR A 1 368 ? 14.636 23.582 -5.753 1.00 79.44 368 THR A C 1
ATOM 2866 O O . THR A 1 368 ? 14.507 24.538 -4.995 1.00 79.44 368 THR A O 1
ATOM 2869 N N . TYR A 1 369 ? 15.803 23.272 -6.328 1.00 71.31 369 TYR A N 1
ATOM 2870 C CA . TYR A 1 369 ? 17.016 24.074 -6.160 1.00 71.31 369 TYR A CA 1
ATOM 2871 C C . TYR A 1 369 ? 16.878 25.463 -6.795 1.00 71.31 369 TYR A C 1
ATOM 2873 O O . TYR A 1 369 ? 17.178 26.460 -6.146 1.00 71.31 369 TYR A O 1
ATOM 2881 N N . LYS A 1 370 ? 16.353 25.545 -8.026 1.00 67.69 370 LYS A N 1
ATOM 2882 C CA . LYS A 1 370 ? 16.128 26.827 -8.715 1.00 67.69 370 LYS A CA 1
ATOM 2883 C C . LYS A 1 370 ? 15.177 27.752 -7.948 1.00 67.69 370 LYS A C 1
ATOM 2885 O O . LYS A 1 370 ? 15.446 28.938 -7.863 1.00 67.69 370 LYS A O 1
ATOM 2890 N N . ASN A 1 371 ? 14.132 27.208 -7.323 1.00 64.00 371 ASN A N 1
ATOM 2891 C CA . ASN A 1 371 ? 13.161 27.999 -6.556 1.00 64.00 371 ASN A CA 1
ATOM 2892 C C . ASN A 1 371 ? 13.661 28.479 -5.180 1.00 64.00 371 ASN A C 1
ATOM 2894 O O . ASN A 1 371 ? 12.962 29.250 -4.537 1.00 64.00 371 ASN A O 1
ATOM 2898 N N . LYS A 1 372 ? 14.802 27.980 -4.684 1.00 56.28 372 LYS A N 1
ATOM 2899 C CA . LYS A 1 372 ? 15.398 28.424 -3.408 1.00 56.28 372 LYS A CA 1
ATOM 2900 C C . LYS A 1 372 ? 16.459 29.514 -3.575 1.00 56.28 372 LYS A C 1
ATOM 2902 O O . LYS A 1 372 ? 16.846 30.114 -2.581 1.00 56.28 372 LYS A O 1
ATOM 2907 N N . ASN A 1 373 ? 16.947 29.706 -4.800 1.00 50.62 373 ASN A N 1
ATOM 2908 C CA . ASN A 1 373 ? 18.010 30.653 -5.144 1.00 50.62 373 ASN A CA 1
ATOM 2909 C C . ASN A 1 373 ? 17.493 31.837 -5.985 1.00 50.62 373 ASN A C 1
ATOM 2911 O O . ASN A 1 373 ? 18.291 32.569 -6.567 1.00 50.62 373 ASN A O 1
ATOM 2915 N N . LEU A 1 374 ? 16.170 31.973 -6.070 1.00 45.16 374 LEU A N 1
ATOM 2916 C CA . LEU A 1 374 ? 15.419 33.149 -6.505 1.00 45.16 374 LEU A CA 1
ATOM 2917 C C . LEU A 1 374 ? 14.735 33.713 -5.260 1.00 45.16 374 LEU A C 1
ATOM 2919 O O . LEU A 1 374 ? 14.633 34.953 -5.171 1.00 45.16 374 LEU A O 1
#

Sequence (374 aa):
MLIFNNLDKHTNIMQNREEKELINAVMKIAHYLVFITSLVVCAMLIIITVLVAGVSSNTWSYRKVPSVPSKSSIIIKPSNPVATEVWRSPAPGTIPAGKAGDQIRYGGELIAHTANYFGPKGTIAQISNGMNCQNCHLDGGSRLFGNNFGGFIASYPKMSNRSGRVEPAAERIVECFNRSLGGKSPDTDRNEVRAMLAYMKWMGGGVKKGQKLYGSGTEKLPYLNVPANAVKGKIVFLLKCKSCHGDKGEGRLAIDQRSYLYPPLWGEHSYNDGAGMFRVINLAGFVKNNMPYGATYKSPQLTDQEAWDVAAFINSQPRMHRNQHSDWPDIKRKPIDLPFGPYADPFSEKQHKLGPFKPIEAFYKSLTYKNKNL